Protein AF-A0A523JGA7-F1 (afdb_monomer_lite)

Radius of gyration: 33.45 Å; chains: 1; bounding box: 82×94×94 Å

Foldseek 3Di:
DPPDPDPPPPPPPDPQDDLFDDPQADLCLADPPFAQQPVPFDQKFFFPDFQAFAALQFLLQLRQQFQAQDDDDPDRHLPDQDAPVCLLVDQLNRGGLLSLVCVLQVNSVSVSSVVSCVVSVNLCCRPPRPNDDPPDGDDRLDGLLVLLAQCSQQADQFFWDWDQGPVRRIHTAFSLSLSSLSSVLVVVLVVVVVVDVVSDFDKRKHFAAQQAALVVLVVCVVVVVDDPVVNCVSCVPSLLQDDFPSSVSSNCRVARVPVSHKWWFQQFRYNRGRIWIWGMKGKDWPDKDFDPDSSLCPPQFTMKIKMKMKTKIFDHDRRGRGRDDRPVGIDIDIWIWIFTAHPSSGGRTIGGPDPGDTNMIMHTDRGARDVVSVVSQVSSCRGGVDGPVPPPDDPVRLVVVVVVLVVVVVVVVVVVVVVVVVCPVVVVVVVVVVVVVVVVVVVVVVVVVVPDDPPVVVVVVVVPDDDDDDDDDDDDDDDDDDDPPPPPDPDDQDDPVNQQALVSLVSNLVVVLVVQLVVVVVVLVVQLVVLVVDPDPSVVSNVVSVVVNVVVVVVSVVVSVVSSVSSNVVNVVD

Structure (mmCIF, N/CA/C/O backbone):
data_AF-A0A523JGA7-F1
#
_entry.id   AF-A0A523JGA7-F1
#
loop_
_atom_site.group_PDB
_atom_site.id
_atom_site.type_symbol
_atom_site.label_atom_id
_atom_site.label_alt_id
_atom_site.label_comp_id
_atom_site.label_asym_id
_atom_site.label_entity_id
_atom_site.label_seq_id
_atom_site.pdbx_PDB_ins_code
_atom_site.Cartn_x
_atom_site.Cartn_y
_atom_site.Cartn_z
_atom_site.occupancy
_atom_site.B_iso_or_equiv
_atom_site.auth_seq_id
_atom_site.auth_comp_id
_atom_site.auth_asym_id
_atom_site.auth_atom_id
_atom_site.pdbx_PDB_model_num
ATOM 1 N N . MET A 1 1 ? -5.520 29.819 59.263 1.00 39.59 1 MET A N 1
ATOM 2 C CA . MET A 1 1 ? -6.270 28.632 58.783 1.00 39.59 1 MET A CA 1
ATOM 3 C C . MET A 1 1 ? -7.433 29.070 57.893 1.00 39.59 1 MET A C 1
ATOM 5 O O . MET A 1 1 ? -8.469 29.400 58.447 1.00 39.59 1 MET A O 1
ATOM 9 N N . LYS A 1 2 ? -7.264 29.152 56.558 1.00 36.19 2 LYS A N 1
ATOM 10 C CA . LYS A 1 2 ? -8.379 29.183 55.567 1.00 36.19 2 LYS A CA 1
ATOM 11 C C . LYS A 1 2 ? -7.969 29.211 54.076 1.00 36.19 2 LYS A C 1
ATOM 13 O O . LYS A 1 2 ? -8.834 29.392 53.233 1.00 36.19 2 LYS A O 1
ATOM 18 N N . TYR A 1 3 ? -6.701 28.972 53.723 1.00 39.94 3 TYR A N 1
ATOM 19 C CA . TYR A 1 3 ? -6.255 28.966 52.318 1.00 39.94 3 TYR A CA 1
ATOM 20 C C . TYR A 1 3 ? -5.306 27.801 52.010 1.00 39.94 3 TYR A C 1
ATOM 22 O O . TYR A 1 3 ? -4.154 28.011 51.655 1.00 39.94 3 TYR A O 1
ATOM 30 N N . LEU A 1 4 ? -5.763 26.559 52.198 1.00 37.19 4 LEU A N 1
ATOM 31 C CA . LEU A 1 4 ? -4.947 25.376 51.878 1.00 37.19 4 LEU A CA 1
ATOM 32 C C . LEU A 1 4 ? -5.773 24.161 51.423 1.00 37.19 4 LEU A C 1
ATOM 34 O O . LEU A 1 4 ? -5.389 23.023 51.652 1.00 37.19 4 LEU A O 1
ATOM 38 N N . ILE A 1 5 ? -6.924 24.396 50.777 1.00 40.22 5 ILE A N 1
ATOM 39 C CA . ILE A 1 5 ? -7.780 23.329 50.223 1.00 40.22 5 ILE A CA 1
ATOM 40 C C . ILE A 1 5 ? -8.323 23.732 48.838 1.00 40.22 5 ILE A C 1
ATOM 42 O O . ILE A 1 5 ? -9.518 23.672 48.600 1.00 40.22 5 ILE A O 1
ATOM 46 N N . ILE A 1 6 ? -7.475 24.203 47.914 1.00 39.41 6 ILE A N 1
ATOM 47 C CA . ILE A 1 6 ? -7.824 24.295 46.472 1.00 39.41 6 ILE A CA 1
ATOM 48 C C . ILE A 1 6 ? -6.585 23.992 45.601 1.00 39.41 6 ILE A C 1
ATOM 50 O O . ILE A 1 6 ? -6.318 24.660 44.610 1.00 39.41 6 ILE A O 1
ATOM 54 N N . LEU A 1 7 ? -5.775 22.995 45.977 1.00 36.62 7 LEU A N 1
ATOM 55 C CA . LEU A 1 7 ? -4.657 22.532 45.134 1.00 36.62 7 LEU A CA 1
ATOM 56 C C . LEU A 1 7 ? -4.495 21.002 45.118 1.00 36.62 7 LEU A C 1
ATOM 58 O O . LEU A 1 7 ? -3.415 20.495 44.848 1.00 36.62 7 LEU A O 1
ATOM 62 N N . PHE A 1 8 ? -5.569 20.258 45.404 1.00 33.66 8 PHE A N 1
ATOM 63 C CA . PHE A 1 8 ? -5.558 18.785 45.398 1.00 33.66 8 PHE A CA 1
ATOM 64 C C . PHE A 1 8 ? -6.693 18.144 44.577 1.00 33.66 8 PHE A C 1
ATOM 66 O O . PHE A 1 8 ? -6.910 16.941 44.661 1.00 33.66 8 PHE A O 1
ATOM 73 N N . LEU A 1 9 ? -7.392 18.919 43.736 1.00 33.53 9 LEU A N 1
ATOM 74 C CA . LEU A 1 9 ? -8.459 18.420 42.845 1.00 33.53 9 LEU A CA 1
ATOM 75 C C . LEU A 1 9 ? -8.153 18.575 41.342 1.00 33.53 9 LEU A C 1
ATOM 77 O O . LEU A 1 9 ? -9.049 18.443 40.517 1.00 33.53 9 LEU A O 1
ATOM 81 N N . PHE A 1 10 ? -6.892 18.823 40.969 1.00 35.03 10 PHE A N 1
ATOM 82 C CA . PHE A 1 10 ? -6.476 18.996 39.566 1.00 35.03 10 PHE A CA 1
ATOM 83 C C . PHE A 1 10 ? -5.295 18.103 39.136 1.00 35.03 10 PHE A C 1
ATOM 85 O O . PHE A 1 10 ? -4.603 18.431 38.178 1.00 35.03 10 PHE A O 1
ATOM 92 N N . ILE A 1 11 ? -5.052 16.968 39.811 1.00 35.50 11 ILE A N 1
ATOM 93 C CA . ILE A 1 11 ? -3.960 16.033 39.440 1.00 35.50 11 ILE A CA 1
ATOM 94 C C . ILE A 1 11 ? -4.459 14.624 39.048 1.00 35.50 11 ILE A C 1
ATOM 96 O O . ILE A 1 11 ? -3.693 13.818 38.532 1.00 35.50 11 ILE A O 1
ATOM 100 N N . SER A 1 12 ? -5.752 14.310 39.153 1.00 31.30 12 SER A N 1
ATOM 101 C CA . SER A 1 12 ? -6.272 12.969 38.811 1.00 31.30 12 SER A CA 1
ATOM 102 C C . SER A 1 12 ? -6.811 12.799 37.379 1.00 31.30 12 SER A C 1
ATOM 104 O O . SER A 1 12 ? -7.316 11.728 37.054 1.00 31.30 12 SER A O 1
ATOM 106 N N . SER A 1 13 ? -6.671 13.787 36.488 1.00 34.34 13 SER A N 1
ATOM 107 C CA . SER A 1 13 ? -7.323 13.748 35.160 1.00 34.34 13 SER A CA 1
ATOM 108 C C . SER A 1 13 ? -6.409 13.437 33.966 1.00 34.34 13 SER A C 1
ATOM 110 O O . SER A 1 13 ? -6.896 13.427 32.841 1.00 34.34 13 SER A O 1
ATOM 112 N N . VAL A 1 14 ? -5.105 13.203 34.154 1.00 37.78 14 VAL A N 1
ATOM 113 C CA . VAL A 1 14 ? -4.140 13.197 33.024 1.00 37.78 14 VAL A CA 1
ATOM 114 C C . VAL A 1 14 ? -3.853 11.801 32.436 1.00 37.78 14 VAL A C 1
ATOM 116 O O . VAL A 1 14 ? -3.173 11.699 31.427 1.00 37.78 14 VAL A O 1
ATOM 119 N N . HIS A 1 15 ? -4.405 10.713 32.984 1.00 41.88 15 HIS A N 1
ATOM 120 C CA . HIS A 1 15 ? -4.094 9.344 32.513 1.00 41.88 15 HIS A CA 1
ATOM 121 C C . HIS A 1 15 ? -5.303 8.555 31.988 1.00 41.88 15 HIS A C 1
ATOM 123 O O . HIS A 1 15 ? -5.262 7.329 31.925 1.00 41.88 15 HIS A O 1
ATOM 129 N N . ALA A 1 16 ? -6.399 9.236 31.647 1.00 43.91 16 ALA A N 1
ATOM 130 C CA . ALA A 1 16 ? -7.652 8.574 31.291 1.00 43.91 16 ALA A CA 1
ATOM 131 C C . ALA A 1 16 ? -8.026 8.671 29.803 1.00 43.91 16 ALA A C 1
ATOM 133 O O . ALA A 1 16 ? -9.106 8.228 29.445 1.00 43.91 16 ALA A O 1
ATOM 134 N N . GLU A 1 17 ? -7.197 9.208 28.915 1.00 52.75 17 GLU A N 1
ATOM 135 C CA . GLU A 1 17 ? -7.465 9.097 27.476 1.00 52.75 17 GLU A CA 1
ATOM 136 C C . GLU A 1 17 ? -6.715 7.888 26.910 1.00 52.75 17 GLU A C 1
ATOM 138 O O . GLU A 1 17 ? -5.598 7.643 27.341 1.00 52.75 17 GLU A O 1
ATOM 143 N N . GLU A 1 18 ? -7.332 7.142 25.980 1.00 61.16 18 GLU A N 1
ATOM 144 C CA . GLU A 1 18 ? -6.686 6.405 24.855 1.00 61.16 18 GLU A CA 1
ATOM 145 C C . GLU A 1 18 ? -7.215 4.987 24.585 1.00 61.16 18 GLU A C 1
ATOM 147 O O . GLU A 1 18 ? -6.860 4.371 23.582 1.00 61.16 18 GLU A O 1
ATOM 152 N N . PHE A 1 19 ? -8.146 4.469 25.385 1.00 75.00 19 PHE A N 1
ATOM 153 C CA . PHE A 1 19 ? -8.869 3.238 25.027 1.00 75.00 19 PHE A CA 1
ATOM 154 C C . PHE A 1 19 ? -9.922 3.443 23.928 1.00 75.00 19 PHE A C 1
ATOM 156 O O . PHE A 1 19 ? -10.351 2.490 23.271 1.00 75.00 19 PHE A O 1
ATOM 163 N N . PHE A 1 20 ? -10.288 4.696 23.672 1.00 82.00 20 PHE A N 1
ATOM 164 C CA . PHE A 1 20 ? -11.220 5.108 22.630 1.00 82.00 20 PHE A CA 1
ATOM 165 C C . PHE A 1 20 ? -10.468 5.786 21.501 1.00 82.00 20 PHE A C 1
ATOM 167 O O . PHE A 1 20 ? -9.478 6.480 21.728 1.00 82.00 20 PHE A O 1
ATOM 174 N N . TRP A 1 21 ? -10.974 5.649 20.281 1.00 83.94 21 TRP A N 1
ATOM 175 C CA . TRP A 1 21 ? -10.363 6.341 19.160 1.00 83.94 21 TRP A CA 1
ATOM 176 C C . TRP A 1 21 ? -10.563 7.860 19.235 1.00 83.94 21 TRP A C 1
ATOM 178 O O . TRP A 1 21 ? -11.666 8.369 19.494 1.00 83.94 21 TRP A O 1
ATOM 188 N N . ASN A 1 22 ? -9.466 8.571 18.975 1.00 82.38 22 ASN A N 1
ATOM 189 C CA . ASN A 1 22 ? -9.420 10.000 18.681 1.00 82.38 22 ASN A CA 1
ATOM 190 C C . ASN A 1 22 ? -9.790 10.261 17.202 1.00 82.38 22 ASN A C 1
ATOM 192 O O . ASN A 1 22 ? -10.197 9.347 16.489 1.00 82.38 22 ASN A O 1
ATOM 196 N N . GLU A 1 23 ? -9.669 11.505 16.730 1.00 84.81 23 GLU A N 1
ATOM 197 C CA . GLU A 1 23 ? -10.021 11.873 15.345 1.00 84.81 23 GLU A CA 1
ATOM 198 C C . GLU A 1 23 ? -9.217 11.090 14.291 1.00 84.81 23 GLU A C 1
ATOM 200 O O . GLU A 1 23 ? -9.771 10.689 13.270 1.00 84.81 23 GLU A O 1
ATOM 205 N N . ILE A 1 24 ? -7.933 10.830 14.553 1.00 86.06 24 ILE A N 1
ATOM 206 C CA . ILE A 1 24 ? -7.028 10.101 13.647 1.00 86.06 24 ILE A CA 1
ATOM 207 C C . ILE A 1 24 ? -7.380 8.607 13.594 1.00 86.06 24 ILE A C 1
ATOM 209 O O . ILE A 1 24 ? -7.246 7.958 12.556 1.00 86.06 24 ILE A O 1
ATOM 213 N N . ASN A 1 25 ? -7.882 8.069 14.705 1.00 89.12 25 ASN A N 1
ATOM 214 C CA . ASN A 1 25 ? -8.310 6.683 14.823 1.00 89.12 25 ASN A CA 1
ATOM 215 C C . ASN A 1 25 ? -9.808 6.482 14.556 1.00 89.12 25 ASN A C 1
ATOM 217 O O . ASN A 1 25 ? -10.300 5.372 14.748 1.00 89.12 25 ASN A O 1
ATOM 221 N N . ASP A 1 26 ? -10.569 7.500 14.148 1.00 90.62 26 ASP A N 1
ATOM 222 C CA . ASP A 1 26 ? -11.989 7.313 13.841 1.00 90.62 26 ASP A CA 1
ATOM 223 C C . ASP A 1 26 ? -12.128 6.393 12.615 1.00 90.62 26 ASP A C 1
ATOM 225 O O . ASP A 1 26 ? -11.636 6.741 11.533 1.00 90.62 26 ASP A O 1
ATOM 229 N N . PRO A 1 27 ? -12.836 5.248 12.717 1.00 92.31 27 PRO A N 1
ATOM 230 C CA . PRO A 1 27 ? -13.023 4.351 11.579 1.00 92.31 27 PRO A CA 1
ATOM 231 C C . PRO A 1 27 ? -13.653 5.040 10.359 1.00 92.31 27 PRO A C 1
ATOM 233 O O . PRO A 1 27 ? -13.499 4.553 9.240 1.00 92.31 27 PRO A O 1
ATOM 236 N N . ALA A 1 28 ? -14.313 6.196 10.526 1.00 89.00 28 ALA A N 1
ATOM 237 C CA . ALA A 1 28 ? -14.863 7.000 9.435 1.00 89.00 28 ALA A CA 1
ATOM 238 C C . ALA A 1 28 ? -13.788 7.558 8.485 1.00 89.00 28 ALA A C 1
ATOM 240 O O . ALA A 1 28 ? -14.114 7.862 7.330 1.00 89.00 28 ALA A O 1
ATOM 241 N N . GLY A 1 29 ? -12.538 7.685 8.948 1.00 86.00 29 GLY A N 1
ATOM 242 C CA . GLY A 1 29 ? -11.384 8.078 8.134 1.00 86.00 29 GLY A CA 1
ATOM 243 C C . GLY A 1 29 ? -11.081 7.076 7.018 1.00 86.00 29 GLY A C 1
ATOM 244 O O . GLY A 1 29 ? -10.711 7.474 5.909 1.00 86.00 29 GLY A O 1
ATOM 245 N N . LEU A 1 30 ? -11.356 5.790 7.269 1.00 90.56 30 LEU A N 1
ATOM 246 C CA . LEU A 1 30 ? -11.166 4.702 6.310 1.00 90.56 30 LEU A CA 1
ATOM 247 C C . LEU A 1 30 ? -12.486 4.202 5.696 1.00 90.56 30 LEU A C 1
ATOM 249 O O . LEU A 1 30 ? -12.584 3.965 4.491 1.00 90.56 30 LEU A O 1
ATOM 253 N N . VAL A 1 31 ? -13.533 4.068 6.512 1.00 88.44 31 VAL A N 1
ATOM 254 C CA . VAL A 1 31 ? -14.802 3.422 6.161 1.00 88.44 31 VAL A CA 1
ATOM 255 C C . VAL A 1 31 ? -15.972 4.377 6.381 1.00 88.44 31 VAL A C 1
ATOM 257 O O . VAL A 1 31 ? -16.514 4.495 7.466 1.00 88.44 31 VAL A O 1
ATOM 260 N N . ILE A 1 32 ? -16.465 5.032 5.332 1.00 84.75 32 ILE A N 1
ATOM 261 C CA . ILE A 1 32 ? -17.648 5.898 5.483 1.00 84.75 32 ILE A CA 1
ATOM 262 C C . ILE A 1 32 ? -18.896 5.050 5.781 1.00 84.75 32 ILE A C 1
ATOM 264 O O . ILE A 1 32 ? -19.259 4.190 4.973 1.00 84.75 32 ILE A O 1
ATOM 268 N N . GLY A 1 33 ? -19.582 5.366 6.886 1.00 83.19 33 GLY A N 1
ATOM 269 C CA . GLY A 1 33 ? -20.841 4.727 7.287 1.00 83.19 33 GLY A CA 1
ATOM 270 C C . GLY A 1 33 ? -20.663 3.268 7.702 1.00 83.19 33 GLY A C 1
ATOM 271 O O . GLY A 1 33 ? -21.434 2.424 7.253 1.00 83.19 33 GLY A O 1
ATOM 272 N N . TYR A 1 34 ? -19.604 2.978 8.463 1.00 87.50 34 TYR A N 1
ATOM 273 C CA . TYR A 1 34 ? -19.351 1.656 9.029 1.00 87.50 34 TYR A CA 1
ATOM 274 C C . TYR A 1 34 ? -20.465 1.220 9.988 1.00 87.50 34 TYR A C 1
ATOM 276 O O . TYR A 1 34 ? -21.154 2.055 10.571 1.00 87.50 34 TYR A O 1
ATOM 284 N N . ASN A 1 35 ? -20.617 -0.094 10.135 1.00 90.75 35 ASN A N 1
ATOM 285 C CA . ASN A 1 35 ? -21.338 -0.710 11.238 1.00 90.75 35 ASN A CA 1
ATOM 286 C C . ASN A 1 35 ? -20.364 -0.945 12.401 1.00 90.75 35 ASN A C 1
ATOM 288 O O . ASN A 1 35 ? -19.267 -1.459 12.181 1.00 90.75 35 ASN A O 1
ATOM 292 N N . ASP A 1 36 ? -20.749 -0.565 13.608 1.00 95.06 36 ASP A N 1
ATOM 293 C CA . ASP A 1 36 ? -20.009 -0.745 14.859 1.00 95.06 36 ASP A CA 1
ATOM 294 C C . ASP A 1 36 ? -20.723 -1.673 15.852 1.00 95.06 36 ASP A C 1
ATOM 296 O O . ASP A 1 36 ? -20.178 -1.965 16.915 1.00 95.06 36 ASP A O 1
ATOM 300 N N . HIS A 1 37 ? -21.900 -2.200 15.508 1.00 96.75 37 HIS A N 1
ATOM 301 C CA . HIS A 1 37 ? -22.588 -3.200 16.317 1.00 96.75 37 HIS A CA 1
ATOM 302 C C . HIS A 1 37 ? -21.859 -4.546 16.231 1.00 96.75 37 HIS A C 1
ATOM 304 O O . HIS A 1 37 ? -21.947 -5.243 15.217 1.00 96.75 37 HIS A O 1
ATOM 310 N N . PHE A 1 38 ? -21.188 -4.951 17.311 1.00 97.69 38 PHE A N 1
ATOM 311 C CA . PHE A 1 38 ? -20.328 -6.139 17.354 1.00 97.69 38 PHE A CA 1
ATOM 312 C C . PHE A 1 38 ? -21.027 -7.407 16.835 1.00 97.69 38 PHE A C 1
ATOM 314 O O . PHE A 1 38 ? -20.512 -8.083 15.949 1.00 97.69 38 PHE A O 1
ATOM 321 N N . ASN A 1 39 ? -22.253 -7.674 17.294 1.00 95.12 39 ASN A N 1
ATOM 322 C CA . ASN A 1 39 ? -23.014 -8.874 16.913 1.00 95.12 39 ASN A CA 1
ATOM 323 C C . ASN A 1 39 ? -23.474 -8.888 15.444 1.00 95.12 39 ASN A C 1
ATOM 325 O O . ASN A 1 39 ? -23.934 -9.916 14.952 1.00 95.12 39 AS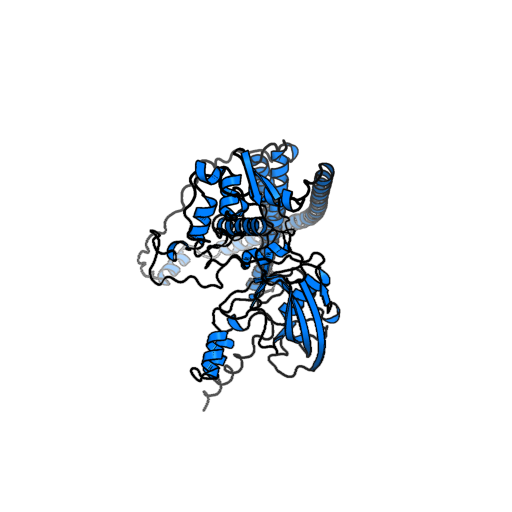N A O 1
ATOM 329 N N . GLN A 1 40 ? -23.391 -7.756 14.742 1.00 96.31 40 GLN A N 1
ATOM 330 C CA . GLN A 1 40 ? -23.725 -7.649 13.320 1.00 96.31 40 GLN A CA 1
ATOM 331 C C . GLN A 1 40 ? -22.483 -7.714 12.424 1.00 96.31 40 GLN A C 1
ATOM 333 O O . GLN A 1 40 ? -22.610 -7.777 11.197 1.00 96.31 40 GLN A O 1
ATOM 338 N N . LEU A 1 41 ? -21.284 -7.666 13.011 1.00 97.88 41 LEU A N 1
ATOM 339 C CA . LEU A 1 41 ? -20.038 -7.706 12.269 1.00 97.88 41 LEU A CA 1
ATOM 340 C C . LEU A 1 41 ? -19.614 -9.154 12.008 1.00 97.88 41 LEU A C 1
ATOM 342 O O . LEU A 1 41 ? -19.597 -9.982 12.918 1.00 97.88 41 LEU A O 1
ATOM 346 N N . PRO A 1 42 ? -19.248 -9.493 10.761 1.00 98.19 42 PRO A N 1
ATOM 347 C CA . PRO A 1 42 ? -18.738 -10.817 10.461 1.00 98.19 42 PRO A CA 1
ATOM 348 C C . PRO A 1 42 ? -17.395 -11.033 11.161 1.00 98.19 42 PRO A C 1
ATOM 350 O O . PRO A 1 42 ? -16.493 -10.200 11.085 1.00 98.19 42 PRO A O 1
ATOM 353 N N . LEU A 1 43 ? -17.223 -12.205 11.764 1.00 98.44 43 LEU A N 1
ATOM 354 C CA . LEU A 1 43 ? -15.947 -12.610 12.355 1.00 98.44 43 LEU A CA 1
ATOM 355 C C . LEU A 1 43 ? -14.966 -13.176 11.325 1.00 98.44 43 LEU A C 1
ATOM 357 O O . LEU A 1 43 ? -13.830 -13.463 11.660 1.00 98.44 43 LEU A O 1
ATOM 361 N N . LYS A 1 44 ? -15.370 -13.333 10.064 1.00 98.56 44 LYS A N 1
ATOM 362 C CA . LYS A 1 44 ? -14.471 -13.763 8.993 1.00 98.56 44 LYS A CA 1
ATOM 363 C C . LYS A 1 44 ? -14.805 -13.095 7.675 1.00 98.56 44 LYS A C 1
ATOM 365 O O . LYS A 1 44 ? -15.968 -12.844 7.351 1.00 98.56 44 LYS A O 1
ATOM 370 N N . GLY A 1 45 ? -13.778 -12.861 6.878 1.00 98.12 45 GLY A N 1
ATOM 371 C CA . GLY A 1 45 ? -13.905 -12.242 5.573 1.00 98.12 45 GLY A CA 1
ATOM 372 C C . GLY A 1 45 ? -12.756 -12.630 4.667 1.00 98.12 45 GLY A C 1
ATOM 373 O O . GLY A 1 45 ? -11.638 -12.853 5.113 1.00 98.12 45 GLY A O 1
ATOM 374 N N . LYS A 1 46 ? -13.040 -12.679 3.371 1.00 96.88 46 LYS A N 1
ATOM 375 C CA . LYS A 1 46 ? -12.070 -12.918 2.309 1.00 96.88 46 LYS A CA 1
ATOM 376 C C . LYS A 1 46 ? -12.497 -12.090 1.111 1.00 96.88 46 LYS A C 1
ATOM 378 O O . LYS A 1 46 ? -13.687 -12.077 0.786 1.00 96.88 46 LYS A O 1
ATOM 383 N N . ILE A 1 47 ? -11.566 -11.379 0.491 1.00 94.19 47 ILE A N 1
ATOM 384 C CA . ILE A 1 47 ? -11.867 -10.589 -0.704 1.00 94.19 47 ILE A CA 1
ATOM 385 C C . ILE A 1 47 ? -12.043 -11.496 -1.932 1.00 94.19 47 ILE A C 1
ATOM 387 O O . ILE A 1 47 ? -11.494 -12.594 -1.994 1.00 94.19 47 ILE A O 1
ATOM 391 N N . GLY A 1 48 ? -12.841 -11.046 -2.905 1.00 86.56 48 GLY A N 1
ATOM 392 C CA . GLY A 1 48 ? -13.212 -11.873 -4.061 1.00 86.56 48 GLY A CA 1
ATOM 393 C C . GLY A 1 48 ? -12.112 -12.032 -5.114 1.00 86.56 48 GLY A C 1
ATOM 394 O O . GLY A 1 48 ? -12.039 -13.072 -5.761 1.00 86.56 48 GLY A O 1
ATOM 395 N N . ILE A 1 49 ? -11.263 -11.016 -5.283 1.00 87.06 49 ILE A N 1
ATOM 396 C CA . ILE A 1 49 ? -10.114 -11.050 -6.193 1.00 87.06 49 ILE A CA 1
ATOM 397 C C . ILE A 1 49 ? -8.861 -11.052 -5.336 1.00 87.06 49 ILE A C 1
ATOM 399 O O . ILE A 1 49 ? -8.647 -10.140 -4.542 1.00 87.06 49 ILE A O 1
ATOM 403 N N . GLU A 1 50 ? -8.056 -12.089 -5.499 1.00 90.25 50 GLU A N 1
ATOM 404 C CA . GLU A 1 50 ? -6.799 -12.243 -4.787 1.00 90.25 50 GLU A CA 1
ATOM 405 C C . GLU A 1 50 ? -5.773 -11.205 -5.272 1.00 90.25 50 GLU A C 1
ATOM 407 O O . GLU A 1 50 ? -5.526 -11.140 -6.485 1.00 90.25 50 GLU A O 1
ATOM 412 N N . PRO A 1 51 ? -5.173 -10.395 -4.376 1.00 93.06 51 PRO A N 1
ATOM 413 C CA . PRO A 1 51 ? -4.145 -9.453 -4.771 1.00 93.06 51 PRO A CA 1
ATOM 414 C C . PRO A 1 51 ? -2.917 -10.257 -5.186 1.00 93.06 51 PRO A C 1
ATOM 416 O O . PRO A 1 51 ? -2.566 -11.251 -4.552 1.00 93.06 51 PRO A O 1
ATOM 419 N N . TRP A 1 52 ? -2.281 -9.864 -6.280 1.00 93.69 52 TRP A N 1
ATOM 420 C CA . TRP A 1 52 ? -1.072 -10.542 -6.738 1.00 93.69 52 TRP A CA 1
ATOM 421 C C . TRP A 1 52 ? 0.141 -10.124 -5.918 1.00 93.69 52 TRP A C 1
ATOM 423 O O . TRP A 1 52 ? 0.260 -8.963 -5.550 1.00 93.69 52 TRP A O 1
ATOM 433 N N . SER A 1 53 ? 1.092 -11.030 -5.718 1.00 92.25 53 SER A N 1
ATOM 434 C CA . SER A 1 53 ? 2.393 -10.685 -5.134 1.00 92.25 53 SER A CA 1
ATOM 435 C C . SER A 1 53 ? 3.384 -10.161 -6.168 1.00 92.25 53 SER A C 1
ATOM 437 O O . SER A 1 53 ? 3.144 -10.181 -7.380 1.00 92.25 53 SER A O 1
ATOM 439 N N . GLY A 1 54 ? 4.476 -9.585 -5.684 1.00 91.75 54 GLY A N 1
ATOM 440 C CA . GLY A 1 54 ? 5.566 -9.089 -6.506 1.00 91.75 54 GLY A CA 1
ATOM 441 C C . GLY A 1 54 ? 6.617 -8.404 -5.649 1.00 91.75 54 GLY A C 1
ATOM 442 O O . GLY A 1 54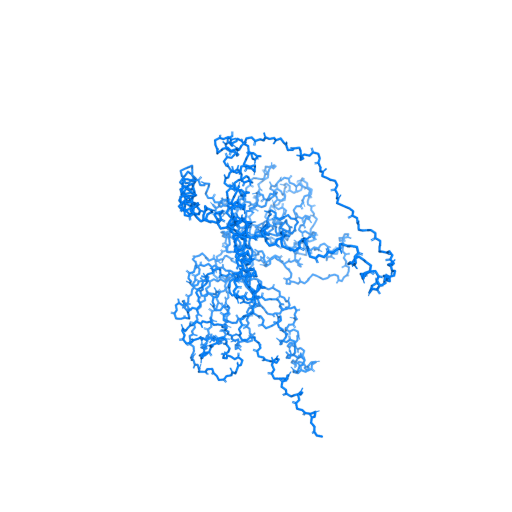 ? 6.581 -8.477 -4.430 1.00 91.75 54 GLY A O 1
ATOM 443 N N . ASP A 1 55 ? 7.546 -7.712 -6.288 1.00 93.31 55 ASP A N 1
ATOM 444 C CA . ASP A 1 55 ? 8.629 -7.023 -5.595 1.00 93.31 55 ASP A CA 1
ATOM 445 C C . ASP A 1 55 ? 8.290 -5.539 -5.382 1.00 93.31 55 ASP A C 1
ATOM 447 O O . ASP A 1 55 ? 7.675 -4.898 -6.239 1.00 93.31 55 ASP A O 1
ATOM 451 N N . TYR A 1 56 ? 8.747 -4.970 -4.269 1.00 95.25 56 TYR A N 1
ATOM 452 C CA . TYR A 1 56 ? 8.605 -3.547 -3.944 1.00 95.25 56 TYR A CA 1
ATOM 453 C C . TYR A 1 56 ? 9.605 -2.639 -4.684 1.00 95.25 56 TYR A C 1
ATOM 455 O O . TYR A 1 56 ? 9.592 -1.429 -4.488 1.00 95.25 56 TYR A O 1
ATOM 463 N N . TRP A 1 57 ? 10.466 -3.192 -5.538 1.00 96.50 57 TRP A N 1
ATOM 464 C CA . TRP A 1 57 ? 11.486 -2.501 -6.328 1.00 96.50 57 TRP A CA 1
ATOM 465 C C . TRP A 1 57 ? 12.371 -1.602 -5.470 1.00 96.50 57 TRP A C 1
ATOM 467 O O . TRP A 1 57 ? 12.337 -0.373 -5.575 1.00 96.50 57 TRP A O 1
ATOM 477 N N . ALA A 1 58 ? 13.170 -2.249 -4.618 1.00 95.44 58 ALA A N 1
ATOM 478 C CA . ALA A 1 58 ? 14.054 -1.573 -3.680 1.00 95.44 58 ALA A CA 1
ATOM 479 C C . ALA A 1 58 ? 14.943 -0.525 -4.367 1.00 95.44 58 ALA A C 1
ATOM 481 O O . ALA A 1 58 ? 15.609 -0.768 -5.380 1.00 95.44 58 ALA A O 1
ATOM 482 N N . THR A 1 59 ? 14.996 0.647 -3.752 1.00 95.94 59 THR A N 1
ATOM 483 C CA . THR A 1 59 ? 15.794 1.804 -4.164 1.00 95.94 59 THR A CA 1
ATOM 484 C C . THR A 1 59 ? 17.276 1.458 -4.152 1.00 95.94 59 THR A C 1
ATOM 486 O O . THR A 1 59 ? 17.985 1.820 -5.086 1.00 95.94 59 THR A O 1
ATOM 489 N N . ALA A 1 60 ? 17.721 0.682 -3.158 1.00 93.56 60 ALA A N 1
ATOM 490 C CA . ALA A 1 60 ? 19.102 0.221 -3.025 1.00 93.56 60 ALA A CA 1
ATOM 491 C C . ALA A 1 60 ? 19.590 -0.639 -4.208 1.00 93.56 60 ALA A C 1
ATOM 493 O O . ALA A 1 60 ? 20.795 -0.777 -4.402 1.00 93.56 60 ALA A O 1
ATOM 494 N N . TYR A 1 61 ? 18.674 -1.167 -5.027 1.00 92.25 61 TYR A N 1
ATOM 495 C CA . TYR A 1 61 ? 18.988 -1.951 -6.225 1.00 92.25 61 TYR A CA 1
ATOM 496 C C . TYR A 1 61 ? 18.612 -1.235 -7.531 1.00 92.25 61 TYR A C 1
ATOM 498 O O . TYR A 1 61 ? 18.554 -1.864 -8.586 1.00 92.25 61 TYR A O 1
ATOM 506 N N . GLY A 1 62 ? 18.374 0.079 -7.485 1.00 93.56 62 GLY A N 1
ATOM 507 C CA . GLY A 1 62 ? 18.056 0.904 -8.656 1.00 93.56 62 GLY A CA 1
ATOM 508 C C . GLY A 1 62 ? 16.574 0.990 -8.995 1.00 93.56 62 GLY A C 1
ATOM 509 O O . GLY A 1 62 ? 16.226 1.497 -10.065 1.00 93.56 62 GLY A O 1
ATOM 510 N N . GLY A 1 63 ? 15.701 0.511 -8.104 1.00 95.81 63 GLY A N 1
ATOM 511 C CA . GLY A 1 63 ? 14.261 0.520 -8.323 1.00 95.81 63 GLY A CA 1
ATOM 512 C C . GLY A 1 63 ? 13.900 -0.113 -9.663 1.00 95.81 63 GLY A C 1
ATOM 513 O O . GLY A 1 63 ? 14.465 -1.131 -10.059 1.00 95.81 63 GLY A O 1
ATOM 514 N N . VAL A 1 64 ? 12.992 0.516 -10.398 1.00 96.50 64 VAL A N 1
ATOM 515 C CA . VAL A 1 64 ? 12.461 -0.008 -11.667 1.00 96.50 64 VAL A CA 1
ATOM 516 C C . VAL A 1 64 ? 13.468 0.095 -12.826 1.00 96.50 64 VAL A C 1
ATOM 518 O O . VAL A 1 64 ? 13.254 -0.491 -13.883 1.00 96.50 64 VAL A O 1
ATOM 521 N N . SER A 1 65 ? 14.609 0.764 -12.618 1.00 96.44 65 SER A N 1
ATOM 522 C CA . SER A 1 65 ? 15.730 0.781 -13.571 1.00 96.44 65 SER A CA 1
ATOM 523 C C . SER A 1 65 ? 16.667 -0.425 -13.429 1.00 96.44 65 SER A C 1
ATOM 525 O O . SER A 1 65 ? 17.672 -0.516 -14.135 1.00 96.44 65 SER A O 1
ATOM 527 N N . ASN A 1 66 ? 16.350 -1.372 -12.543 1.00 94.69 66 ASN A N 1
ATOM 528 C CA . ASN A 1 66 ? 17.098 -2.611 -12.371 1.00 94.69 66 ASN A CA 1
ATOM 529 C C . ASN A 1 66 ? 16.872 -3.592 -13.541 1.00 94.69 66 ASN A C 1
ATOM 531 O O . ASN A 1 66 ? 15.733 -3.940 -13.865 1.00 94.69 66 ASN A O 1
ATOM 535 N N . ARG A 1 67 ? 17.959 -4.077 -14.150 1.00 94.38 67 ARG A N 1
ATOM 536 C CA . ARG A 1 67 ? 17.965 -5.202 -15.098 1.00 94.38 67 ARG A CA 1
ATOM 537 C C . ARG A 1 67 ? 17.879 -6.511 -14.314 1.00 94.38 67 ARG A C 1
ATOM 539 O O . ARG A 1 67 ? 18.882 -7.000 -13.804 1.00 94.38 67 ARG A O 1
ATOM 546 N N . TRP A 1 68 ? 16.666 -7.039 -14.182 1.00 92.81 68 TRP A N 1
ATOM 547 C CA . TRP A 1 68 ? 16.360 -8.101 -13.219 1.00 92.81 68 TRP A CA 1
ATOM 548 C C . TRP A 1 68 ? 16.379 -9.527 -13.787 1.00 92.81 68 TRP A C 1
ATOM 550 O O . TRP A 1 68 ? 16.497 -10.471 -13.010 1.00 92.81 68 TRP A O 1
ATOM 560 N N . TYR A 1 69 ? 16.219 -9.695 -15.105 1.00 90.25 69 TYR A N 1
ATOM 561 C CA . TYR A 1 69 ? 15.904 -11.000 -15.701 1.00 90.25 69 TYR A CA 1
ATOM 562 C C . TYR A 1 69 ? 17.122 -11.916 -15.886 1.00 90.25 69 TYR A C 1
ATOM 564 O O . TYR A 1 69 ? 17.130 -13.020 -15.354 1.00 90.25 69 TYR A O 1
ATOM 572 N N . ASN A 1 70 ? 18.162 -11.466 -16.595 1.00 76.00 70 ASN A N 1
ATOM 573 C CA . ASN A 1 70 ? 19.370 -12.261 -16.831 1.00 76.00 70 ASN A CA 1
ATOM 574 C C . ASN A 1 70 ? 20.545 -11.688 -16.035 1.00 76.00 70 ASN A C 1
ATOM 576 O O . ASN A 1 70 ? 21.017 -10.583 -16.298 1.00 76.00 70 ASN A O 1
ATOM 580 N N . GLN A 1 71 ? 20.980 -12.449 -15.032 1.00 66.00 71 GLN A N 1
ATOM 581 C CA . GLN A 1 71 ? 21.958 -12.033 -14.033 1.00 66.00 71 GLN A CA 1
ATOM 582 C C . GLN A 1 71 ? 23.373 -12.454 -14.436 1.00 66.00 71 GLN A C 1
ATOM 584 O O . GLN A 1 71 ? 23.669 -13.645 -14.467 1.00 66.00 71 GLN A O 1
ATOM 589 N N . GLN A 1 72 ? 24.267 -11.488 -14.658 1.00 49.53 72 GLN A N 1
ATOM 590 C CA . GLN A 1 72 ? 25.716 -11.699 -14.562 1.00 49.53 72 GLN A CA 1
ATOM 591 C C . GLN A 1 72 ? 26.384 -10.442 -13.966 1.00 49.53 72 GLN A C 1
ATOM 593 O O . GLN A 1 72 ? 26.507 -9.412 -14.626 1.00 49.53 72 GLN A O 1
ATOM 598 N N . GLY A 1 73 ? 26.825 -10.527 -12.703 1.00 50.28 73 GLY A N 1
ATOM 599 C CA . GLY A 1 73 ? 27.713 -9.547 -12.050 1.00 50.28 73 GLY A CA 1
ATOM 600 C C . GLY A 1 73 ? 27.071 -8.279 -11.450 1.00 50.28 73 GLY A C 1
ATOM 601 O O . GLY A 1 73 ? 25.856 -8.112 -11.419 1.00 50.28 73 GLY A O 1
ATOM 602 N N . ASN A 1 74 ? 27.923 -7.350 -10.981 1.00 43.94 74 ASN A N 1
ATOM 603 C CA . ASN A 1 74 ? 27.581 -6.065 -10.324 1.00 43.94 74 ASN A CA 1
ATOM 604 C C . ASN A 1 74 ? 26.878 -5.024 -11.247 1.00 43.94 74 ASN A C 1
ATOM 606 O O . ASN A 1 74 ? 26.859 -3.829 -10.952 1.00 43.94 74 ASN A O 1
ATOM 610 N N . GLY A 1 75 ? 26.314 -5.449 -12.385 1.00 56.41 75 GLY A N 1
ATOM 611 C CA . GLY A 1 75 ? 25.869 -4.601 -13.499 1.00 56.41 75 GLY A CA 1
ATOM 612 C C . GLY A 1 75 ? 24.370 -4.284 -13.568 1.00 56.41 75 GLY A C 1
ATOM 613 O O . GLY A 1 75 ? 23.946 -3.628 -14.516 1.00 56.41 75 GLY A O 1
ATOM 614 N N . ASN A 1 76 ? 23.556 -4.705 -12.596 1.00 84.06 76 ASN A N 1
ATOM 615 C CA . ASN A 1 76 ? 22.090 -4.665 -12.746 1.00 84.06 76 ASN A CA 1
ATOM 616 C C . ASN A 1 76 ? 21.481 -3.255 -12.648 1.00 84.06 76 ASN A C 1
ATOM 618 O O . ASN A 1 76 ? 20.360 -3.037 -13.095 1.00 84.06 76 ASN A O 1
ATOM 622 N N . TYR A 1 77 ? 22.217 -2.283 -12.111 1.00 89.00 77 TYR A N 1
ATOM 623 C CA . TYR A 1 77 ? 21.796 -0.876 -12.030 1.00 89.00 77 TYR A CA 1
ATOM 624 C C . TYR A 1 77 ? 22.894 0.112 -12.453 1.00 89.00 77 TYR A C 1
ATOM 626 O O . TYR A 1 77 ? 22.582 1.205 -12.917 1.00 89.00 77 TYR A O 1
ATOM 634 N N . GLY A 1 78 ? 24.173 -0.279 -12.368 1.00 89.06 78 GLY A N 1
ATOM 635 C CA . GLY A 1 78 ? 25.324 0.543 -12.768 1.00 89.06 78 GLY A CA 1
ATOM 636 C C . GLY A 1 78 ? 25.663 0.523 -14.264 1.00 89.06 78 GLY A C 1
ATOM 637 O O . GLY A 1 78 ? 26.716 1.020 -14.655 1.00 89.06 78 GLY A O 1
ATOM 638 N N . TYR A 1 79 ? 24.810 -0.061 -15.110 1.00 91.19 79 TYR A N 1
ATOM 639 C CA . TYR A 1 79 ? 25.048 -0.172 -16.550 1.00 91.19 79 TYR A CA 1
ATOM 640 C C . TYR A 1 79 ? 25.033 1.193 -17.261 1.00 91.19 79 TYR A C 1
ATOM 642 O O . TYR A 1 79 ? 24.299 2.121 -16.892 1.00 91.19 79 TYR A O 1
ATOM 650 N N . LYS A 1 80 ? 25.815 1.303 -18.340 1.00 91.44 80 LYS A N 1
ATOM 651 C CA . LYS A 1 80 ? 25.757 2.444 -19.263 1.00 91.44 80 LYS A CA 1
ATOM 652 C C . LYS A 1 80 ? 24.526 2.315 -20.163 1.00 91.44 80 LYS A C 1
ATOM 654 O O . LYS A 1 80 ? 24.217 1.223 -20.634 1.00 91.44 80 LYS A O 1
ATOM 659 N N . LEU A 1 81 ? 23.836 3.432 -20.389 1.00 93.31 81 LEU A N 1
ATOM 660 C CA . LEU A 1 81 ? 22.707 3.487 -21.317 1.00 93.31 81 LEU A CA 1
ATOM 661 C C . LEU A 1 81 ? 23.211 3.296 -22.750 1.00 93.31 81 LEU A C 1
ATOM 663 O O . LEU A 1 81 ? 24.262 3.822 -23.118 1.00 93.31 81 LEU A O 1
ATOM 667 N N . LEU A 1 82 ? 22.472 2.520 -23.535 1.00 92.38 82 LEU A N 1
ATOM 668 C CA . LEU A 1 82 ? 22.846 2.178 -24.904 1.00 92.38 82 LEU A CA 1
ATOM 669 C C . LEU A 1 82 ? 22.556 3.355 -25.849 1.00 92.38 82 LEU A C 1
ATOM 671 O O . LEU A 1 82 ? 21.613 4.116 -25.637 1.00 92.38 82 LEU A O 1
ATOM 675 N N . ASN A 1 83 ? 23.351 3.503 -26.907 1.00 92.19 83 ASN A N 1
ATOM 676 C CA . ASN A 1 83 ? 22.978 4.366 -28.031 1.00 92.19 83 ASN A CA 1
ATOM 677 C C . ASN A 1 83 ? 21.897 3.678 -28.892 1.00 92.19 83 ASN A C 1
ATOM 679 O O . ASN A 1 83 ? 21.620 2.494 -28.707 1.00 92.19 83 ASN A O 1
ATOM 683 N N . GLU A 1 84 ? 21.297 4.402 -29.839 1.00 88.81 84 GLU A N 1
ATOM 684 C CA . GLU A 1 84 ? 20.194 3.894 -30.673 1.00 88.81 84 GLU A CA 1
ATOM 685 C C . GLU A 1 84 ? 20.542 2.602 -31.431 1.00 88.81 84 GLU A C 1
ATOM 687 O O . GLU A 1 84 ? 19.787 1.629 -31.370 1.00 88.81 84 GLU A O 1
ATOM 692 N N . SER A 1 85 ? 21.714 2.550 -32.073 1.00 87.12 85 SER A N 1
ATOM 693 C CA . SER A 1 85 ? 22.170 1.370 -32.825 1.00 87.12 85 SER A CA 1
ATOM 694 C C . SER A 1 85 ? 22.321 0.135 -31.929 1.00 87.12 85 SER A C 1
ATOM 696 O O . SER A 1 85 ? 21.785 -0.935 -32.225 1.00 87.12 85 SER A O 1
ATOM 698 N N . ASN A 1 86 ? 22.977 0.288 -30.777 1.00 89.25 86 ASN A N 1
ATOM 699 C CA . ASN A 1 86 ? 23.192 -0.817 -29.846 1.00 89.25 86 ASN A CA 1
ATOM 700 C C . ASN A 1 86 ? 21.887 -1.251 -29.183 1.00 89.25 86 ASN A C 1
ATOM 702 O O . ASN A 1 86 ? 21.663 -2.444 -29.010 1.00 89.25 86 ASN A O 1
ATOM 706 N N . ALA A 1 87 ? 21.019 -0.305 -28.821 1.00 88.12 87 ALA A N 1
ATOM 707 C CA . ALA A 1 87 ? 19.760 -0.609 -28.156 1.00 88.12 87 ALA A CA 1
ATOM 708 C C . ALA A 1 87 ? 18.791 -1.371 -29.068 1.00 88.12 87 ALA A C 1
ATOM 710 O O . ALA A 1 87 ? 18.090 -2.264 -28.602 1.00 88.12 87 ALA A O 1
ATOM 711 N N . SER A 1 88 ? 18.809 -1.065 -30.367 1.00 81.56 88 SER A N 1
ATOM 712 C CA . SER A 1 88 ? 17.997 -1.743 -31.383 1.00 81.56 88 SER A CA 1
ATOM 713 C C . SER A 1 88 ? 18.328 -3.231 -31.530 1.00 81.56 88 SER A C 1
ATOM 715 O O . SER A 1 88 ? 17.440 -4.021 -31.842 1.00 81.56 88 SER A O 1
ATOM 717 N N . ASN A 1 89 ? 19.589 -3.603 -31.292 1.00 85.38 89 ASN A N 1
ATOM 718 C CA . ASN A 1 89 ? 20.092 -4.975 -31.404 1.00 85.38 89 ASN A CA 1
ATOM 719 C C . ASN A 1 89 ? 20.224 -5.681 -30.043 1.00 85.38 89 ASN A C 1
ATOM 721 O O . ASN A 1 89 ? 20.568 -6.861 -29.986 1.00 85.38 89 ASN A O 1
ATOM 725 N N . PHE A 1 90 ? 19.984 -4.971 -28.938 1.00 88.44 90 PHE A N 1
ATOM 726 C CA . PHE A 1 90 ? 20.147 -5.530 -27.603 1.00 88.44 90 PHE A CA 1
ATOM 727 C C . PHE A 1 90 ? 18.957 -6.432 -27.243 1.00 88.44 90 PHE A C 1
ATOM 729 O O . PHE A 1 90 ? 17.810 -6.024 -27.444 1.00 88.44 90 PHE A O 1
ATOM 736 N N . PRO A 1 91 ? 19.184 -7.623 -26.656 1.00 91.44 91 PRO A N 1
ATOM 737 C CA . PRO A 1 91 ? 18.098 -8.488 -26.206 1.00 91.44 91 PRO A CA 1
ATOM 738 C C . PRO A 1 91 ? 17.200 -7.768 -25.195 1.00 91.44 91 PRO A C 1
ATOM 740 O O . PRO A 1 91 ? 17.609 -7.489 -24.064 1.00 91.44 91 PRO A O 1
ATOM 743 N N . SER A 1 92 ? 15.971 -7.448 -25.606 1.00 92.38 92 SER A N 1
ATOM 744 C CA . SER A 1 92 ? 15.038 -6.634 -24.818 1.00 92.38 92 SER A CA 1
ATOM 745 C C . SER A 1 92 ? 14.712 -7.240 -23.452 1.00 92.38 92 SER A C 1
ATOM 747 O O . SER A 1 92 ? 14.437 -6.520 -22.501 1.00 92.38 92 SER A O 1
ATOM 749 N N . GLU A 1 93 ? 14.795 -8.561 -23.329 1.00 93.56 93 GLU A N 1
ATOM 750 C CA . GLU A 1 93 ? 14.606 -9.334 -22.109 1.00 93.56 93 GLU A CA 1
ATOM 751 C C . GLU A 1 93 ? 15.579 -8.903 -21.006 1.00 93.56 93 GLU A C 1
ATOM 753 O O . GLU A 1 93 ? 15.194 -8.872 -19.838 1.00 93.56 93 GLU A O 1
ATOM 758 N N . ASN A 1 94 ? 16.793 -8.498 -21.395 1.00 92.44 94 ASN A N 1
ATOM 759 C CA . ASN A 1 94 ? 17.902 -8.135 -20.509 1.00 92.44 94 ASN A CA 1
ATOM 760 C C . ASN A 1 94 ? 17.909 -6.652 -20.123 1.00 92.44 94 ASN A C 1
ATOM 762 O O . ASN A 1 94 ? 18.783 -6.215 -19.375 1.00 92.44 94 ASN A O 1
ATOM 766 N N . LEU A 1 95 ? 16.977 -5.865 -20.655 1.00 94.50 95 LEU A N 1
ATOM 767 C CA . LEU A 1 95 ? 16.804 -4.465 -20.292 1.00 94.50 95 LEU A CA 1
ATOM 768 C C . LEU A 1 95 ? 15.966 -4.334 -19.018 1.00 94.50 95 LEU A C 1
ATOM 770 O O . LEU A 1 95 ? 15.185 -5.219 -18.669 1.00 94.50 95 LEU A O 1
ATOM 774 N N . SER A 1 96 ? 16.120 -3.217 -18.316 1.00 96.38 96 SER A N 1
ATOM 775 C CA . SER A 1 96 ? 15.263 -2.886 -17.179 1.00 96.38 96 SER A CA 1
ATOM 776 C C . SER A 1 96 ? 13.853 -2.510 -17.648 1.00 96.38 96 SER A C 1
ATOM 778 O O . SER A 1 96 ? 13.682 -2.094 -18.797 1.00 96.38 96 SER A O 1
ATOM 780 N N . PRO A 1 97 ? 12.828 -2.593 -16.782 1.00 97.44 97 PRO A N 1
ATOM 781 C CA . PRO A 1 97 ? 11.476 -2.197 -17.156 1.00 97.44 97 PRO A CA 1
ATOM 782 C C . PRO A 1 97 ? 11.397 -0.768 -17.718 1.00 97.44 97 PRO A C 1
ATOM 784 O O . PRO A 1 97 ? 10.679 -0.540 -18.694 1.00 97.44 97 PRO A O 1
ATOM 787 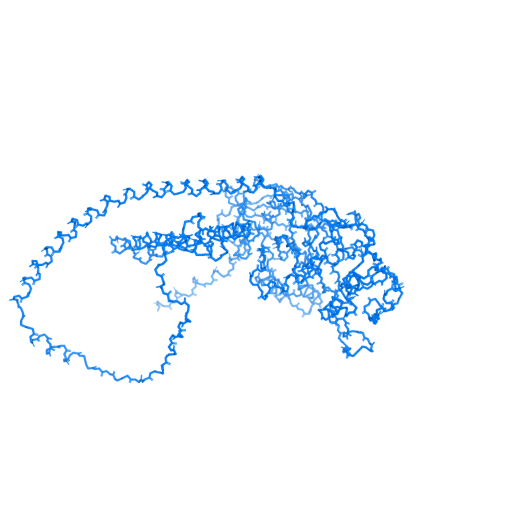N N . THR A 1 98 ? 12.155 0.188 -17.158 1.00 96.88 98 THR A N 1
ATOM 788 C CA . THR A 1 98 ? 12.200 1.559 -17.694 1.00 96.88 98 THR A CA 1
ATOM 789 C C . THR A 1 98 ? 12.876 1.634 -19.059 1.00 96.88 98 THR A C 1
ATOM 791 O O . THR A 1 98 ? 12.361 2.326 -19.929 1.00 96.88 98 THR A O 1
ATOM 794 N N . GLU A 1 99 ? 13.962 0.889 -19.294 1.00 96.69 99 GLU A N 1
ATOM 795 C CA . GLU A 1 99 ? 14.622 0.848 -20.606 1.00 96.69 99 GLU A CA 1
ATOM 796 C C . GLU A 1 99 ? 13.709 0.234 -21.672 1.00 96.69 99 GLU A C 1
ATOM 798 O O . GLU A 1 99 ? 13.595 0.758 -22.779 1.00 96.69 99 GLU A O 1
ATOM 803 N N . LYS A 1 100 ? 13.000 -0.852 -21.339 1.00 96.94 100 LYS A N 1
ATOM 804 C CA . LYS A 1 100 ? 12.016 -1.455 -22.248 1.00 96.94 100 LYS A CA 1
ATOM 805 C C . LYS A 1 100 ? 10.904 -0.466 -22.594 1.00 96.94 100 LYS A C 1
ATOM 807 O O . LYS A 1 100 ? 10.467 -0.420 -23.741 1.00 96.94 100 LYS A O 1
ATOM 812 N N . PHE A 1 101 ? 10.449 0.326 -21.621 1.00 96.50 101 PHE A N 1
ATOM 813 C CA . PHE A 1 101 ? 9.445 1.361 -21.855 1.00 96.50 101 PHE A CA 1
ATOM 814 C C . PHE A 1 101 ? 9.979 2.501 -22.730 1.00 96.50 101 PHE A C 1
ATOM 816 O O . PHE A 1 101 ? 9.315 2.874 -23.694 1.00 96.50 101 PHE A O 1
ATOM 823 N N . ASP A 1 102 ? 11.179 3.007 -22.446 1.00 95.62 102 ASP A N 1
ATOM 824 C CA . ASP A 1 102 ? 11.841 4.035 -23.256 1.00 95.62 102 ASP A CA 1
ATOM 825 C C . ASP A 1 102 ? 11.981 3.563 -24.718 1.00 95.62 102 ASP A C 1
ATOM 827 O O . ASP A 1 102 ? 11.538 4.249 -25.642 1.00 95.62 102 ASP A O 1
ATOM 831 N N . LEU A 1 103 ? 12.448 2.329 -24.948 1.00 94.81 103 LEU A N 1
ATOM 832 C CA . LEU A 1 103 ? 12.505 1.732 -26.289 1.00 94.81 103 LEU A CA 1
ATOM 833 C C . LEU A 1 103 ? 11.135 1.553 -26.938 1.00 94.81 103 LEU A C 1
ATOM 835 O O . LEU A 1 103 ? 10.976 1.801 -28.136 1.00 94.81 103 LEU A O 1
ATOM 839 N N . PHE A 1 104 ? 10.126 1.150 -26.167 1.00 94.75 104 PHE A N 1
ATOM 840 C CA . PHE A 1 104 ? 8.759 1.019 -26.669 1.00 94.75 104 PHE A CA 1
ATOM 841 C C . PHE A 1 104 ? 8.219 2.358 -27.158 1.00 94.75 104 PHE A C 1
ATOM 843 O O . PHE A 1 104 ? 7.544 2.423 -28.187 1.00 94.75 104 PHE A O 1
ATOM 850 N N . MET A 1 105 ? 8.602 3.433 -26.481 1.00 93.19 105 MET A N 1
ATOM 851 C CA . MET A 1 105 ? 8.276 4.802 -26.846 1.00 93.19 105 MET A CA 1
ATOM 852 C C . MET A 1 105 ? 9.151 5.367 -27.970 1.00 93.19 105 MET A C 1
ATOM 854 O O . MET A 1 105 ? 8.823 6.427 -28.503 1.00 93.19 105 MET A O 1
ATOM 858 N N . GLY A 1 106 ? 10.213 4.665 -28.374 1.00 91.75 106 GLY A N 1
ATOM 859 C CA . GLY A 1 106 ? 11.208 5.181 -29.313 1.00 91.75 106 GLY A CA 1
ATOM 860 C C . GLY A 1 106 ? 12.043 6.321 -28.727 1.00 91.75 106 GLY A C 1
ATOM 861 O O . GLY A 1 106 ? 12.500 7.179 -29.481 1.00 91.75 106 GLY A O 1
ATOM 862 N N . ASP A 1 107 ? 12.186 6.366 -27.400 1.00 92.19 107 ASP A N 1
ATOM 863 C CA . ASP A 1 107 ? 12.956 7.371 -26.677 1.00 92.19 107 ASP A CA 1
ATOM 864 C C . ASP A 1 107 ? 14.371 6.873 -26.358 1.00 92.19 107 ASP A C 1
ATOM 866 O O . ASP A 1 107 ? 14.638 6.280 -25.315 1.00 92.19 107 ASP A O 1
ATOM 870 N N . PHE A 1 108 ? 15.317 7.187 -27.239 1.00 91.94 108 PHE A N 1
ATOM 871 C CA . PHE A 1 108 ? 16.737 6.900 -27.019 1.00 91.94 108 PHE A CA 1
ATOM 872 C C . PHE A 1 108 ? 17.438 7.939 -26.127 1.00 91.94 108 PHE A C 1
ATOM 874 O O . PHE A 1 108 ? 18.632 7.812 -25.854 1.00 91.94 108 PHE A O 1
ATOM 881 N N . ASN A 1 109 ? 16.717 8.955 -25.628 1.00 93.69 109 ASN A N 1
ATOM 882 C CA . ASN A 1 109 ? 17.221 9.809 -24.552 1.00 93.69 109 ASN A CA 1
ATOM 883 C C . ASN A 1 109 ? 17.027 9.175 -23.172 1.00 93.69 109 ASN A C 1
ATOM 885 O O . ASN A 1 109 ? 17.568 9.719 -22.202 1.00 93.69 109 ASN A O 1
ATOM 889 N N . TRP A 1 110 ? 16.324 8.041 -23.084 1.00 95.12 110 TRP A N 1
ATOM 890 C CA . TRP A 1 110 ? 16.129 7.260 -21.863 1.00 95.12 110 TRP A CA 1
ATOM 891 C C . TRP A 1 110 ? 15.501 8.076 -20.729 1.00 95.12 110 TRP A C 1
ATOM 893 O O . T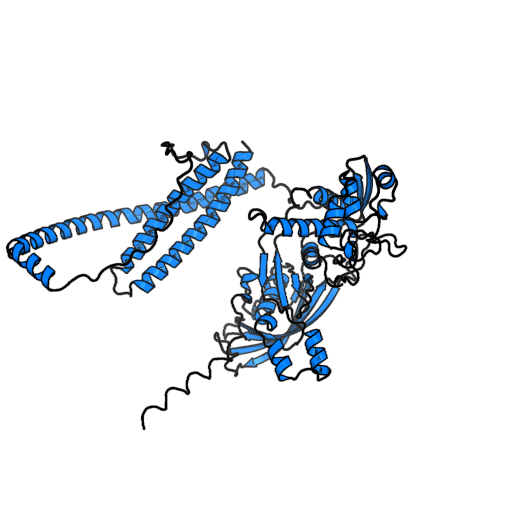RP A 1 110 ? 15.997 8.064 -19.597 1.00 95.12 110 TRP A O 1
ATOM 903 N N . GLN A 1 111 ? 14.472 8.873 -21.033 1.00 93.56 111 GLN A N 1
ATOM 904 C CA . GLN A 1 111 ? 13.905 9.818 -20.074 1.00 93.56 111 GLN A CA 1
ATOM 905 C C . GLN A 1 111 ? 13.335 9.106 -18.847 1.00 93.56 111 GLN A C 1
ATOM 907 O O . GLN A 1 111 ? 13.594 9.552 -17.726 1.00 93.56 111 GLN A O 1
ATOM 912 N N . MET A 1 112 ? 12.622 7.988 -19.022 1.00 93.06 112 MET A N 1
ATOM 913 C CA . MET A 1 112 ? 12.043 7.247 -17.900 1.00 93.06 112 MET A CA 1
ATOM 914 C C . MET A 1 112 ? 13.129 6.587 -17.052 1.00 93.06 112 MET A C 1
ATOM 916 O O . MET A 1 112 ? 13.092 6.653 -15.822 1.00 93.06 112 MET A O 1
ATOM 920 N N . THR A 1 113 ? 14.135 5.996 -17.699 1.00 96.19 113 THR A N 1
ATOM 921 C CA . THR A 1 113 ? 15.257 5.354 -17.003 1.00 96.19 113 THR A CA 1
ATOM 922 C C . THR A 1 113 ? 16.090 6.366 -16.218 1.00 96.19 113 THR A C 1
ATOM 924 O O . THR A 1 113 ? 16.422 6.130 -15.056 1.00 96.19 113 THR A O 1
ATOM 927 N N . LYS A 1 114 ? 16.391 7.531 -16.805 1.00 95.75 114 LYS A N 1
ATOM 928 C CA . LYS A 1 114 ? 17.093 8.626 -16.113 1.00 95.75 114 LYS A CA 1
ATOM 929 C C . LYS A 1 114 ? 16.264 9.192 -14.964 1.00 95.75 114 LYS A C 1
ATOM 931 O O . LYS A 1 114 ? 16.816 9.447 -13.896 1.00 95.75 114 LYS A O 1
ATOM 936 N N . TRP A 1 115 ? 14.953 9.352 -15.152 1.00 93.56 115 TRP A N 1
ATOM 937 C CA . TRP A 1 115 ? 14.054 9.798 -14.088 1.00 93.56 115 TRP A CA 1
ATOM 938 C C . TRP A 1 115 ? 14.080 8.840 -12.895 1.00 93.56 115 TRP A C 1
ATOM 940 O O . TRP A 1 115 ? 14.209 9.292 -11.758 1.00 93.56 115 TRP A O 1
ATOM 950 N N . GLU A 1 116 ? 14.038 7.529 -13.142 1.00 95.25 116 GLU A N 1
ATOM 951 C CA . GLU A 1 116 ? 14.075 6.525 -12.076 1.00 95.25 116 GLU A CA 1
ATOM 952 C C . GLU A 1 116 ? 15.427 6.478 -11.357 1.00 95.25 116 GLU A C 1
ATOM 954 O O . GLU A 1 116 ? 15.482 6.421 -10.126 1.00 95.25 116 GLU A O 1
ATOM 959 N N . ARG A 1 117 ? 16.534 6.578 -12.099 1.00 96.25 117 ARG A N 1
ATOM 960 C CA . ARG A 1 117 ? 17.879 6.674 -11.513 1.00 96.25 117 ARG A CA 1
ATOM 961 C C . ARG A 1 117 ? 18.041 7.918 -10.642 1.00 96.25 117 ARG A C 1
ATOM 963 O O . ARG A 1 117 ? 18.602 7.825 -9.555 1.00 96.25 117 ARG A O 1
ATOM 970 N N . ASN A 1 118 ? 17.495 9.054 -11.075 1.00 94.81 118 ASN A N 1
ATOM 971 C CA . ASN A 1 118 ? 17.496 10.285 -10.290 1.00 94.81 118 ASN A CA 1
ATOM 972 C C . ASN A 1 118 ? 16.602 10.170 -9.044 1.00 94.81 118 ASN A C 1
ATOM 974 O O . ASN A 1 118 ? 17.021 10.540 -7.951 1.00 94.81 118 ASN A O 1
ATOM 978 N N . ARG A 1 119 ? 15.391 9.605 -9.179 1.00 93.56 119 ARG A N 1
ATOM 979 C CA . ARG A 1 119 ? 14.477 9.365 -8.047 1.00 93.56 119 ARG A CA 1
ATOM 980 C C . ARG A 1 119 ? 15.133 8.494 -6.979 1.00 93.56 119 ARG A C 1
ATOM 982 O O . ARG A 1 119 ? 14.972 8.759 -5.792 1.00 93.56 119 ARG A O 1
ATOM 989 N N . THR A 1 120 ? 15.822 7.440 -7.406 1.00 95.19 120 THR A N 1
ATOM 990 C CA . THR A 1 120 ? 16.467 6.484 -6.501 1.00 95.19 120 THR A CA 1
ATOM 991 C C . THR A 1 120 ? 17.814 6.970 -5.974 1.00 95.19 120 THR A C 1
ATOM 993 O O . THR A 1 120 ? 18.262 6.494 -4.937 1.00 95.19 120 THR A O 1
ATOM 996 N N . GLY A 1 121 ? 18.475 7.896 -6.674 1.00 95.62 121 GLY A N 1
ATOM 997 C CA . GLY A 1 121 ? 19.847 8.301 -6.371 1.00 95.62 121 GLY A CA 1
ATOM 998 C C . GLY A 1 121 ? 20.864 7.172 -6.558 1.00 95.62 121 GLY A C 1
ATOM 999 O O . GLY A 1 121 ? 21.980 7.275 -6.056 1.00 95.62 121 GLY A O 1
ATOM 1000 N N . ILE A 1 122 ? 20.503 6.095 -7.267 1.00 95.25 122 ILE A N 1
ATOM 1001 C CA . ILE A 1 122 ? 21.304 4.865 -7.336 1.00 95.25 122 ILE A CA 1
ATOM 1002 C C . ILE A 1 122 ? 22.696 5.090 -7.937 1.00 95.25 122 ILE A C 1
ATOM 1004 O O . ILE A 1 122 ? 23.647 4.405 -7.575 1.00 95.25 122 ILE A O 1
ATOM 1008 N N . MET A 1 123 ? 22.868 6.088 -8.807 1.00 95.50 123 MET A N 1
ATOM 1009 C CA . MET A 1 123 ? 24.178 6.364 -9.405 1.00 95.50 123 MET A CA 1
ATOM 1010 C C . MET A 1 123 ? 25.218 6.824 -8.372 1.00 95.50 123 MET A C 1
ATOM 1012 O O . MET A 1 123 ? 26.409 6.598 -8.577 1.00 95.50 123 MET A O 1
ATOM 1016 N N . LYS A 1 124 ? 24.781 7.332 -7.210 1.00 95.81 124 LYS A N 1
ATOM 1017 C CA . LYS A 1 124 ? 25.662 7.725 -6.101 1.00 95.81 124 LYS A CA 1
ATOM 1018 C C . LYS A 1 124 ? 26.405 6.558 -5.457 1.00 95.81 124 LYS A C 1
ATOM 1020 O O . LYS A 1 124 ? 27.426 6.790 -4.818 1.00 95.81 124 LYS A O 1
ATOM 1025 N N . VAL A 1 125 ? 25.934 5.318 -5.629 1.00 93.88 125 VAL A N 1
ATOM 1026 C CA . VAL A 1 125 ? 26.612 4.114 -5.105 1.00 93.88 125 VAL A CA 1
ATOM 1027 C C . VAL A 1 125 ? 27.457 3.386 -6.158 1.00 93.88 125 VAL A C 1
ATOM 1029 O O . VAL A 1 125 ? 28.167 2.434 -5.832 1.00 93.88 125 VAL A O 1
ATOM 1032 N N . VAL A 1 126 ? 27.416 3.814 -7.424 1.00 92.69 126 VAL A N 1
ATOM 1033 C CA . VAL A 1 126 ? 28.129 3.155 -8.528 1.00 92.69 126 VAL A CA 1
ATOM 1034 C C . VAL A 1 126 ? 29.534 3.739 -8.658 1.00 92.69 126 VAL A C 1
ATOM 1036 O O . VAL A 1 126 ? 29.710 4.836 -9.185 1.00 92.69 126 VAL A O 1
ATOM 1039 N N . LYS A 1 127 ? 30.553 2.998 -8.207 1.00 91.44 127 LYS A N 1
ATOM 1040 C CA . LYS A 1 127 ? 31.963 3.407 -8.346 1.00 91.44 127 LYS A CA 1
ATOM 1041 C C . LYS A 1 127 ? 32.304 3.720 -9.808 1.00 91.44 127 LYS A C 1
ATOM 1043 O O . LYS A 1 127 ? 31.953 2.961 -10.708 1.00 91.44 127 LYS A O 1
ATOM 1048 N N . GLY A 1 128 ? 33.005 4.830 -10.031 1.00 89.69 128 GLY A N 1
ATOM 1049 C CA . GLY A 1 128 ? 33.380 5.299 -11.369 1.00 89.69 128 GLY A CA 1
ATOM 1050 C C . GLY A 1 128 ? 32.277 6.059 -12.116 1.00 89.69 128 GLY A C 1
ATOM 1051 O O . GLY A 1 128 ? 32.513 6.518 -13.231 1.00 89.69 128 GLY A O 1
ATOM 1052 N N . ASN A 1 129 ? 31.085 6.223 -11.531 1.00 92.06 129 ASN A N 1
ATOM 1053 C CA . ASN A 1 129 ? 30.086 7.149 -12.054 1.00 92.06 129 ASN A CA 1
ATOM 1054 C C . ASN A 1 129 ? 30.385 8.599 -11.603 1.00 92.06 129 ASN A C 1
ATOM 1056 O O . ASN A 1 129 ? 30.808 8.778 -10.462 1.00 92.06 129 ASN A O 1
ATOM 1060 N N . PRO A 1 130 ? 30.128 9.633 -12.431 1.00 93.06 130 PRO A N 1
ATOM 1061 C CA . PRO A 1 130 ? 30.316 11.034 -12.033 1.00 93.06 130 PRO A CA 1
ATOM 1062 C C . PRO A 1 130 ? 29.523 11.471 -10.792 1.00 93.06 130 PRO A C 1
ATOM 1064 O O . PRO A 1 130 ? 29.939 12.391 -10.099 1.00 93.06 130 PRO A O 1
ATOM 1067 N N . GLU A 1 131 ? 28.394 10.822 -10.497 1.00 94.62 131 GLU A N 1
ATOM 1068 C CA . GLU A 1 131 ? 27.565 11.113 -9.321 1.00 94.62 131 GLU A CA 1
ATOM 1069 C C . GLU A 1 131 ? 27.996 10.330 -8.070 1.00 94.62 131 GLU A C 1
ATOM 1071 O O . GLU A 1 131 ? 27.366 10.473 -7.023 1.00 94.62 131 GLU A O 1
ATOM 1076 N N . TYR A 1 132 ? 29.025 9.479 -8.158 1.00 96.06 132 TYR A N 1
ATOM 1077 C CA . TYR A 1 132 ? 29.454 8.615 -7.059 1.00 96.06 132 TYR A CA 1
ATOM 1078 C C . TYR A 1 132 ? 29.844 9.419 -5.813 1.00 96.06 132 TYR A C 1
ATOM 1080 O O . TYR A 1 132 ? 30.673 10.326 -5.874 1.00 96.06 132 TYR A O 1
ATOM 1088 N N . VAL A 1 133 ? 29.294 9.031 -4.660 1.00 96.50 133 VAL A N 1
ATOM 1089 C CA . VAL A 1 133 ? 29.599 9.635 -3.360 1.00 96.50 133 VAL A CA 1
ATOM 1090 C C . VAL A 1 133 ? 30.185 8.555 -2.441 1.00 96.50 133 VAL A C 1
ATOM 1092 O O . VAL A 1 133 ? 29.455 7.642 -2.038 1.00 96.50 133 VAL A O 1
ATOM 1095 N N . PRO A 1 134 ? 31.484 8.626 -2.080 1.00 95.94 134 PRO A N 1
ATOM 1096 C CA . PRO A 1 134 ? 32.099 7.675 -1.158 1.00 95.94 134 PRO A CA 1
ATOM 1097 C C . PRO A 1 134 ? 31.318 7.551 0.155 1.00 95.94 134 PRO A C 1
ATOM 1099 O O . PRO A 1 134 ? 30.955 8.548 0.773 1.00 95.94 134 PRO A O 1
ATOM 1102 N N . GLY A 1 135 ? 31.045 6.316 0.580 1.00 93.62 135 GLY A N 1
ATOM 1103 C CA . GLY A 1 135 ? 30.325 6.037 1.827 1.00 93.62 135 GLY A CA 1
ATOM 1104 C C . GLY A 1 135 ? 28.808 6.250 1.774 1.00 93.62 135 GLY A C 1
ATOM 1105 O O . GLY A 1 135 ? 28.132 5.931 2.751 1.00 93.62 135 GLY A O 1
ATOM 1106 N N . HIS A 1 136 ? 28.246 6.725 0.655 1.00 94.06 136 HIS A N 1
ATOM 1107 C CA . HIS A 1 136 ? 26.798 6.839 0.504 1.00 94.06 136 HIS A CA 1
ATOM 1108 C C . HIS A 1 136 ? 26.136 5.457 0.547 1.00 94.06 136 HIS A C 1
ATOM 1110 O O . HIS A 1 136 ? 26.527 4.538 -0.174 1.00 94.06 136 HIS A O 1
ATOM 1116 N N . LYS A 1 137 ? 25.116 5.316 1.397 1.00 92.94 137 LYS A N 1
ATOM 1117 C CA . LYS A 1 137 ? 24.316 4.098 1.544 1.00 92.94 137 LYS A CA 1
ATOM 1118 C C . LYS A 1 137 ? 22.850 4.441 1.332 1.00 92.94 137 LYS A C 1
ATOM 1120 O O . LYS A 1 137 ? 22.358 5.425 1.879 1.00 92.94 137 LYS A O 1
ATOM 1125 N N . ILE A 1 138 ? 22.161 3.605 0.566 1.00 93.44 138 ILE A N 1
ATOM 1126 C CA . ILE A 1 138 ? 20.710 3.669 0.399 1.00 93.44 138 ILE A CA 1
ATOM 1127 C C . ILE A 1 138 ? 20.112 2.583 1.303 1.00 93.44 138 ILE A C 1
ATOM 1129 O O . ILE A 1 138 ? 20.491 1.420 1.138 1.00 93.44 138 ILE A O 1
ATOM 1133 N N . PRO A 1 139 ? 19.217 2.922 2.252 1.00 92.25 139 PRO A N 1
ATOM 1134 C CA . PRO A 1 139 ? 18.541 1.925 3.077 1.00 92.25 139 PRO A CA 1
ATOM 1135 C C . PRO A 1 139 ? 17.837 0.878 2.213 1.00 92.25 139 PRO A C 1
ATOM 1137 O O . PRO A 1 139 ? 17.162 1.218 1.240 1.00 92.25 139 PRO A O 1
ATOM 1140 N N . THR A 1 140 ? 17.991 -0.399 2.553 1.00 91.31 140 THR A N 1
ATOM 1141 C CA . THR A 1 140 ? 17.463 -1.500 1.735 1.00 91.31 140 THR A CA 1
ATOM 1142 C C . THR A 1 140 ? 15.941 -1.535 1.731 1.00 91.31 140 THR A C 1
ATOM 1144 O O . THR A 1 140 ? 15.370 -1.835 0.694 1.00 91.31 140 THR A O 1
ATOM 1147 N N . TRP A 1 141 ? 15.289 -1.143 2.829 1.00 90.19 141 TRP A N 1
ATOM 1148 C CA . TRP A 1 141 ? 13.828 -1.093 2.932 1.00 90.19 141 TRP A CA 1
ATOM 1149 C C . TRP A 1 141 ? 13.183 0.017 2.084 1.00 90.19 141 TRP A C 1
ATOM 1151 O O . TRP A 1 141 ? 11.991 -0.043 1.786 1.00 90.19 141 TRP A O 1
ATOM 1161 N N . PHE A 1 142 ? 13.947 1.025 1.638 1.00 94.00 142 PHE A N 1
ATOM 1162 C CA . PHE A 1 142 ? 13.408 2.061 0.758 1.00 94.00 142 PHE A CA 1
ATOM 1163 C C . PHE A 1 142 ? 13.001 1.456 -0.582 1.00 94.00 142 PHE A C 1
ATOM 1165 O O . PHE A 1 142 ? 13.827 0.894 -1.297 1.00 94.00 142 PHE A O 1
ATOM 1172 N N . GLY A 1 143 ? 11.769 1.690 -1.021 1.00 94.62 143 GLY A N 1
ATOM 1173 C CA . GLY A 1 143 ? 11.309 1.260 -2.338 1.00 94.62 143 GLY A CA 1
ATOM 1174 C C . GLY A 1 143 ? 9.952 1.840 -2.702 1.00 94.62 143 GLY A C 1
ATOM 1175 O O . GLY A 1 143 ? 9.643 2.990 -2.396 1.00 94.62 143 GLY A O 1
ATOM 1176 N N . LEU A 1 144 ? 9.162 1.046 -3.408 1.00 96.50 144 LEU A N 1
ATOM 1177 C CA . LEU A 1 144 ? 7.837 1.383 -3.909 1.00 96.50 144 LEU A CA 1
ATOM 1178 C C . LEU A 1 144 ? 6.750 0.532 -3.237 1.00 96.50 144 LEU A C 1
ATOM 1180 O O . LEU A 1 144 ? 5.710 0.319 -3.854 1.00 96.50 144 LEU A O 1
ATOM 1184 N N . CYS A 1 145 ? 6.946 0.054 -2.000 1.00 96.00 145 CYS A N 1
ATOM 1185 C CA . CYS A 1 145 ? 5.945 -0.752 -1.279 1.00 96.00 145 CYS A CA 1
ATOM 1186 C C . CYS A 1 145 ? 4.591 -0.021 -1.177 1.00 96.00 145 CYS A C 1
ATOM 1188 O O . CYS A 1 145 ? 3.544 -0.619 -1.415 1.00 96.00 145 CYS A O 1
ATOM 1190 N N . HIS A 1 146 ? 4.611 1.301 -0.966 1.00 93.75 146 HIS A N 1
ATOM 1191 C CA . HIS A 1 146 ? 3.427 2.169 -0.950 1.00 93.75 146 HIS A CA 1
ATOM 1192 C C . HIS A 1 146 ? 2.701 2.257 -2.298 1.00 93.75 146 HIS A C 1
ATOM 1194 O O . HIS A 1 146 ? 1.528 2.602 -2.331 1.00 93.75 146 HIS A O 1
ATOM 1200 N N . ASN A 1 147 ? 3.358 1.947 -3.418 1.00 95.50 147 ASN A N 1
ATOM 1201 C CA . ASN A 1 147 ? 2.693 1.823 -4.719 1.00 95.50 147 ASN A CA 1
ATOM 1202 C C . ASN A 1 147 ? 2.350 0.370 -5.047 1.00 95.50 147 ASN A C 1
ATOM 1204 O O . ASN A 1 147 ? 1.322 0.116 -5.667 1.00 95.50 147 ASN A O 1
ATOM 1208 N N . TRP A 1 148 ? 3.198 -0.577 -4.648 1.00 96.69 148 TRP A N 1
ATOM 1209 C CA . TRP A 1 148 ? 3.009 -2.000 -4.893 1.00 96.69 148 TRP A CA 1
ATOM 1210 C C . TRP A 1 148 ? 1.762 -2.522 -4.194 1.00 96.69 148 TRP A C 1
ATOM 1212 O O . TRP A 1 148 ? 0.865 -2.994 -4.887 1.00 96.69 148 TRP A O 1
ATOM 1222 N N . ALA A 1 149 ? 1.641 -2.340 -2.877 1.00 96.62 149 ALA A N 1
ATOM 1223 C CA . ALA A 1 149 ? 0.504 -2.833 -2.106 1.00 96.62 149 ALA A CA 1
ATOM 1224 C C . ALA A 1 149 ? -0.863 -2.421 -2.693 1.00 96.62 149 ALA A C 1
ATOM 1226 O O . ALA A 1 149 ? -1.661 -3.310 -2.994 1.00 96.62 149 ALA A O 1
ATOM 1227 N N . PRO A 1 150 ? -1.160 -1.135 -2.973 1.00 95.25 150 PRO A N 1
ATOM 1228 C CA . PRO A 1 150 ? -2.424 -0.782 -3.620 1.00 95.25 150 PRO A CA 1
ATOM 1229 C C . PRO A 1 150 ? -2.510 -1.255 -5.080 1.00 95.25 150 PRO A C 1
ATOM 1231 O O . PRO A 1 150 ? -3.607 -1.574 -5.541 1.00 95.25 150 PRO A O 1
ATOM 1234 N N . ALA A 1 151 ? -1.396 -1.349 -5.822 1.00 95.12 151 ALA A N 1
ATOM 1235 C CA . ALA A 1 151 ? -1.421 -1.863 -7.193 1.00 95.12 151 ALA A CA 1
ATOM 1236 C C . ALA A 1 151 ? -1.928 -3.310 -7.254 1.00 95.12 151 ALA A C 1
ATOM 1238 O O . ALA A 1 151 ? -2.685 -3.645 -8.166 1.00 95.12 151 ALA A O 1
ATOM 1239 N N . THR A 1 152 ? -1.572 -4.127 -6.259 1.00 94.56 152 THR A N 1
ATOM 1240 C CA . THR A 1 152 ? -2.008 -5.530 -6.149 1.00 94.56 152 THR A CA 1
ATOM 1241 C C . THR A 1 152 ? -3.523 -5.676 -6.038 1.00 94.56 152 THR A C 1
ATOM 1243 O O . THR A 1 152 ? -4.097 -6.639 -6.538 1.00 94.56 152 THR A O 1
ATOM 1246 N N . ILE A 1 153 ? -4.173 -4.682 -5.425 1.00 93.69 153 ILE A N 1
ATOM 1247 C CA . ILE A 1 153 ? -5.622 -4.611 -5.227 1.00 93.69 153 ILE A CA 1
ATOM 1248 C C . ILE A 1 153 ? -6.307 -4.061 -6.481 1.00 93.69 153 ILE A C 1
ATOM 1250 O O . ILE A 1 153 ? -7.404 -4.474 -6.851 1.00 93.69 153 ILE A O 1
ATOM 1254 N N . MET A 1 154 ? -5.693 -3.052 -7.099 1.00 92.50 154 MET A N 1
ATOM 1255 C CA . MET A 1 154 ? -6.347 -2.213 -8.101 1.00 92.50 154 MET A CA 1
ATOM 1256 C C . MET A 1 154 ? -6.163 -2.693 -9.533 1.00 92.50 154 MET A C 1
ATOM 1258 O O . MET A 1 154 ? -6.976 -2.340 -10.387 1.00 92.50 154 MET A O 1
ATOM 1262 N N . PHE A 1 155 ? -5.086 -3.414 -9.820 1.00 93.31 155 PHE A N 1
ATOM 1263 C CA . PHE A 1 155 ? -4.724 -3.848 -11.162 1.00 93.31 155 PHE A CA 1
ATOM 1264 C C . PHE A 1 155 ? -4.738 -5.368 -11.233 1.00 93.31 155 PHE A C 1
ATOM 1266 O O . PHE A 1 155 ? -4.370 -6.043 -10.281 1.00 93.31 155 PHE A O 1
ATOM 1273 N N . ASP A 1 156 ? -5.137 -5.913 -12.374 1.00 93.69 156 ASP A N 1
ATOM 1274 C CA . ASP A 1 156 ? -5.096 -7.350 -12.610 1.00 93.69 156 ASP A CA 1
ATOM 1275 C C . ASP A 1 156 ? -3.642 -7.808 -12.765 1.00 93.69 156 ASP A C 1
ATOM 1277 O O . ASP A 1 156 ? -2.812 -7.087 -13.323 1.00 93.69 156 ASP A O 1
ATOM 1281 N N . ASN A 1 157 ? -3.347 -9.028 -12.313 1.00 94.06 157 ASN A N 1
ATOM 1282 C CA . ASN A 1 157 ? -2.015 -9.624 -12.412 1.00 94.06 157 ASN A CA 1
ATOM 1283 C C . ASN A 1 157 ? -1.616 -9.801 -13.896 1.00 94.06 157 ASN A C 1
ATOM 1285 O O . ASN A 1 157 ? -2.233 -10.624 -14.586 1.00 94.06 157 ASN A O 1
ATOM 1289 N N . PRO A 1 158 ? -0.624 -9.050 -14.407 1.00 95.75 158 PRO A N 1
ATOM 1290 C CA . PRO A 1 158 ? -0.292 -9.048 -15.826 1.00 95.75 158 PRO A CA 1
ATOM 1291 C C . PRO A 1 158 ? 0.453 -10.320 -16.246 1.00 95.75 158 PRO A C 1
ATOM 1293 O O . PRO A 1 158 ? 1.263 -10.862 -15.494 1.00 95.75 158 PRO A O 1
ATOM 1296 N N . LYS A 1 159 ? 0.227 -10.780 -17.481 1.00 96.94 159 LYS A N 1
ATOM 1297 C CA . LYS A 1 159 ? 1.044 -11.828 -18.121 1.00 96.94 159 LYS A CA 1
ATOM 1298 C C . LYS A 1 159 ? 2.150 -11.195 -18.986 1.00 96.94 159 LYS A C 1
ATOM 1300 O O . LYS A 1 159 ? 1.983 -10.040 -19.382 1.00 96.94 159 LYS A O 1
ATOM 1305 N N . PRO A 1 160 ? 3.244 -11.910 -19.306 1.00 97.81 160 PRO A N 1
ATOM 1306 C CA . PRO A 1 160 ? 4.245 -11.406 -20.241 1.00 97.81 160 PRO A CA 1
ATOM 1307 C C . PRO A 1 160 ? 3.640 -11.116 -21.621 1.00 97.81 160 PRO A C 1
ATOM 1309 O O . PRO A 1 160 ? 2.710 -11.793 -22.068 1.00 97.81 160 PRO A O 1
ATOM 1312 N N . ILE A 1 161 ? 4.178 -10.109 -22.305 1.00 97.94 161 ILE A N 1
ATOM 1313 C CA . ILE A 1 161 ? 3.732 -9.684 -23.636 1.00 97.94 161 ILE A CA 1
ATOM 1314 C C . ILE A 1 161 ? 4.918 -9.378 -24.543 1.00 97.94 161 ILE A C 1
ATOM 1316 O O . ILE A 1 161 ? 6.016 -9.062 -24.094 1.00 97.94 161 ILE A O 1
ATOM 1320 N N . THR A 1 162 ? 4.675 -9.435 -25.847 1.00 98.00 162 THR A N 1
ATOM 1321 C CA . THR A 1 162 ? 5.617 -8.986 -26.874 1.00 98.00 162 THR A CA 1
ATOM 1322 C C . THR A 1 162 ? 4.899 -8.000 -27.777 1.00 98.00 162 THR A C 1
ATOM 1324 O O . THR A 1 162 ? 3.831 -8.319 -28.296 1.00 98.00 162 THR A O 1
ATOM 1327 N N . LEU A 1 163 ? 5.455 -6.801 -27.940 1.00 95.88 163 LEU A N 1
ATOM 1328 C CA . LEU A 1 163 ? 4.854 -5.732 -28.737 1.00 95.88 163 LEU A CA 1
ATOM 1329 C C . LEU A 1 163 ? 5.900 -5.051 -29.616 1.00 95.88 163 LEU A C 1
ATOM 1331 O O . LEU A 1 163 ? 7.085 -5.031 -29.289 1.00 95.88 163 LEU A O 1
ATOM 1335 N N . LYS A 1 164 ? 5.447 -4.453 -30.720 1.00 95.44 164 LYS A N 1
ATOM 1336 C CA . LYS A 1 164 ? 6.275 -3.544 -31.515 1.00 95.44 164 LYS A CA 1
ATOM 1337 C C . LYS A 1 164 ? 6.251 -2.148 -30.889 1.00 95.44 164 LYS A C 1
ATOM 1339 O O . LYS A 1 164 ? 5.174 -1.613 -30.636 1.00 95.44 164 LYS A O 1
ATOM 1344 N N . GLY A 1 165 ? 7.426 -1.575 -30.640 1.00 91.94 165 GLY A N 1
ATOM 1345 C CA . GLY A 1 165 ? 7.584 -0.186 -30.209 1.00 91.94 165 GLY A CA 1
ATOM 1346 C C . GLY A 1 165 ? 7.359 0.815 -31.346 1.00 91.94 165 GLY A C 1
ATOM 1347 O O . GLY A 1 165 ? 7.235 0.439 -32.513 1.00 91.94 165 GLY A O 1
ATOM 1348 N N . LYS A 1 166 ? 7.365 2.115 -31.025 1.00 92.12 166 LYS A N 1
ATOM 1349 C CA . LYS A 1 166 ? 7.099 3.210 -31.984 1.00 92.12 166 LYS A CA 1
ATOM 1350 C C . LYS A 1 166 ? 8.101 3.297 -33.141 1.00 92.12 166 LYS A C 1
ATOM 1352 O O . LYS A 1 166 ? 7.776 3.856 -34.182 1.00 92.12 166 LYS A O 1
ATOM 1357 N N . LYS A 1 167 ? 9.300 2.734 -32.969 1.00 89.88 167 LYS A N 1
ATOM 1358 C CA . LYS A 1 167 ? 10.354 2.643 -33.995 1.00 89.88 167 LYS A CA 1
ATOM 1359 C C . LYS A 1 167 ? 10.428 1.267 -34.676 1.00 89.88 167 LYS A C 1
ATOM 1361 O O . LYS A 1 167 ? 11.342 1.006 -35.441 1.00 89.88 167 LYS A O 1
ATOM 1366 N N . GLY A 1 168 ? 9.461 0.382 -34.414 1.00 88.31 168 GLY A N 1
ATOM 1367 C CA . GLY A 1 168 ? 9.344 -0.928 -35.064 1.00 88.31 168 GLY A CA 1
ATOM 1368 C C . GLY A 1 168 ? 10.063 -2.082 -34.357 1.00 88.31 168 GLY A C 1
ATOM 1369 O O . GLY A 1 168 ? 9.792 -3.237 -34.688 1.00 88.31 168 GLY A O 1
ATOM 1370 N N . HIS A 1 169 ? 10.909 -1.806 -33.357 1.00 87.81 169 HIS A N 1
ATOM 1371 C CA . HIS A 1 169 ? 11.588 -2.842 -32.569 1.00 87.81 169 HIS A CA 1
ATOM 1372 C C . HIS A 1 169 ? 10.586 -3.742 -31.845 1.00 87.81 169 HIS A C 1
ATOM 1374 O O . HIS A 1 169 ? 9.611 -3.262 -31.265 1.00 87.81 169 HIS A O 1
ATOM 1380 N N . THR A 1 170 ? 10.845 -5.048 -31.852 1.00 94.44 170 THR A N 1
ATOM 1381 C CA . THR A 1 170 ? 10.059 -6.017 -31.084 1.00 94.44 170 THR A CA 1
ATOM 1382 C C . THR A 1 170 ? 10.598 -6.074 -29.662 1.00 94.44 170 THR A C 1
ATOM 1384 O O . THR A 1 170 ? 11.767 -6.383 -29.461 1.00 94.44 170 THR A O 1
ATOM 1387 N N . ILE A 1 171 ? 9.751 -5.773 -28.681 1.00 96.31 171 ILE A N 1
ATOM 1388 C CA . ILE A 1 171 ? 10.135 -5.648 -27.274 1.00 96.31 171 ILE A CA 1
ATOM 1389 C C . ILE A 1 171 ? 9.335 -6.651 -26.456 1.00 96.31 171 ILE A C 1
ATOM 1391 O O . ILE A 1 171 ? 8.102 -6.700 -26.534 1.00 96.31 171 ILE A O 1
ATOM 1395 N N . LYS A 1 172 ? 10.050 -7.443 -25.661 1.00 97.56 172 LYS A N 1
ATOM 1396 C CA . LYS A 1 172 ? 9.486 -8.460 -24.779 1.00 97.56 172 LYS A CA 1
ATOM 1397 C C . LYS A 1 172 ? 9.463 -7.960 -23.337 1.00 97.56 172 LYS A C 1
ATOM 1399 O O . LYS A 1 172 ? 10.502 -7.665 -22.745 1.00 97.56 172 LYS A O 1
ATOM 1404 N N . PHE A 1 173 ? 8.265 -7.907 -22.771 1.00 98.19 173 PHE A N 1
ATOM 1405 C CA . PHE A 1 173 ? 8.013 -7.534 -21.386 1.00 98.19 173 PHE A CA 1
ATOM 1406 C C . PHE A 1 173 ? 7.609 -8.773 -20.588 1.00 98.19 173 PHE A C 1
ATOM 1408 O O . PHE A 1 173 ? 6.627 -9.436 -20.925 1.00 98.19 173 PHE A O 1
ATOM 1415 N N . GLY A 1 174 ? 8.333 -9.053 -19.509 1.00 97.38 174 GLY A N 1
ATOM 1416 C CA . GLY A 1 174 ? 7.923 -9.999 -18.483 1.00 97.38 174 GLY A CA 1
ATOM 1417 C C . GLY A 1 174 ? 6.776 -9.454 -17.630 1.00 97.38 174 GLY A C 1
ATOM 1418 O O . GLY A 1 174 ? 6.509 -8.251 -17.593 1.00 97.38 174 GLY A O 1
ATOM 1419 N N . SER A 1 175 ? 6.119 -10.340 -16.885 1.00 97.00 175 SER A N 1
ATOM 1420 C CA . SER A 1 175 ? 5.092 -9.985 -15.899 1.00 97.00 175 SER A CA 1
ATOM 1421 C C . SER A 1 175 ? 5.620 -8.955 -14.894 1.00 97.00 175 SER A C 1
ATOM 1423 O O . SER A 1 175 ? 4.982 -7.922 -14.674 1.00 97.00 175 SER A O 1
ATOM 1425 N N . ALA A 1 176 ? 6.825 -9.178 -14.353 1.00 96.44 176 ALA A N 1
ATOM 1426 C CA . ALA A 1 176 ? 7.469 -8.242 -13.438 1.00 96.44 176 ALA A CA 1
ATOM 1427 C C . ALA A 1 176 ? 7.738 -6.865 -14.068 1.00 96.44 176 ALA A C 1
ATOM 1429 O O . ALA A 1 176 ? 7.563 -5.866 -13.373 1.00 96.44 176 ALA A O 1
ATOM 1430 N N . ASP A 1 177 ? 8.076 -6.776 -15.363 1.00 98.06 177 ASP A N 1
ATOM 1431 C CA . ASP A 1 177 ? 8.275 -5.480 -16.033 1.00 98.06 177 ASP A CA 1
ATOM 1432 C C . ASP A 1 177 ? 6.992 -4.645 -16.013 1.00 98.06 177 ASP A C 1
ATOM 1434 O O . ASP A 1 177 ? 7.001 -3.461 -15.680 1.00 98.06 177 ASP A O 1
ATOM 1438 N N . ILE A 1 178 ? 5.862 -5.276 -16.333 1.00 97.62 178 ILE A N 1
ATOM 1439 C CA . ILE A 1 178 ? 4.566 -4.600 -16.420 1.00 97.62 178 ILE A CA 1
ATOM 1440 C C . ILE A 1 178 ? 4.086 -4.203 -15.025 1.00 97.62 178 ILE A C 1
ATOM 1442 O O . ILE A 1 178 ? 3.640 -3.070 -14.844 1.00 97.62 178 ILE A O 1
ATOM 1446 N N . LYS A 1 179 ? 4.248 -5.083 -14.022 1.00 97.44 179 LYS A N 1
ATOM 1447 C CA . LYS A 1 179 ? 4.011 -4.742 -12.608 1.00 97.44 179 LYS A CA 1
ATOM 1448 C C . LYS A 1 179 ? 4.824 -3.504 -12.215 1.00 97.44 179 LYS A C 1
ATOM 1450 O O . LYS A 1 179 ? 4.254 -2.552 -11.691 1.00 97.44 179 LYS A O 1
ATOM 1455 N N . ALA A 1 180 ? 6.118 -3.467 -12.540 1.00 97.62 180 ALA A N 1
ATOM 1456 C CA . ALA A 1 180 ? 6.999 -2.341 -12.230 1.00 97.62 180 ALA A CA 1
ATOM 1457 C C . ALA A 1 180 ? 6.547 -1.031 -12.890 1.00 97.62 180 ALA A C 1
ATOM 1459 O O . ALA A 1 180 ? 6.507 0.012 -12.241 1.00 97.62 180 ALA A O 1
ATOM 1460 N N . LEU A 1 181 ? 6.153 -1.078 -14.165 1.00 97.19 181 LEU A N 1
ATOM 1461 C CA . LEU A 1 181 ? 5.676 0.096 -14.898 1.00 97.19 181 LEU A CA 1
ATOM 1462 C C . LEU A 1 181 ? 4.339 0.625 -14.358 1.00 97.19 181 LEU A C 1
ATOM 1464 O O . LEU A 1 181 ? 4.127 1.839 -14.344 1.00 97.19 181 LEU A O 1
ATOM 1468 N N . ILE A 1 182 ? 3.465 -0.246 -13.840 1.00 95.69 182 ILE A N 1
ATOM 1469 C CA . ILE A 1 182 ? 2.275 0.175 -13.082 1.00 95.69 182 ILE A CA 1
ATOM 1470 C C . ILE A 1 182 ? 2.697 0.937 -11.820 1.00 95.69 182 ILE A C 1
ATOM 1472 O O . ILE A 1 182 ? 2.154 2.013 -11.557 1.00 95.69 182 ILE A O 1
ATOM 1476 N N . LEU A 1 183 ? 3.695 0.445 -11.075 1.00 96.00 183 LEU A N 1
ATOM 1477 C CA . LEU A 1 183 ? 4.188 1.145 -9.879 1.00 96.00 183 LEU A CA 1
ATOM 1478 C C . LEU A 1 183 ? 4.776 2.508 -10.234 1.00 96.00 183 LEU A C 1
ATOM 1480 O O . LEU A 1 183 ? 4.521 3.490 -9.542 1.00 96.00 183 LEU A O 1
ATOM 1484 N N . MET A 1 184 ? 5.516 2.586 -11.339 1.00 93.50 184 MET A N 1
ATOM 1485 C CA . MET A 1 184 ? 6.064 3.842 -11.845 1.00 93.50 184 MET A CA 1
ATOM 1486 C C . MET A 1 184 ? 4.974 4.832 -12.231 1.00 93.50 184 MET A C 1
ATOM 1488 O O . MET A 1 184 ? 5.076 6.019 -11.918 1.00 93.50 184 MET A O 1
ATOM 1492 N N . HIS A 1 185 ? 3.902 4.355 -12.866 1.00 91.44 185 HIS A N 1
ATOM 1493 C CA . HIS A 1 185 ? 2.730 5.177 -13.124 1.00 91.44 185 HIS A CA 1
ATOM 1494 C C . HIS A 1 185 ? 2.150 5.744 -11.820 1.00 91.44 185 HIS A C 1
ATOM 1496 O O . HIS A 1 185 ? 1.885 6.949 -11.745 1.00 91.44 185 HIS A O 1
ATOM 1502 N N . MET A 1 186 ? 1.974 4.904 -10.799 1.00 91.19 186 MET A N 1
ATOM 1503 C CA . MET A 1 186 ? 1.438 5.333 -9.506 1.00 91.19 186 MET A CA 1
ATOM 1504 C C . MET A 1 186 ? 2.371 6.329 -8.812 1.00 91.19 186 MET A C 1
ATOM 1506 O O . MET A 1 186 ? 1.910 7.380 -8.370 1.00 91.19 186 MET A O 1
ATOM 1510 N N . GLN A 1 187 ? 3.684 6.090 -8.836 1.00 91.44 187 GLN A N 1
ATOM 1511 C CA . GLN A 1 187 ? 4.683 7.007 -8.292 1.00 91.44 187 GLN A CA 1
ATOM 1512 C C . GLN A 1 187 ? 4.660 8.370 -8.996 1.00 91.44 187 GLN A C 1
ATOM 1514 O O . GLN A 1 187 ? 4.648 9.416 -8.343 1.00 91.44 187 GLN A O 1
ATOM 1519 N N . TYR A 1 188 ? 4.633 8.375 -10.331 1.00 87.00 188 TYR A N 1
ATOM 1520 C CA . TYR A 1 188 ? 4.567 9.604 -11.121 1.00 87.00 188 TYR A CA 1
ATOM 1521 C C . TYR A 1 188 ? 3.269 10.371 -10.853 1.00 87.00 188 TYR A C 1
ATOM 1523 O O . TYR A 1 188 ? 3.266 11.597 -10.732 1.00 87.00 188 TYR A O 1
ATOM 1531 N N . LYS A 1 189 ? 2.153 9.657 -10.687 1.00 85.12 189 LYS A N 1
ATOM 1532 C CA . LYS A 1 189 ? 0.892 10.279 -10.301 1.00 85.12 189 LYS A CA 1
ATOM 1533 C C . LYS A 1 189 ? 0.965 10.913 -8.910 1.00 85.12 189 LYS A C 1
ATOM 1535 O O . LYS A 1 189 ? 0.522 12.050 -8.762 1.00 85.12 189 LYS A O 1
ATOM 1540 N N . SER A 1 190 ? 1.522 10.224 -7.918 1.00 83.44 190 SER A N 1
ATOM 1541 C CA . SER A 1 190 ? 1.698 10.773 -6.567 1.00 83.44 190 SER A CA 1
ATOM 1542 C C . SER A 1 190 ? 2.536 12.056 -6.592 1.00 83.44 190 SER A C 1
ATOM 1544 O O . SER A 1 190 ? 2.197 13.040 -5.931 1.00 83.44 190 SER A O 1
ATOM 1546 N N . PHE A 1 191 ? 3.567 12.107 -7.445 1.00 82.38 191 PHE A N 1
ATOM 1547 C CA . PHE A 1 191 ? 4.309 13.338 -7.717 1.00 82.38 191 PHE A CA 1
ATOM 1548 C C . PHE A 1 191 ? 3.405 14.441 -8.298 1.00 82.38 191 PHE A C 1
ATOM 1550 O O . PHE A 1 191 ? 3.396 15.556 -7.780 1.00 82.38 191 PHE A O 1
ATOM 1557 N N . LEU A 1 192 ? 2.590 14.154 -9.320 1.00 80.81 192 LEU A N 1
ATOM 1558 C CA . LEU A 1 192 ? 1.669 15.143 -9.900 1.00 80.81 192 LEU A CA 1
ATOM 1559 C C . LEU A 1 192 ? 0.624 15.663 -8.899 1.00 80.81 192 LEU A C 1
ATOM 1561 O O . LEU A 1 192 ? 0.303 16.853 -8.922 1.00 80.81 192 LEU A O 1
ATOM 1565 N N . ASP A 1 193 ? 0.108 14.813 -8.014 1.00 78.62 193 ASP A N 1
ATOM 1566 C CA . ASP A 1 193 ? -0.904 15.176 -7.013 1.00 78.62 193 ASP A CA 1
ATOM 1567 C C . ASP A 1 193 ? -0.386 16.230 -6.015 1.00 78.62 193 ASP A C 1
ATOM 1569 O O . ASP A 1 193 ? -1.156 17.089 -5.551 1.00 78.62 193 ASP A O 1
ATOM 1573 N N . LYS A 1 194 ? 0.931 16.225 -5.750 1.00 76.94 194 LYS A N 1
ATOM 1574 C CA . LYS A 1 194 ? 1.620 17.227 -4.923 1.00 76.94 194 LYS A CA 1
ATOM 1575 C C . LYS A 1 194 ? 1.535 18.627 -5.536 1.00 76.94 194 LYS A C 1
ATOM 1577 O O . LYS A 1 194 ? 1.213 19.582 -4.829 1.00 76.94 194 LYS A O 1
ATOM 1582 N N . TYR A 1 195 ? 1.752 18.746 -6.846 1.00 77.44 195 TYR A N 1
ATOM 1583 C CA . TYR A 1 195 ? 1.819 20.038 -7.543 1.00 77.44 195 TYR A CA 1
ATOM 1584 C C . TYR A 1 195 ? 0.473 20.501 -8.110 1.00 77.44 195 TYR A C 1
ATOM 1586 O O . TYR A 1 195 ? 0.204 21.699 -8.199 1.00 77.44 195 TYR A O 1
ATOM 1594 N N . TYR A 1 196 ? -0.417 19.572 -8.459 1.00 72.56 196 TYR A N 1
ATOM 1595 C CA . TYR A 1 196 ? -1.632 19.879 -9.203 1.00 72.56 196 TYR A CA 1
ATOM 1596 C C . TYR A 1 196 ? -2.876 19.357 -8.486 1.00 72.56 196 TYR A C 1
ATOM 1598 O O . TYR A 1 196 ? -3.265 18.193 -8.586 1.00 72.56 196 TYR A O 1
ATOM 1606 N N . ARG A 1 197 ? -3.616 20.277 -7.855 1.00 69.88 197 ARG A N 1
ATOM 1607 C CA . ARG A 1 197 ? -4.849 19.969 -7.103 1.00 69.88 197 ARG A CA 1
ATOM 1608 C C . ARG A 1 197 ? -5.929 19.238 -7.919 1.00 69.88 197 ARG A C 1
ATOM 1610 O O . ARG A 1 197 ? -6.813 18.628 -7.329 1.00 69.88 197 ARG A O 1
ATOM 1617 N N . ARG A 1 198 ? -5.899 19.319 -9.257 1.00 67.00 198 ARG A N 1
ATOM 1618 C CA . ARG A 1 198 ? -6.836 18.602 -10.147 1.00 67.00 198 ARG A CA 1
ATOM 1619 C C . ARG A 1 198 ? -6.597 17.093 -10.202 1.00 67.00 198 ARG A C 1
ATOM 1621 O O . ARG A 1 198 ? -7.522 16.385 -10.580 1.00 67.00 198 ARG A O 1
ATOM 1628 N N . TYR A 1 199 ? -5.391 16.630 -9.871 1.00 63.88 199 TYR A N 1
ATOM 1629 C CA . TYR A 1 199 ? -5.038 15.215 -9.938 1.00 63.88 199 TYR A CA 1
ATOM 1630 C C . TYR A 1 199 ? -5.211 14.494 -8.599 1.00 63.88 199 TYR A C 1
ATOM 1632 O O . TYR A 1 199 ? -5.419 13.284 -8.630 1.00 63.88 199 TYR A O 1
ATOM 1640 N N . ARG A 1 200 ? -5.262 15.222 -7.467 1.00 68.00 200 ARG A N 1
ATOM 1641 C CA . ARG A 1 200 ? -5.463 14.645 -6.124 1.00 68.00 200 ARG A CA 1
ATOM 1642 C C . ARG A 1 200 ? -6.638 13.667 -6.087 1.00 68.00 200 ARG A C 1
ATOM 1644 O O . ARG A 1 200 ? -7.798 14.077 -6.222 1.00 68.00 200 ARG A O 1
ATOM 1651 N N . GLY A 1 201 ? -6.309 12.388 -5.905 1.00 68.69 201 GLY A N 1
ATOM 1652 C CA . GLY A 1 201 ? -7.273 11.327 -5.625 1.00 68.69 201 GLY A CA 1
ATOM 1653 C C . GLY A 1 201 ? -7.921 11.493 -4.250 1.00 68.69 201 GLY A C 1
ATOM 1654 O O . GLY A 1 201 ? -7.540 12.365 -3.467 1.00 68.69 201 GLY A O 1
ATOM 1655 N N . LYS A 1 202 ? -8.932 10.668 -3.959 1.00 79.50 202 LYS A N 1
ATOM 1656 C CA . LYS A 1 202 ? -9.374 10.493 -2.573 1.00 79.50 202 LYS A CA 1
ATOM 1657 C C . LYS A 1 202 ? -8.481 9.464 -1.904 1.00 79.50 202 LYS A C 1
ATOM 1659 O O . LYS A 1 202 ? -8.327 8.361 -2.424 1.00 79.50 202 LYS A O 1
ATOM 1664 N N . GLU A 1 203 ? -7.951 9.863 -0.767 1.00 84.06 203 GLU A N 1
ATOM 1665 C CA . GLU A 1 203 ? -7.206 9.032 0.159 1.00 84.06 203 GLU A CA 1
ATOM 1666 C C . GLU A 1 203 ? -8.045 8.882 1.424 1.00 84.06 203 GLU A C 1
ATOM 1668 O O . GLU A 1 203 ? -8.702 9.833 1.863 1.00 84.06 203 GLU A O 1
ATOM 1673 N N . PHE A 1 204 ? -8.069 7.665 1.939 1.00 91.25 204 PHE A N 1
ATOM 1674 C CA . PHE A 1 204 ? -8.736 7.272 3.165 1.00 91.25 204 PHE A CA 1
ATOM 1675 C C . PHE A 1 204 ? -7.661 6.687 4.070 1.00 91.25 204 PHE A C 1
ATOM 1677 O O . PHE A 1 204 ? -6.877 5.862 3.604 1.00 91.25 204 PHE A O 1
ATOM 1684 N N . PHE A 1 205 ? -7.611 7.128 5.320 1.00 93.00 205 PHE A N 1
ATOM 1685 C CA . PHE A 1 205 ? -6.514 6.832 6.237 1.00 93.00 205 PHE A CA 1
ATOM 1686 C C . PHE A 1 205 ? -7.065 6.658 7.652 1.00 93.00 205 PHE A C 1
ATOM 1688 O O . PHE A 1 205 ? -8.061 7.296 8.007 1.00 93.00 205 PHE A O 1
ATOM 1695 N N . LEU A 1 206 ? -6.440 5.782 8.427 1.00 92.62 206 LEU A N 1
ATOM 1696 C CA . LEU A 1 206 ? -6.776 5.465 9.808 1.00 92.62 206 LEU A CA 1
ATOM 1697 C C . LEU A 1 206 ? -5.488 5.153 10.575 1.00 92.62 206 LEU A C 1
ATOM 1699 O O . LEU A 1 206 ? -4.712 4.315 10.124 1.00 92.62 206 LEU A O 1
ATOM 1703 N N . GLY A 1 207 ? -5.316 5.782 11.737 1.00 88.88 207 GLY A N 1
ATOM 1704 C CA . GLY A 1 207 ? -4.087 5.698 12.532 1.00 88.88 207 GLY A CA 1
ATOM 1705 C C . GLY A 1 207 ? -3.088 6.801 12.176 1.00 88.88 207 GLY A C 1
ATOM 1706 O O . GLY A 1 207 ? -3.238 7.487 11.162 1.00 88.88 207 GLY A O 1
ATOM 1707 N N . GLY A 1 208 ? -2.124 7.036 13.059 1.00 84.50 208 GLY A N 1
ATOM 1708 C CA . GLY A 1 208 ? -0.965 7.896 12.843 1.00 84.50 208 GLY A CA 1
ATOM 1709 C C . GLY A 1 208 ? 0.271 7.072 12.496 1.00 84.50 208 GLY A C 1
ATOM 1710 O O . GLY A 1 208 ? 0.159 5.907 12.129 1.00 84.50 208 GLY A O 1
ATOM 1711 N N . ARG A 1 209 ? 1.444 7.707 12.551 1.00 82.56 209 ARG A N 1
ATOM 1712 C CA . ARG A 1 209 ? 2.719 7.049 12.261 1.00 82.56 209 ARG A CA 1
ATOM 1713 C C . ARG A 1 209 ? 3.650 7.130 13.458 1.00 82.56 209 ARG A C 1
ATOM 1715 O O . ARG A 1 209 ? 3.938 8.232 13.929 1.00 82.56 209 ARG A O 1
ATOM 1722 N N . CYS A 1 210 ? 4.196 5.988 13.855 1.00 81.75 210 CYS A N 1
ATOM 1723 C CA . CYS A 1 210 ? 5.290 5.925 14.807 1.00 81.75 210 CYS A CA 1
ATOM 1724 C C . CYS A 1 210 ? 6.632 6.142 14.089 1.00 81.75 210 CYS A C 1
ATOM 1726 O O . CYS A 1 210 ? 7.089 5.316 13.305 1.00 81.75 210 CYS A O 1
ATOM 1728 N N . GLU A 1 211 ? 7.314 7.254 14.366 1.00 83.56 211 GLU A N 1
ATOM 1729 C CA . GLU A 1 211 ? 8.637 7.535 13.773 1.00 83.56 211 GLU A CA 1
ATOM 1730 C C . GLU A 1 211 ? 9.799 6.914 14.576 1.00 83.56 211 GLU A C 1
ATOM 1732 O O . GLU A 1 211 ? 10.964 7.050 14.197 1.00 83.56 211 GLU A O 1
ATOM 1737 N N . LEU A 1 212 ? 9.507 6.239 15.694 1.00 81.31 212 LEU A N 1
ATOM 1738 C CA . LEU A 1 212 ? 10.521 5.619 16.546 1.00 81.31 212 LEU A CA 1
ATOM 1739 C C . LEU A 1 212 ? 10.957 4.255 16.002 1.00 81.31 212 LEU A C 1
ATOM 1741 O O . LEU A 1 212 ? 10.139 3.414 15.630 1.00 81.31 212 LEU A O 1
ATOM 1745 N N . ASP A 1 213 ? 12.263 3.988 16.036 1.00 82.62 213 ASP A N 1
ATOM 1746 C CA . ASP A 1 213 ? 12.791 2.648 15.781 1.00 82.62 213 ASP A CA 1
ATOM 1747 C C . ASP A 1 213 ? 12.566 1.751 17.006 1.00 82.62 213 ASP A C 1
ATOM 1749 O O . ASP A 1 213 ? 13.443 1.544 17.848 1.00 82.62 213 ASP A O 1
ATOM 1753 N N . LEU A 1 214 ? 11.347 1.224 17.122 1.00 82.81 214 LEU A N 1
ATOM 1754 C CA . LEU A 1 214 ? 10.955 0.382 18.250 1.00 82.81 214 LEU A CA 1
ATOM 1755 C C . LEU A 1 214 ? 11.767 -0.920 18.334 1.00 82.81 214 LEU A C 1
ATOM 1757 O O . LEU A 1 214 ? 11.901 -1.479 19.425 1.00 82.81 214 LEU A O 1
ATOM 1761 N N . LYS A 1 215 ? 12.323 -1.404 17.213 1.00 83.31 215 LYS A N 1
ATOM 1762 C CA . LYS A 1 215 ? 13.166 -2.609 17.187 1.00 83.31 215 LYS A CA 1
ATOM 1763 C C . LYS A 1 215 ? 14.530 -2.320 17.798 1.00 83.31 215 LYS A C 1
ATOM 1765 O O . LYS A 1 215 ? 14.993 -3.102 18.625 1.00 83.31 215 LYS A O 1
ATOM 1770 N N . ASP A 1 216 ? 15.155 -1.211 17.415 1.00 85.31 216 ASP A N 1
ATOM 1771 C CA . ASP A 1 216 ? 16.405 -0.748 18.018 1.00 85.31 216 ASP A CA 1
ATOM 1772 C C . ASP A 1 216 ? 16.216 -0.423 19.504 1.00 85.31 216 ASP A C 1
ATOM 1774 O O . ASP A 1 216 ? 16.982 -0.897 20.339 1.00 85.31 216 ASP A O 1
ATOM 1778 N N . MET A 1 217 ? 15.134 0.274 19.866 1.00 84.31 217 MET A N 1
ATOM 1779 C CA . MET A 1 217 ? 14.814 0.551 21.270 1.00 84.31 217 MET A CA 1
ATOM 1780 C C . MET A 1 217 ? 14.630 -0.730 22.089 1.00 84.31 217 MET A C 1
ATOM 1782 O O . MET A 1 217 ? 15.151 -0.826 23.198 1.00 84.31 217 MET A O 1
ATOM 1786 N N . TYR A 1 218 ? 13.928 -1.734 21.554 1.00 85.38 218 TYR A N 1
ATOM 1787 C CA . TYR A 1 218 ? 13.780 -3.019 22.237 1.00 85.38 218 TYR A CA 1
ATOM 1788 C C . TYR A 1 218 ? 15.129 -3.728 22.409 1.00 85.38 218 TYR A C 1
ATOM 1790 O O . TYR A 1 218 ? 15.405 -4.237 23.492 1.00 85.38 218 TYR A O 1
ATOM 1798 N N . LYS A 1 219 ? 16.001 -3.711 21.391 1.00 87.75 219 LYS A N 1
ATOM 1799 C CA . LYS A 1 219 ? 17.364 -4.260 21.498 1.00 87.75 219 LYS A CA 1
ATOM 1800 C C . LYS A 1 219 ? 18.184 -3.542 22.568 1.00 87.75 219 LYS A C 1
ATOM 1802 O O . LYS A 1 219 ? 18.766 -4.208 23.413 1.00 87.75 219 LYS A O 1
ATOM 1807 N N . LYS A 1 220 ? 18.171 -2.208 22.587 1.00 88.62 220 LYS A N 1
ATOM 1808 C CA . LYS A 1 220 ? 18.844 -1.397 23.614 1.00 88.62 220 LYS A CA 1
ATOM 1809 C C . LYS A 1 220 ? 18.340 -1.716 25.014 1.00 88.62 220 LYS A C 1
ATOM 1811 O O . LYS A 1 220 ? 19.138 -1.867 25.930 1.00 88.62 220 LYS A O 1
ATOM 1816 N N . PHE A 1 221 ? 17.027 -1.879 25.173 1.00 88.00 221 PHE A N 1
ATOM 1817 C CA . PHE A 1 221 ? 16.439 -2.282 26.447 1.00 88.00 221 PHE A CA 1
ATOM 1818 C C . PHE A 1 221 ? 16.907 -3.684 26.866 1.00 88.00 221 PHE A C 1
ATOM 1820 O O . PHE A 1 221 ? 17.325 -3.874 28.004 1.00 88.00 221 PHE A O 1
ATOM 1827 N N . GLN A 1 222 ? 16.898 -4.658 25.948 1.00 91.19 222 GLN A N 1
ATOM 1828 C CA . GLN A 1 222 ? 17.405 -6.013 26.210 1.00 91.19 222 GLN A CA 1
ATOM 1829 C C . GLN A 1 222 ? 18.902 -6.028 26.557 1.00 91.19 222 GLN A C 1
ATOM 1831 O O . GLN A 1 222 ? 19.324 -6.819 27.396 1.00 91.19 222 GLN A O 1
ATOM 1836 N N . ASN A 1 223 ? 19.688 -5.134 25.957 1.00 92.56 223 ASN A N 1
ATOM 1837 C CA . ASN A 1 223 ? 21.116 -4.975 26.231 1.00 92.56 223 ASN A CA 1
ATOM 1838 C C . ASN A 1 223 ? 21.412 -4.167 27.509 1.00 92.56 223 ASN A C 1
ATOM 1840 O O . ASN A 1 223 ? 22.576 -4.011 27.868 1.00 92.56 223 ASN A O 1
ATOM 1844 N N . GLY A 1 224 ? 20.391 -3.627 28.185 1.00 88.94 224 GLY A N 1
ATOM 1845 C CA . GLY A 1 224 ? 20.561 -2.765 29.359 1.00 88.94 224 GLY A CA 1
ATOM 1846 C C . GLY A 1 224 ? 21.100 -1.362 29.047 1.00 88.94 224 GLY A C 1
ATOM 1847 O O . GLY A 1 224 ? 21.530 -0.663 29.957 1.00 88.94 224 GLY A O 1
ATOM 1848 N N . GLU A 1 225 ? 21.079 -0.939 27.780 1.00 93.81 225 GLU A N 1
ATOM 1849 C CA . GLU A 1 225 ? 21.523 0.391 27.337 1.00 93.81 225 GLU A CA 1
ATOM 1850 C C . GLU A 1 225 ? 20.500 1.493 27.662 1.00 93.81 225 GLU A C 1
ATOM 1852 O O . GLU A 1 225 ? 20.865 2.664 27.746 1.00 93.81 225 GLU A O 1
ATOM 1857 N N . ILE A 1 226 ? 19.225 1.126 27.836 1.00 90.25 226 ILE A N 1
ATOM 1858 C CA . ILE A 1 226 ? 18.148 2.018 28.288 1.00 90.25 226 ILE A CA 1
ATOM 1859 C C . ILE A 1 226 ? 17.333 1.348 29.396 1.00 90.25 226 ILE A C 1
ATOM 1861 O O . ILE A 1 226 ? 17.179 0.125 29.431 1.00 90.25 226 ILE A O 1
ATOM 1865 N N . THR A 1 227 ? 16.775 2.160 30.285 1.00 90.50 227 THR A N 1
ATOM 1866 C CA . THR A 1 227 ? 15.898 1.716 31.374 1.00 90.50 227 THR A CA 1
ATOM 1867 C C . THR A 1 227 ? 14.514 1.294 30.870 1.00 90.50 227 THR A C 1
ATOM 1869 O O . THR A 1 227 ? 14.090 1.620 29.756 1.00 90.50 227 THR A O 1
ATOM 1872 N N . LYS A 1 228 ? 13.762 0.579 31.716 1.00 85.94 228 LYS A N 1
ATOM 1873 C CA . LYS A 1 228 ? 12.368 0.209 31.426 1.00 85.94 228 LYS A CA 1
ATOM 1874 C C . LYS A 1 228 ? 11.481 1.448 31.318 1.00 85.94 228 LYS A C 1
ATOM 1876 O O . LYS A 1 228 ? 10.578 1.483 30.489 1.00 85.94 228 LYS A O 1
ATOM 1881 N N . GLU A 1 229 ? 11.744 2.463 32.132 1.00 87.06 229 GLU A N 1
ATOM 1882 C CA . GLU A 1 229 ? 11.047 3.744 32.120 1.00 87.06 229 GLU A CA 1
ATOM 1883 C C . GLU A 1 229 ? 11.280 4.492 30.802 1.00 87.06 229 GLU A C 1
ATOM 1885 O O . GLU A 1 229 ? 10.323 4.984 30.208 1.00 87.06 229 GLU A O 1
ATOM 1890 N N . GLU A 1 230 ? 12.519 4.537 30.305 1.00 84.38 230 GLU A N 1
ATOM 1891 C CA . GLU A 1 230 ? 12.849 5.145 29.008 1.00 84.38 230 GLU A CA 1
ATOM 1892 C C . GLU A 1 230 ? 12.220 4.384 27.839 1.00 84.38 230 GLU A C 1
ATOM 1894 O O . GLU A 1 230 ? 11.662 5.004 26.929 1.00 84.38 230 GLU A O 1
ATOM 1899 N N . TYR A 1 231 ? 12.249 3.049 27.886 1.00 83.38 231 TYR A N 1
ATOM 1900 C CA . TYR A 1 231 ? 11.570 2.210 26.901 1.00 83.38 231 TYR A CA 1
ATOM 1901 C C . TYR A 1 231 ? 10.058 2.474 26.890 1.00 83.38 231 TYR A C 1
ATOM 1903 O O . TYR A 1 231 ? 9.495 2.773 25.834 1.00 83.38 231 TYR A O 1
ATOM 1911 N N . ASN A 1 232 ? 9.420 2.440 28.066 1.00 82.81 232 ASN A N 1
ATOM 1912 C CA . ASN A 1 232 ? 7.989 2.691 28.235 1.00 82.81 232 ASN A CA 1
ATOM 1913 C C . ASN A 1 232 ? 7.603 4.092 27.759 1.00 82.81 232 ASN A C 1
ATOM 1915 O O . ASN A 1 232 ? 6.659 4.246 26.996 1.00 82.81 232 ASN A O 1
ATOM 1919 N N . LYS A 1 233 ? 8.386 5.114 28.113 1.00 82.94 233 LYS A N 1
ATOM 1920 C CA . LYS A 1 233 ? 8.148 6.493 27.676 1.00 82.94 233 LYS A CA 1
ATOM 1921 C C . LYS A 1 233 ? 8.145 6.638 26.152 1.00 82.94 233 LYS A C 1
ATOM 1923 O O . LYS A 1 233 ? 7.389 7.455 25.641 1.00 82.94 233 LYS A O 1
ATOM 1928 N N . GLY A 1 234 ? 8.975 5.877 25.436 1.00 77.44 234 GLY A N 1
ATOM 1929 C CA . GLY A 1 234 ? 8.988 5.863 23.971 1.00 77.44 234 GLY A CA 1
ATOM 1930 C C . GLY A 1 234 ? 7.760 5.184 23.366 1.00 77.44 234 GLY A C 1
ATOM 1931 O O . GLY A 1 234 ? 7.101 5.753 22.503 1.00 77.44 234 GLY A O 1
ATOM 1932 N N . ILE A 1 235 ? 7.419 3.982 23.839 1.00 75.62 235 ILE A N 1
ATOM 1933 C CA . ILE A 1 235 ? 6.251 3.240 23.329 1.00 75.62 235 ILE A CA 1
ATOM 1934 C C . ILE A 1 235 ? 4.917 3.884 23.726 1.00 75.62 235 ILE A C 1
ATOM 1936 O O . ILE A 1 235 ? 3.924 3.686 23.027 1.00 75.62 235 ILE A O 1
ATOM 1940 N N . ASP A 1 236 ? 4.902 4.631 24.833 1.00 74.69 236 ASP A N 1
ATOM 1941 C CA . ASP A 1 236 ? 3.722 5.309 25.358 1.00 74.69 236 ASP A CA 1
ATOM 1942 C C . ASP A 1 236 ? 3.528 6.717 24.772 1.00 74.69 236 ASP A C 1
ATOM 1944 O O . ASP A 1 236 ? 2.587 7.415 25.160 1.00 74.69 236 ASP A O 1
ATOM 1948 N N . MET A 1 237 ? 4.370 7.133 23.820 1.00 72.50 237 MET A N 1
ATOM 1949 C CA . MET A 1 237 ? 4.084 8.308 22.997 1.00 72.50 237 MET A CA 1
ATOM 1950 C C . MET A 1 237 ? 2.801 8.061 22.200 1.00 72.50 237 MET A C 1
ATOM 1952 O O . MET A 1 237 ? 2.611 6.980 21.637 1.00 72.50 237 MET A O 1
ATOM 1956 N N . ALA A 1 238 ? 1.917 9.059 22.166 1.00 63.22 238 ALA A N 1
ATOM 1957 C CA . ALA A 1 238 ? 0.594 8.943 21.558 1.00 63.22 238 ALA A CA 1
ATOM 1958 C C . ALA A 1 238 ? 0.670 8.451 20.100 1.00 63.22 238 ALA A C 1
ATOM 1960 O O . ALA A 1 238 ? -0.124 7.610 19.689 1.00 63.22 238 ALA A O 1
ATOM 1961 N N . GLU A 1 239 ? 1.684 8.892 19.355 1.00 69.56 239 GLU A N 1
ATOM 1962 C CA . GLU A 1 239 ? 1.937 8.529 17.957 1.00 69.56 239 GLU A CA 1
ATOM 1963 C C . GLU A 1 239 ? 2.344 7.057 17.765 1.00 69.56 239 GLU A C 1
ATOM 1965 O O . GLU A 1 239 ? 2.162 6.509 16.686 1.00 69.56 239 GLU A O 1
ATOM 1970 N N . CYS A 1 240 ? 2.874 6.396 18.800 1.00 74.31 240 CYS A N 1
ATOM 1971 C CA . CYS A 1 240 ? 3.303 4.990 18.763 1.00 74.31 240 CYS A CA 1
ATOM 1972 C C . CYS A 1 240 ? 2.306 4.030 19.441 1.00 74.31 240 CYS A C 1
ATOM 1974 O O . CYS A 1 240 ? 2.503 2.801 19.466 1.00 74.31 240 CYS A O 1
ATOM 1976 N N . LYS A 1 241 ? 1.208 4.579 19.979 1.00 75.69 241 LYS A N 1
ATOM 1977 C CA . LYS A 1 241 ? 0.045 3.830 20.475 1.00 75.69 241 LYS A CA 1
ATOM 1978 C C . LYS A 1 241 ? -0.966 3.487 19.382 1.00 75.69 241 LYS A C 1
ATOM 1980 O O . LYS A 1 241 ? -1.770 2.575 19.589 1.00 75.69 241 LYS A O 1
ATOM 1985 N N . ASP A 1 242 ? -0.885 4.162 18.240 1.00 77.38 242 ASP A N 1
ATOM 1986 C CA . ASP A 1 242 ? -1.659 3.858 17.041 1.00 77.38 242 ASP A CA 1
ATOM 1987 C C . ASP A 1 242 ? -1.404 2.418 16.535 1.00 77.38 242 ASP A C 1
ATOM 1989 O O . ASP A 1 242 ? -0.426 1.758 16.905 1.00 77.38 242 ASP A O 1
ATOM 1993 N N . THR A 1 243 ? -2.300 1.822 15.745 1.00 90.50 243 THR A N 1
ATOM 1994 C CA . THR A 1 243 ? -3.722 2.165 15.492 1.00 90.50 243 THR A CA 1
ATOM 1995 C C . THR A 1 243 ? -4.634 1.696 16.645 1.00 90.50 243 THR A C 1
ATOM 1997 O O . THR A 1 243 ? -4.361 0.659 17.224 1.00 90.50 243 THR A O 1
ATOM 2000 N N . ASN A 1 244 ? -5.775 2.329 16.964 1.00 93.38 244 ASN A N 1
ATOM 2001 C CA . ASN A 1 244 ? -6.734 1.807 17.968 1.00 93.38 244 ASN A CA 1
ATOM 2002 C C . ASN A 1 244 ? -7.324 0.425 17.583 1.00 93.38 244 ASN A C 1
ATOM 2004 O O . ASN A 1 244 ? -7.813 0.231 16.467 1.00 93.38 244 ASN A O 1
ATOM 2008 N N . ALA A 1 245 ? -7.358 -0.528 18.525 1.00 96.06 245 ALA A N 1
ATOM 2009 C CA . ALA A 1 245 ? -7.789 -1.907 18.250 1.00 96.06 245 ALA A CA 1
ATOM 2010 C C . ALA A 1 245 ? -9.277 -2.039 17.867 1.00 96.06 245 ALA A C 1
ATOM 2012 O O . ALA A 1 245 ? -9.625 -2.842 16.998 1.00 96.06 245 ALA A O 1
ATOM 2013 N N . GLY A 1 246 ? -10.153 -1.229 18.474 1.00 96.75 246 GLY A N 1
ATOM 2014 C CA . GLY A 1 246 ? -11.568 -1.174 18.105 1.00 96.75 246 GLY A CA 1
ATOM 2015 C C . GLY A 1 246 ? -11.752 -0.677 16.676 1.00 96.75 246 GLY A C 1
ATOM 2016 O O . GLY A 1 246 ? -12.506 -1.264 15.897 1.00 96.75 246 GLY A O 1
ATOM 2017 N N . SER A 1 247 ? -10.980 0.339 16.291 1.00 96.62 247 SER A N 1
ATOM 2018 C CA . SER A 1 247 ? -11.007 0.875 14.934 1.00 96.62 247 SER A CA 1
ATOM 2019 C C . SER A 1 247 ? -10.484 -0.102 13.893 1.00 96.62 247 SER A C 1
ATOM 2021 O O . SER A 1 247 ? -11.095 -0.247 12.832 1.00 96.62 247 SER A O 1
ATOM 2023 N N . PHE A 1 248 ? -9.405 -0.820 14.209 1.00 97.56 248 PHE A N 1
ATOM 2024 C CA . PHE A 1 248 ? -8.904 -1.913 13.381 1.00 97.56 248 PHE A CA 1
ATOM 2025 C C . PHE A 1 248 ? -9.979 -2.988 13.159 1.00 97.56 248 PHE A C 1
ATOM 2027 O O . PHE A 1 248 ? -10.248 -3.358 12.015 1.00 97.56 248 PHE A O 1
ATOM 2034 N N . HIS A 1 249 ? -10.646 -3.446 14.224 1.00 98.44 249 HIS A N 1
ATOM 2035 C CA . HIS A 1 249 ? -11.691 -4.467 14.121 1.00 98.44 249 HIS A CA 1
ATOM 2036 C C . HIS A 1 249 ? -12.866 -4.010 13.242 1.00 98.44 249 HIS A C 1
ATOM 2038 O O . HIS A 1 249 ? -13.294 -4.732 12.337 1.00 98.44 249 HIS A O 1
ATOM 2044 N N . ILE A 1 250 ? -13.351 -2.781 13.453 1.00 98.25 250 ILE A N 1
ATOM 2045 C CA . ILE A 1 250 ? -14.411 -2.182 12.631 1.00 98.25 250 ILE A CA 1
ATOM 2046 C C . ILE A 1 250 ? -13.971 -2.103 11.164 1.00 98.25 250 ILE A C 1
ATOM 2048 O O . ILE A 1 250 ? -14.744 -2.472 10.272 1.00 98.25 250 ILE A O 1
ATOM 2052 N N . ALA A 1 251 ? -12.742 -1.651 10.900 1.00 98.00 251 ALA A N 1
ATOM 2053 C CA . ALA A 1 251 ? -12.199 -1.528 9.552 1.00 98.00 251 ALA A CA 1
ATOM 2054 C C . ALA A 1 251 ? -12.164 -2.877 8.821 1.00 98.00 251 ALA A C 1
ATOM 2056 O O . ALA A 1 251 ? -12.731 -2.986 7.728 1.00 98.00 251 ALA A O 1
ATOM 2057 N N . ILE A 1 252 ? -11.566 -3.915 9.421 1.00 98.31 252 ILE A N 1
ATOM 2058 C CA . ILE A 1 252 ? -11.437 -5.228 8.770 1.00 98.31 252 ILE A CA 1
ATOM 2059 C C . ILE A 1 252 ? -12.805 -5.883 8.554 1.00 98.31 252 ILE A C 1
ATOM 2061 O O . ILE A 1 252 ? -13.077 -6.397 7.463 1.00 98.31 252 ILE A O 1
ATOM 2065 N N . ALA A 1 253 ? -13.708 -5.786 9.534 1.00 98.56 253 ALA A N 1
ATOM 2066 C CA . ALA A 1 253 ? -15.015 -6.419 9.449 1.00 98.56 253 ALA A CA 1
ATOM 2067 C C . ALA A 1 253 ? -15.910 -5.763 8.395 1.00 98.56 253 ALA A C 1
ATOM 2069 O O . ALA A 1 253 ? -16.556 -6.447 7.598 1.00 98.56 253 ALA A O 1
ATOM 2070 N N . ASN A 1 254 ? -15.900 -4.432 8.313 1.00 97.94 254 ASN A N 1
ATOM 2071 C CA . ASN A 1 254 ? -16.684 -3.718 7.311 1.00 97.94 254 ASN A CA 1
ATOM 2072 C C . ASN A 1 254 ? -16.085 -3.824 5.904 1.00 97.94 254 ASN A C 1
ATOM 2074 O O . ASN A 1 254 ? -16.829 -4.010 4.940 1.00 97.94 254 ASN A O 1
ATOM 2078 N N . LEU A 1 255 ? -14.767 -3.676 5.746 1.00 96.69 255 LEU A N 1
ATOM 2079 C CA . LEU A 1 255 ? -14.139 -3.684 4.421 1.00 96.69 255 LEU A CA 1
ATOM 2080 C C . LEU A 1 255 ? -14.018 -5.103 3.870 1.00 96.69 255 LEU A C 1
ATOM 2082 O O . LEU A 1 255 ? -14.580 -5.402 2.817 1.00 96.69 255 LEU A O 1
ATOM 2086 N N . VAL A 1 256 ? -13.351 -5.998 4.593 1.00 98.19 256 VAL A N 1
ATOM 2087 C CA . VAL A 1 256 ? -13.069 -7.354 4.106 1.00 98.19 256 VAL A CA 1
ATOM 2088 C C . VAL A 1 256 ? -14.254 -8.284 4.357 1.00 98.19 256 VAL A C 1
ATOM 2090 O O . VAL A 1 256 ? -14.612 -9.085 3.493 1.00 98.19 256 VAL A O 1
ATOM 2093 N N . GLY A 1 257 ? -14.903 -8.165 5.515 1.00 97.62 257 GLY A N 1
ATOM 2094 C CA . GLY A 1 257 ? -16.026 -9.018 5.900 1.00 97.62 257 GLY A CA 1
ATOM 2095 C C . GLY A 1 257 ? -17.292 -8.722 5.101 1.00 97.62 257 GLY A C 1
ATOM 2096 O O . GLY A 1 257 ? -17.817 -9.616 4.431 1.00 97.62 257 GLY A O 1
ATOM 2097 N N . VAL A 1 258 ? -17.746 -7.466 5.126 1.00 95.44 258 VAL A N 1
ATOM 2098 C CA . VAL A 1 258 ? -18.997 -7.025 4.484 1.00 95.44 258 VAL A CA 1
ATOM 2099 C C . VAL A 1 258 ? -18.782 -6.599 3.030 1.00 95.44 258 VAL A C 1
ATOM 2101 O O . VAL A 1 258 ? -19.420 -7.143 2.132 1.00 95.44 258 VAL A O 1
ATOM 2104 N N . LYS A 1 259 ? -17.884 -5.639 2.767 1.00 94.44 259 LYS A N 1
ATOM 2105 C CA . LYS A 1 259 ? -17.709 -5.048 1.424 1.00 94.44 259 LYS A CA 1
ATOM 2106 C C . LYS A 1 259 ? -16.872 -5.903 0.468 1.00 94.44 259 LYS A C 1
ATOM 2108 O O . LYS A 1 259 ? -16.826 -5.582 -0.718 1.00 94.44 259 LYS A O 1
ATOM 2113 N N . LYS A 1 260 ? -16.223 -6.967 0.959 1.00 95.69 260 LYS A N 1
ATOM 2114 C CA . LYS A 1 260 ? -15.286 -7.818 0.195 1.00 95.69 260 LYS A CA 1
ATOM 2115 C C . LYS A 1 260 ? -14.189 -7.003 -0.504 1.00 95.69 260 LYS A C 1
ATOM 2117 O O . LYS A 1 260 ? -13.762 -7.333 -1.608 1.00 95.69 260 LYS A O 1
ATOM 2122 N N . GLN A 1 261 ? -13.753 -5.930 0.148 1.00 94.38 261 GLN A N 1
ATOM 2123 C CA . GLN A 1 261 ? -12.827 -4.935 -0.367 1.00 94.38 261 GLN A CA 1
ATOM 2124 C C . GLN A 1 261 ? -11.528 -4.951 0.445 1.00 94.38 261 GLN A C 1
ATOM 2126 O O . GLN A 1 261 ? -11.559 -4.876 1.671 1.00 94.38 261 GLN A O 1
ATOM 2131 N N . SER A 1 262 ? -10.395 -5.010 -0.256 1.00 95.81 262 SER A N 1
ATOM 2132 C CA . SER A 1 262 ? -9.067 -4.881 0.348 1.00 95.81 262 SER A CA 1
ATOM 2133 C C . SER A 1 262 ? -8.714 -3.424 0.636 1.00 95.81 262 SER A C 1
ATOM 2135 O O . SER A 1 262 ? -9.232 -2.500 0.003 1.00 95.81 262 SER A O 1
ATOM 2137 N N . PHE A 1 263 ? -7.765 -3.244 1.542 1.00 96.69 263 PHE A N 1
ATOM 2138 C CA . PHE A 1 263 ? -7.063 -1.999 1.823 1.00 96.69 263 PHE A CA 1
ATOM 2139 C C . PHE A 1 263 ? -5.583 -2.313 2.100 1.00 96.69 263 PHE A C 1
ATOM 2141 O O . PHE A 1 263 ? -5.177 -3.479 2.075 1.00 96.69 263 PHE A O 1
ATOM 2148 N N . VAL A 1 264 ? -4.776 -1.278 2.302 1.00 97.62 264 VAL A N 1
ATOM 2149 C CA . VAL A 1 264 ? -3.352 -1.391 2.624 1.00 97.62 264 VAL A CA 1
ATOM 2150 C C . VAL A 1 264 ? -3.156 -1.103 4.106 1.00 97.62 264 VAL A C 1
ATOM 2152 O O . VAL A 1 264 ? -3.804 -0.214 4.651 1.00 97.62 264 VAL A O 1
ATOM 2155 N N . LEU A 1 265 ? -2.266 -1.836 4.759 1.00 96.56 265 LEU A N 1
ATOM 2156 C CA . LEU A 1 265 ? -1.817 -1.515 6.107 1.00 96.56 265 LEU A CA 1
ATOM 2157 C C . LEU A 1 265 ? -0.297 -1.538 6.190 1.00 96.56 265 LEU A C 1
ATOM 2159 O O . LEU A 1 265 ? 0.348 -2.274 5.440 1.00 96.56 265 LEU A O 1
ATOM 2163 N N . ASP A 1 266 ? 0.249 -0.757 7.114 1.00 94.81 266 ASP A N 1
ATOM 2164 C CA . ASP A 1 266 ? 1.597 -1.010 7.600 1.00 94.81 266 ASP A CA 1
ATOM 2165 C C . ASP A 1 266 ? 1.547 -2.202 8.555 1.00 94.81 266 ASP A C 1
ATOM 2167 O O . ASP A 1 266 ? 0.835 -2.177 9.560 1.00 94.81 266 ASP A O 1
ATOM 2171 N N . VAL A 1 267 ? 2.224 -3.292 8.199 1.00 90.19 267 VAL A N 1
ATOM 2172 C CA . VAL A 1 267 ? 2.257 -4.498 9.041 1.00 90.19 267 VAL A CA 1
ATOM 2173 C C . VAL A 1 267 ? 3.295 -4.403 10.156 1.00 90.19 267 VAL A C 1
ATOM 2175 O O . VAL A 1 267 ? 3.274 -5.252 11.056 1.00 90.19 267 VAL A O 1
ATOM 2178 N N . ASP A 1 268 ? 4.194 -3.420 10.086 1.00 85.56 268 ASP A N 1
ATOM 2179 C CA . ASP A 1 268 ? 5.151 -3.069 11.132 1.00 85.56 268 ASP A CA 1
ATOM 2180 C C . ASP A 1 268 ? 4.615 -1.886 11.961 1.00 85.56 268 ASP A C 1
ATOM 2182 O O . ASP A 1 268 ? 3.613 -1.271 11.603 1.00 85.56 268 ASP A O 1
ATOM 2186 N N . ARG A 1 269 ? 5.241 -1.622 13.109 1.00 81.31 269 ARG A N 1
ATOM 2187 C CA . ARG A 1 269 ? 4.872 -0.545 14.046 1.00 81.31 269 ARG A CA 1
ATOM 2188 C C . ARG A 1 269 ? 6.042 0.370 14.412 1.00 81.31 269 ARG A C 1
ATOM 2190 O O . ARG A 1 269 ? 5.931 1.148 15.355 1.00 81.31 269 ARG A O 1
ATOM 2197 N N . GLY A 1 270 ? 7.194 0.177 13.772 1.00 78.38 270 GLY A N 1
ATOM 2198 C CA . GLY A 1 270 ? 8.392 0.989 13.960 1.00 78.38 270 GLY A CA 1
ATOM 2199 C C . GLY A 1 270 ? 8.599 2.013 12.844 1.00 78.38 270 GLY A C 1
ATOM 2200 O O . GLY A 1 270 ? 7.730 2.261 12.019 1.00 78.38 270 GLY A O 1
ATOM 2201 N N . SER A 1 271 ? 9.802 2.582 12.800 1.00 80.69 271 SER A N 1
ATOM 2202 C CA . SER A 1 271 ? 10.182 3.638 11.853 1.00 80.69 271 SER A CA 1
ATOM 2203 C C . SER A 1 271 ? 10.172 3.204 10.378 1.00 80.69 271 SER A C 1
ATOM 2205 O O . SER A 1 271 ? 9.939 4.033 9.486 1.00 80.69 271 SER A O 1
ATOM 2207 N N . GLU A 1 272 ? 10.435 1.922 10.107 1.00 86.12 272 GL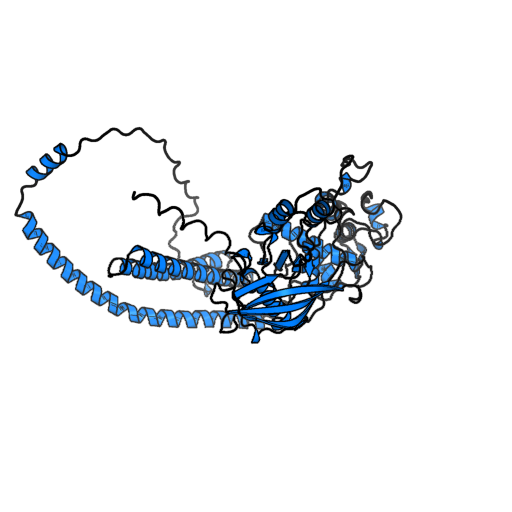U A N 1
ATOM 2208 C CA . GLU A 1 272 ? 10.339 1.331 8.772 1.00 86.12 272 GLU A CA 1
ATOM 2209 C C . GLU A 1 272 ? 8.881 1.093 8.383 1.00 86.12 272 GLU A C 1
ATOM 2211 O O . GLU A 1 272 ? 8.145 0.436 9.111 1.00 86.12 272 GLU A O 1
ATOM 2216 N N . VAL A 1 273 ? 8.505 1.544 7.185 1.00 88.25 273 VAL A N 1
ATOM 2217 C CA . VAL A 1 273 ? 7.133 1.405 6.685 1.00 88.25 273 VAL A CA 1
ATOM 2218 C C . VAL A 1 273 ? 7.023 0.238 5.709 1.00 88.25 273 VAL A C 1
ATOM 2220 O O . VAL A 1 273 ? 7.601 0.277 4.615 1.00 88.25 273 VAL A O 1
ATOM 2223 N N . TRP A 1 274 ? 6.198 -0.754 6.051 1.00 92.19 274 TRP A N 1
ATOM 2224 C CA . TRP A 1 274 ? 5.982 -1.965 5.258 1.00 92.19 274 TRP A CA 1
ATOM 2225 C C . TRP A 1 274 ? 4.514 -2.111 4.853 1.00 92.19 274 TRP A C 1
ATOM 2227 O O . TRP A 1 274 ? 3.716 -2.805 5.481 1.00 92.19 274 TRP A O 1
ATOM 2237 N N . ASN A 1 275 ? 4.163 -1.465 3.741 1.00 96.00 275 ASN A N 1
ATOM 2238 C CA . ASN A 1 275 ? 2.814 -1.492 3.180 1.00 96.00 275 ASN A CA 1
ATOM 2239 C C . ASN A 1 275 ? 2.472 -2.858 2.580 1.00 96.00 275 ASN A C 1
ATOM 2241 O O . ASN A 1 275 ? 3.141 -3.292 1.644 1.00 96.00 275 ASN A O 1
ATOM 2245 N N . GLN A 1 276 ? 1.381 -3.470 3.038 1.00 96.19 276 GLN A N 1
ATOM 2246 C CA . GLN A 1 276 ? 0.885 -4.745 2.521 1.00 96.19 276 GLN A CA 1
ATOM 2247 C C . GLN A 1 276 ? -0.627 -4.711 2.285 1.00 96.19 276 GLN A C 1
ATOM 2249 O O . GLN A 1 276 ? -1.369 -4.053 3.016 1.00 96.19 276 GLN A O 1
ATOM 2254 N N . ALA A 1 277 ? -1.103 -5.437 1.271 1.00 96.62 277 ALA A N 1
ATOM 2255 C CA . ALA A 1 277 ? -2.534 -5.587 1.015 1.00 96.62 277 ALA A CA 1
ATOM 2256 C C . ALA A 1 277 ? -3.124 -6.770 1.795 1.00 96.62 277 ALA A C 1
ATOM 2258 O O . ALA A 1 277 ? -2.609 -7.889 1.746 1.00 96.62 277 ALA A O 1
ATOM 2259 N N . ILE A 1 278 ? -4.241 -6.534 2.481 1.00 96.94 278 ILE A N 1
ATOM 2260 C CA . ILE A 1 278 ? -4.978 -7.584 3.194 1.00 96.94 278 ILE A CA 1
ATOM 2261 C C . ILE A 1 278 ? -5.788 -8.457 2.227 1.00 96.94 278 ILE A C 1
ATOM 2263 O O . ILE A 1 278 ? -6.433 -7.970 1.307 1.00 96.94 278 ILE A O 1
ATOM 2267 N N . TYR A 1 279 ? -5.827 -9.763 2.464 1.00 96.31 279 TYR A N 1
ATOM 2268 C CA . TYR A 1 279 ? -6.609 -10.704 1.661 1.00 96.31 279 TYR A CA 1
ATOM 2269 C C . TYR A 1 279 ? -7.796 -11.288 2.421 1.00 96.31 279 TYR A C 1
ATOM 2271 O O . TYR A 1 279 ? -8.926 -11.322 1.921 1.00 96.31 279 TYR A O 1
ATOM 2279 N N . SER A 1 280 ? -7.559 -11.734 3.649 1.00 98.00 280 SER A N 1
ATOM 2280 C CA . SER A 1 280 ? -8.596 -12.319 4.490 1.00 98.00 280 SER A CA 1
ATOM 2281 C C . SER A 1 280 ? -8.308 -12.102 5.963 1.00 98.00 280 SER A C 1
ATOM 2283 O O . SER A 1 280 ? -7.182 -11.807 6.362 1.00 98.00 280 SER A O 1
ATOM 2285 N N . TYR A 1 281 ? -9.337 -12.272 6.781 1.00 98.62 281 TYR A N 1
ATOM 2286 C CA . TYR A 1 281 ? -9.189 -12.385 8.221 1.00 98.62 281 TYR A CA 1
ATOM 2287 C C . TYR A 1 281 ? -10.191 -13.393 8.783 1.00 98.62 281 TYR A C 1
ATOM 2289 O O . TYR A 1 281 ? -11.261 -13.618 8.209 1.00 98.62 281 TYR A O 1
ATOM 2297 N N . GLU A 1 282 ? -9.839 -13.955 9.929 1.00 98.81 282 GLU A N 1
ATOM 2298 C CA . GLU A 1 282 ? -10.708 -14.752 10.779 1.00 98.81 282 GLU A CA 1
ATOM 2299 C C . GLU A 1 282 ? -10.464 -14.360 12.236 1.00 98.81 282 GLU A C 1
ATOM 2301 O O . GLU A 1 282 ? -9.328 -14.289 12.699 1.00 98.81 282 GLU A O 1
ATOM 2306 N N . SER A 1 283 ? -11.537 -14.065 12.952 1.00 98.62 283 SER A N 1
ATOM 2307 C CA . SER A 1 283 ? -11.544 -13.630 14.338 1.00 98.62 283 SER A CA 1
ATOM 2308 C C . SER A 1 283 ? -12.261 -14.665 15.196 1.00 98.62 283 SER A C 1
ATOM 2310 O O . SER A 1 283 ? -13.322 -15.171 14.842 1.00 98.62 283 SER A O 1
ATOM 2312 N N . GLN A 1 284 ? -11.696 -14.935 16.364 1.00 98.56 284 GLN A N 1
ATOM 2313 C CA . GLN A 1 284 ? -12.261 -15.790 17.392 1.00 98.56 284 GLN A CA 1
ATOM 2314 C C . GLN A 1 284 ? -12.538 -14.955 18.641 1.00 98.56 284 GLN A C 1
ATOM 2316 O O . GLN A 1 284 ? -11.675 -14.200 19.096 1.00 98.56 284 GLN A O 1
ATOM 2321 N N . VAL A 1 285 ? -13.730 -15.122 19.211 1.00 98.50 285 VAL A N 1
ATOM 2322 C CA . VAL A 1 285 ? -14.066 -14.588 20.533 1.00 98.50 285 VAL A CA 1
ATOM 2323 C C . VAL A 1 285 ? -13.503 -15.535 21.585 1.00 98.50 285 VAL A C 1
ATOM 2325 O O . VAL A 1 285 ? -13.853 -16.712 21.602 1.00 98.50 285 VAL A O 1
ATOM 2328 N N . LEU A 1 286 ? -12.611 -15.034 22.437 1.00 98.25 286 LEU A N 1
ATOM 2329 C CA . LEU A 1 286 ? -11.965 -15.825 23.489 1.00 98.25 286 LEU A CA 1
ATOM 2330 C C . LEU A 1 286 ? -12.707 -15.748 24.828 1.00 98.25 286 LEU A C 1
ATOM 2332 O O . LEU A 1 286 ? -12.545 -16.624 25.670 1.00 98.25 286 LEU A O 1
ATOM 2336 N N . GLY A 1 287 ? -13.506 -14.703 25.031 1.00 97.25 287 GLY A N 1
ATOM 2337 C CA . GLY A 1 287 ? -14.274 -14.491 26.252 1.00 97.25 287 GLY A CA 1
ATOM 2338 C C . GLY A 1 287 ? -14.662 -13.029 26.430 1.00 97.25 287 GLY A C 1
ATOM 2339 O O . GLY A 1 287 ? -14.297 -12.173 25.619 1.00 97.25 287 GLY A O 1
ATOM 2340 N N . ASN A 1 288 ? -15.398 -12.739 27.496 1.00 97.25 288 ASN A N 1
ATOM 2341 C CA . ASN A 1 288 ? -15.763 -11.382 27.879 1.00 97.25 288 ASN A CA 1
ATOM 2342 C C . ASN A 1 288 ? -15.522 -11.152 29.376 1.00 97.25 288 ASN A C 1
ATOM 2344 O O . ASN A 1 288 ? -15.362 -12.096 30.150 1.00 97.25 288 ASN A O 1
ATOM 2348 N N . ARG A 1 289 ? -15.458 -9.882 29.768 1.00 96.75 289 ARG A N 1
ATOM 2349 C CA . ARG A 1 289 ? -15.421 -9.447 31.166 1.00 96.75 289 ARG A CA 1
ATOM 2350 C C . ARG A 1 289 ? -16.191 -8.146 31.334 1.00 96.75 289 ARG A C 1
ATOM 2352 O O . ARG A 1 289 ? -16.269 -7.338 30.407 1.00 96.75 289 ARG A O 1
ATOM 2359 N N . ASN A 1 290 ? -16.701 -7.915 32.538 1.00 96.56 290 ASN A N 1
ATOM 2360 C CA . ASN A 1 290 ? -17.227 -6.605 32.904 1.00 96.56 290 ASN A CA 1
ATOM 2361 C C . ASN A 1 290 ? -16.075 -5.609 33.061 1.00 96.56 290 ASN A C 1
ATOM 2363 O O . ASN A 1 290 ? -15.008 -5.943 33.585 1.00 96.56 290 ASN A O 1
ATOM 2367 N N . ILE A 1 291 ? -16.293 -4.386 32.593 1.00 92.88 291 ILE A N 1
ATOM 2368 C CA . ILE A 1 291 ? -15.322 -3.307 32.728 1.00 92.88 291 ILE A CA 1
ATOM 2369 C C . ILE A 1 291 ? -15.416 -2.726 34.138 1.00 92.88 291 ILE A C 1
ATOM 2371 O O . ILE A 1 291 ? -16.472 -2.266 34.564 1.00 92.88 291 ILE A O 1
ATOM 2375 N N . THR A 1 292 ? -14.290 -2.719 34.848 1.00 87.75 292 THR A N 1
ATOM 2376 C CA . THR A 1 292 ? -14.163 -2.129 36.191 1.00 87.75 292 THR A CA 1
ATOM 2377 C C . THR A 1 292 ? -13.170 -0.966 36.230 1.00 87.75 292 THR A C 1
ATOM 2379 O O . THR A 1 292 ? -13.167 -0.185 37.179 1.00 87.75 292 THR A O 1
ATOM 2382 N N . THR A 1 293 ? -12.339 -0.807 35.196 1.00 85.31 293 THR A N 1
ATOM 2383 C CA . THR A 1 293 ? -11.339 0.261 35.102 1.00 85.31 293 THR A CA 1
ATOM 2384 C C . THR A 1 293 ? -11.960 1.544 34.549 1.00 85.31 293 THR A C 1
ATOM 2386 O O . THR A 1 293 ? -12.543 1.540 33.468 1.00 85.31 293 THR A O 1
ATOM 2389 N N . ALA A 1 294 ? -11.774 2.669 35.248 1.00 81.69 294 ALA A N 1
ATOM 2390 C CA . ALA A 1 294 ? -12.357 3.964 34.871 1.00 81.69 294 ALA A CA 1
ATOM 2391 C C . ALA A 1 294 ? -11.952 4.451 33.465 1.00 81.69 294 ALA A C 1
ATOM 2393 O O . ALA A 1 294 ? -12.740 5.095 32.778 1.00 81.69 294 ALA A O 1
ATOM 2394 N N . GLY A 1 295 ? -10.731 4.136 33.022 1.00 81.38 295 GLY A N 1
ATOM 2395 C CA . GLY A 1 295 ? -10.284 4.449 31.664 1.00 81.38 295 GLY A CA 1
ATOM 2396 C C . GLY A 1 295 ? -11.021 3.639 30.597 1.00 81.38 295 GLY A C 1
ATOM 2397 O O . GLY A 1 295 ? -11.259 4.146 29.514 1.00 81.38 295 GLY A O 1
ATOM 2398 N N . GLU A 1 296 ? -11.402 2.396 30.882 1.00 86.12 296 GLU A N 1
ATOM 2399 C CA . GLU A 1 296 ? -12.073 1.510 29.923 1.00 86.12 296 GLU A CA 1
ATOM 2400 C C . GLU A 1 296 ? -13.585 1.764 29.861 1.00 86.12 296 GLU A C 1
ATOM 2402 O O . GLU A 1 296 ? -14.199 1.489 28.837 1.00 86.12 296 GLU A O 1
ATOM 2407 N N . SER A 1 297 ? -14.196 2.286 30.932 1.00 83.56 297 SER A N 1
ATOM 2408 C CA . SER A 1 297 ? -15.654 2.468 31.043 1.00 83.56 297 SER A CA 1
ATOM 2409 C C . SER A 1 297 ? -16.179 3.755 30.403 1.00 83.56 297 SER A C 1
ATOM 2411 O O . SER A 1 297 ? -17.384 4.029 30.429 1.00 83.56 297 SER A O 1
ATOM 2413 N N . GLN A 1 298 ? -15.303 4.582 29.824 1.00 79.75 298 GLN A N 1
ATOM 2414 C CA . GLN A 1 298 ? -15.749 5.818 29.184 1.00 79.75 298 GLN A CA 1
ATOM 2415 C C . GLN A 1 298 ? -16.604 5.527 27.944 1.00 79.75 298 GLN A C 1
ATOM 2417 O O . GLN A 1 298 ? -16.750 4.394 27.488 1.00 79.75 298 GLN A O 1
ATOM 2422 N N . ARG A 1 299 ? -17.258 6.572 27.423 1.00 84.12 299 ARG A N 1
ATOM 2423 C CA . ARG A 1 299 ? -18.260 6.464 26.344 1.00 84.12 299 ARG A CA 1
ATOM 2424 C C . ARG A 1 299 ? -19.353 5.406 26.611 1.00 84.12 299 ARG A C 1
ATOM 2426 O O . ARG A 1 299 ? -20.002 4.957 25.673 1.00 84.12 299 ARG A O 1
ATOM 2433 N N . GLY A 1 300 ? -19.584 5.047 27.878 1.00 88.81 300 GLY A N 1
ATOM 2434 C CA . GLY A 1 300 ? -20.613 4.092 28.291 1.00 88.81 300 GLY A CA 1
ATOM 2435 C C . GLY A 1 300 ? -20.250 2.625 28.059 1.00 88.81 300 GLY A C 1
ATOM 2436 O O . GLY A 1 300 ? -21.152 1.792 28.009 1.00 88.81 300 GLY A O 1
ATOM 2437 N N . ALA A 1 301 ? -18.968 2.290 27.889 1.00 94.06 301 ALA A N 1
ATOM 2438 C CA . ALA A 1 301 ? -18.555 0.900 27.763 1.00 94.06 301 ALA A CA 1
ATOM 2439 C C . ALA A 1 301 ? -18.745 0.142 29.089 1.00 94.06 301 ALA A C 1
ATOM 2441 O O . ALA A 1 301 ? -18.372 0.617 30.160 1.00 94.06 301 ALA A O 1
ATOM 2442 N N . THR A 1 302 ? -19.318 -1.057 29.011 1.00 96.38 302 THR A N 1
ATOM 2443 C CA . THR A 1 302 ? -19.618 -1.910 30.177 1.00 96.38 302 THR A CA 1
ATOM 2444 C C . THR A 1 302 ? -19.005 -3.301 30.063 1.00 96.38 302 THR A C 1
ATOM 2446 O O . THR A 1 302 ? -18.741 -3.943 31.081 1.00 96.38 302 THR A O 1
ATOM 2449 N N . THR A 1 303 ? -18.711 -3.753 28.843 1.00 97.44 303 THR A N 1
ATOM 2450 C CA . THR A 1 303 ? -18.166 -5.085 28.575 1.00 97.44 303 THR A CA 1
ATOM 2451 C C . THR A 1 303 ? -16.909 -4.980 27.724 1.00 97.44 303 THR A C 1
ATOM 2453 O O . THR A 1 303 ? -16.902 -4.292 26.705 1.00 97.44 303 THR A O 1
ATOM 2456 N N . ALA A 1 304 ? -15.856 -5.690 28.121 1.00 97.94 304 ALA A N 1
ATOM 2457 C CA . ALA A 1 304 ? -14.683 -5.924 27.293 1.00 97.94 304 ALA A CA 1
ATOM 2458 C C . ALA A 1 304 ? -14.765 -7.335 26.696 1.00 97.94 304 ALA A C 1
ATOM 2460 O O . ALA A 1 304 ? -14.983 -8.305 27.424 1.00 97.94 304 ALA A O 1
ATOM 2461 N N . VAL A 1 305 ? -14.600 -7.459 25.380 1.00 98.38 305 VAL A N 1
ATOM 2462 C CA . VAL A 1 305 ? -14.608 -8.744 24.664 1.00 98.38 305 VAL A CA 1
ATOM 2463 C C . VAL A 1 305 ? -13.219 -9.019 24.114 1.00 98.38 305 VAL A C 1
ATOM 2465 O O . VAL A 1 305 ? -12.704 -8.234 23.324 1.00 98.38 305 VAL A O 1
ATOM 2468 N N . ARG A 1 306 ? -12.616 -10.142 24.506 1.00 98.50 306 ARG A N 1
ATOM 2469 C CA . ARG A 1 306 ? -11.280 -10.545 24.062 1.00 98.50 306 ARG A CA 1
ATOM 2470 C C . ARG A 1 306 ? -11.368 -11.258 22.717 1.00 98.50 306 ARG A C 1
ATOM 2472 O O . ARG A 1 306 ? -12.087 -12.247 22.576 1.00 98.50 306 ARG A O 1
ATOM 2479 N N . ILE A 1 307 ? -10.621 -10.760 21.739 1.00 98.69 307 ILE A N 1
ATOM 2480 C CA . ILE A 1 307 ? -10.620 -11.214 20.351 1.00 98.69 307 ILE A CA 1
ATOM 2481 C C . ILE A 1 307 ? -9.213 -11.648 19.954 1.00 98.69 307 ILE A C 1
ATOM 2483 O O . ILE A 1 307 ? -8.245 -10.918 20.158 1.00 98.69 307 ILE A O 1
ATOM 2487 N N . LYS A 1 308 ? -9.117 -12.804 19.296 1.00 98.62 308 LYS A N 1
ATOM 2488 C CA . LYS A 1 308 ? -7.928 -13.222 18.549 1.00 98.62 308 LYS A CA 1
ATOM 2489 C C . LYS A 1 308 ? -8.233 -13.163 17.064 1.00 98.62 308 LYS A C 1
ATOM 2491 O O . LYS A 1 308 ? -9.183 -13.788 16.617 1.00 98.62 308 LYS A O 1
ATOM 2496 N N . THR A 1 309 ? -7.454 -12.413 16.296 1.00 98.62 309 THR A N 1
ATOM 2497 C CA . THR A 1 309 ? -7.624 -12.279 14.844 1.00 98.62 309 THR A CA 1
ATOM 2498 C C . THR A 1 309 ? -6.421 -12.843 14.116 1.00 98.62 309 THR A C 1
ATOM 2500 O O . THR A 1 309 ? -5.292 -12.433 14.360 1.00 98.62 309 THR A O 1
ATOM 2503 N N . GLN A 1 310 ? -6.669 -13.763 13.196 1.00 98.44 310 GLN A N 1
ATOM 2504 C CA . GLN A 1 310 ? -5.734 -14.201 12.180 1.00 98.44 310 GLN A CA 1
ATOM 2505 C C . GLN A 1 310 ? -5.981 -13.384 10.908 1.00 98.44 310 GLN A C 1
ATOM 2507 O O . GLN A 1 310 ? -7.067 -13.432 10.342 1.00 98.44 310 GLN A O 1
ATOM 2512 N N . MET A 1 311 ? -4.984 -12.637 10.448 1.00 97.81 311 MET A N 1
ATOM 2513 C CA . MET A 1 311 ? -5.054 -11.839 9.225 1.00 97.81 311 MET A CA 1
ATOM 2514 C C . MET A 1 311 ? -4.089 -12.404 8.189 1.00 97.81 311 MET A C 1
ATOM 2516 O O . MET A 1 311 ? -2.912 -12.587 8.485 1.00 97.81 311 MET A O 1
ATOM 2520 N N . THR A 1 312 ? -4.569 -12.636 6.971 1.00 97.25 312 THR A N 1
ATOM 2521 C CA . THR A 1 312 ? -3.743 -13.037 5.828 1.00 97.25 312 THR A CA 1
ATOM 2522 C C . THR A 1 312 ? -3.567 -11.857 4.886 1.00 97.25 312 THR A C 1
ATOM 2524 O O . THR A 1 312 ? -4.540 -11.191 4.526 1.00 97.25 312 THR A O 1
ATOM 2527 N N . TYR A 1 313 ? -2.329 -11.600 4.488 1.00 96.38 313 TYR A N 1
ATOM 2528 C CA . TYR A 1 313 ? -1.923 -10.463 3.669 1.00 96.38 313 TYR A CA 1
ATOM 2529 C C . TYR A 1 313 ? -0.857 -10.903 2.665 1.00 96.38 313 TYR A C 1
ATOM 2531 O O . TYR A 1 313 ? -0.213 -11.941 2.855 1.00 96.38 313 TYR A O 1
ATOM 2539 N N . ILE A 1 314 ? -0.707 -10.149 1.578 1.00 94.75 314 ILE A N 1
ATOM 2540 C CA . ILE A 1 314 ? 0.346 -10.432 0.600 1.00 94.75 314 ILE A CA 1
ATOM 2541 C C . ILE A 1 314 ? 1.723 -10.083 1.158 1.00 94.75 314 ILE A C 1
ATOM 2543 O O . ILE A 1 314 ? 1.844 -9.215 2.012 1.00 94.75 314 ILE A O 1
ATOM 2547 N N . VAL A 1 315 ? 2.757 -10.732 0.643 1.00 94.50 315 VAL A N 1
ATOM 2548 C CA . VAL A 1 315 ? 4.159 -10.379 0.878 1.00 94.50 315 VAL A CA 1
ATOM 2549 C C . VAL A 1 315 ? 4.922 -10.297 -0.429 1.00 94.50 315 VAL A C 1
ATOM 2551 O O . VAL A 1 315 ? 4.452 -10.759 -1.477 1.00 94.50 315 VAL A O 1
ATOM 2554 N N . GLU A 1 316 ? 6.098 -9.687 -0.350 1.00 92.81 316 GLU A N 1
ATOM 2555 C CA . GLU A 1 316 ? 6.998 -9.545 -1.472 1.00 92.81 316 GLU A CA 1
ATOM 2556 C C . GLU A 1 316 ? 7.466 -10.911 -1.978 1.00 92.81 316 GLU A C 1
ATOM 2558 O O . GLU A 1 316 ? 7.758 -11.829 -1.207 1.00 92.81 316 GLU A O 1
ATOM 2563 N N . THR A 1 317 ? 7.582 -11.026 -3.295 1.00 91.88 317 THR A N 1
ATOM 2564 C CA . THR A 1 317 ? 8.082 -12.218 -3.980 1.00 91.88 317 THR A CA 1
ATOM 2565 C C . THR A 1 317 ? 9.099 -11.840 -5.050 1.00 91.88 317 THR A C 1
ATOM 2567 O O . THR A 1 317 ? 9.230 -10.679 -5.449 1.00 91.88 317 THR A O 1
ATOM 2570 N N . HIS A 1 318 ? 9.860 -12.831 -5.517 1.00 89.50 318 HIS A N 1
ATOM 2571 C CA . HIS A 1 318 ? 10.873 -12.612 -6.542 1.00 89.50 318 HIS A CA 1
ATOM 2572 C C . HIS A 1 318 ? 10.261 -12.132 -7.866 1.00 89.50 318 HIS A C 1
ATOM 2574 O O . HIS A 1 318 ? 9.156 -12.505 -8.259 1.00 89.50 318 HIS A O 1
ATOM 2580 N N . LYS A 1 319 ? 11.026 -11.317 -8.597 1.00 92.31 319 LYS A N 1
ATOM 2581 C CA . LYS A 1 319 ? 10.662 -10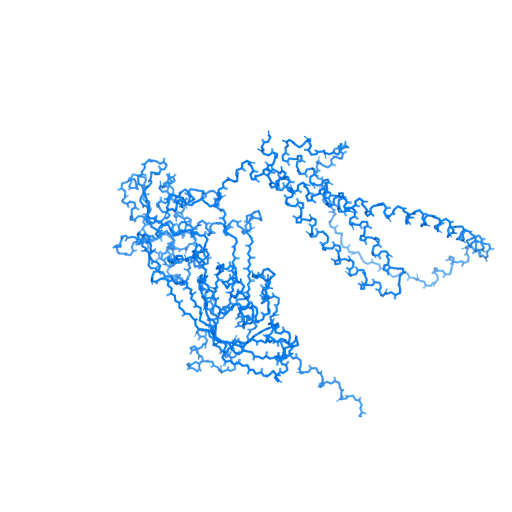.850 -9.939 1.00 92.31 319 LYS A CA 1
ATOM 2582 C C . LYS A 1 319 ? 10.655 -12.046 -10.890 1.00 92.31 319 LYS A C 1
ATOM 2584 O O . LYS A 1 319 ? 11.679 -12.698 -11.071 1.00 92.31 319 LYS A O 1
ATOM 2589 N N . VAL A 1 320 ? 9.510 -12.308 -11.510 1.00 92.25 320 VAL A N 1
ATOM 2590 C CA . VAL A 1 320 ? 9.324 -13.424 -12.442 1.00 92.25 320 VAL A CA 1
ATOM 2591 C C . VAL A 1 320 ? 8.919 -12.940 -13.831 1.00 92.25 320 VAL A C 1
ATOM 2593 O O . VAL A 1 320 ? 8.224 -11.931 -13.997 1.00 92.25 320 VAL A O 1
ATOM 2596 N N . TRP A 1 321 ? 9.375 -13.675 -14.845 1.00 94.88 321 TRP A N 1
ATOM 2597 C CA . TRP A 1 321 ? 9.015 -13.432 -16.241 1.00 94.88 321 TRP A CA 1
ATOM 2598 C C . TRP A 1 321 ? 7.578 -13.813 -16.535 1.00 94.88 321 TRP A C 1
ATOM 2600 O O . TRP A 1 321 ? 6.822 -13.022 -17.101 1.00 94.88 321 TRP A O 1
ATOM 2610 N N . ASP A 1 322 ? 7.189 -15.002 -16.104 1.00 93.81 322 ASP A N 1
ATOM 2611 C CA . ASP A 1 322 ? 5.834 -15.482 -16.277 1.00 93.81 322 ASP A CA 1
ATOM 2612 C C . ASP A 1 322 ? 4.881 -14.866 -15.264 1.00 93.81 322 ASP A C 1
ATOM 2614 O O . ASP A 1 322 ? 5.270 -14.241 -14.276 1.00 93.81 322 ASP A O 1
ATOM 2618 N N . ARG A 1 323 ? 3.586 -15.038 -15.526 1.00 88.56 323 ARG A N 1
ATOM 2619 C CA . ARG A 1 323 ? 2.555 -14.617 -14.587 1.00 88.56 323 ARG A CA 1
ATOM 2620 C C . ARG A 1 323 ? 2.686 -15.440 -13.311 1.00 88.56 323 ARG A C 1
ATOM 2622 O O . ARG A 1 323 ? 2.459 -16.648 -13.320 1.00 88.56 323 ARG A O 1
ATOM 2629 N N . GLU A 1 324 ? 3.012 -14.758 -12.223 1.00 79.25 324 GLU A N 1
ATOM 2630 C CA . GLU A 1 324 ? 3.140 -15.385 -10.915 1.00 79.25 324 GLU A CA 1
ATOM 2631 C C . GLU A 1 324 ? 1.836 -16.062 -10.484 1.00 79.25 324 GLU A C 1
ATOM 2633 O O . GLU A 1 324 ? 0.749 -15.487 -10.622 1.00 79.25 324 GLU A O 1
ATOM 2638 N N . LYS A 1 325 ? 1.964 -17.280 -9.951 1.00 71.00 325 LYS A N 1
ATOM 2639 C CA . LYS A 1 325 ? 0.875 -18.001 -9.295 1.00 71.00 325 LYS A CA 1
ATOM 2640 C C . LYS A 1 325 ? 0.879 -17.632 -7.813 1.00 71.00 325 LYS A C 1
ATOM 2642 O O . LYS A 1 325 ? 1.918 -17.667 -7.168 1.00 71.00 325 LYS A O 1
ATOM 2647 N N . ASN A 1 326 ? -0.291 -17.315 -7.275 1.00 63.50 326 ASN A N 1
ATOM 2648 C CA . ASN A 1 326 ? -0.473 -16.717 -5.949 1.00 63.50 326 ASN A CA 1
ATOM 2649 C C . ASN A 1 326 ? -0.098 -17.615 -4.742 1.00 63.50 326 ASN A C 1
ATOM 2651 O O . ASN A 1 326 ? -0.237 -17.194 -3.600 1.00 63.50 326 ASN A O 1
ATOM 2655 N N . THR A 1 327 ? 0.400 -18.838 -4.946 1.00 59.53 327 THR A N 1
ATOM 2656 C CA . THR A 1 327 ? 0.594 -19.830 -3.870 1.00 59.53 327 THR A CA 1
ATOM 2657 C C . THR A 1 327 ? 1.717 -19.499 -2.883 1.00 59.53 327 THR A C 1
ATOM 2659 O O . THR A 1 327 ? 1.680 -19.980 -1.758 1.00 59.53 327 THR A O 1
ATOM 2662 N N . THR A 1 328 ? 2.706 -18.688 -3.267 1.00 70.81 328 THR A N 1
ATOM 2663 C CA . THR A 1 328 ? 3.848 -18.303 -2.406 1.00 70.81 328 THR A CA 1
ATOM 2664 C C . THR A 1 328 ? 3.752 -16.873 -1.875 1.00 70.81 328 THR A C 1
ATOM 2666 O O . THR A 1 328 ? 4.661 -16.399 -1.203 1.00 70.81 328 THR A O 1
ATOM 2669 N N . GLY A 1 329 ? 2.663 -16.176 -2.199 1.00 87.81 329 GLY A N 1
ATOM 2670 C CA . GLY A 1 329 ? 2.529 -14.735 -2.028 1.00 87.81 329 GLY A CA 1
ATOM 2671 C C . GLY A 1 329 ? 1.898 -14.269 -0.721 1.00 87.81 329 GLY A C 1
ATOM 2672 O O . GLY A 1 329 ? 1.723 -13.068 -0.553 1.00 87.81 329 GLY A O 1
ATOM 2673 N N . PHE A 1 330 ? 1.540 -15.175 0.192 1.00 93.25 330 PHE A N 1
ATOM 2674 C CA . PHE A 1 330 ? 0.767 -14.849 1.394 1.00 93.25 330 PHE A CA 1
ATOM 2675 C C . PHE A 1 330 ? 1.506 -15.172 2.684 1.00 93.25 330 PHE A C 1
ATOM 2677 O O . PHE A 1 330 ? 2.160 -16.207 2.806 1.00 93.25 330 PHE A O 1
ATOM 2684 N N . LYS A 1 331 ? 1.321 -14.308 3.683 1.00 95.00 331 LYS A N 1
ATOM 2685 C CA . LYS A 1 331 ? 1.642 -14.587 5.083 1.00 95.00 331 LYS A CA 1
ATOM 2686 C C . LYS A 1 331 ? 0.452 -14.306 5.976 1.00 95.00 331 LYS A C 1
ATOM 2688 O O . LYS A 1 331 ? -0.507 -13.632 5.600 1.00 95.00 331 LYS A O 1
ATOM 2693 N N . THR A 1 332 ? 0.560 -14.819 7.191 1.00 95.56 332 THR A N 1
ATOM 2694 C CA . THR A 1 332 ? -0.440 -14.662 8.229 1.00 95.56 332 THR A CA 1
ATOM 2695 C C . THR A 1 332 ? 0.171 -13.978 9.444 1.00 95.56 332 THR A C 1
ATOM 2697 O O . THR A 1 332 ? 1.260 -14.348 9.879 1.00 95.56 332 THR A O 1
ATOM 2700 N N . LYS A 1 333 ? -0.539 -12.996 10.005 1.00 95.25 333 LYS A N 1
ATOM 2701 C CA . LYS A 1 333 ? -0.203 -12.346 11.276 1.00 95.25 333 LYS A CA 1
ATOM 2702 C C . LYS A 1 333 ? -1.349 -12.549 12.262 1.00 95.25 333 LYS A C 1
ATOM 2704 O O . LYS A 1 333 ? -2.519 -12.555 11.876 1.00 95.25 333 LYS A O 1
ATOM 2709 N N . HIS A 1 334 ? -1.003 -12.764 13.525 1.00 97.12 334 HIS A N 1
ATOM 2710 C CA . HIS A 1 334 ? -1.962 -12.969 14.601 1.00 97.12 334 HIS A CA 1
ATOM 2711 C C . HIS A 1 334 ? -1.973 -11.751 15.512 1.00 97.12 334 HIS A C 1
ATOM 2713 O O . HIS A 1 334 ? -0.921 -11.299 15.955 1.00 97.12 334 HIS A O 1
ATOM 2719 N N . TYR A 1 335 ? -3.167 -11.262 15.810 1.00 97.19 335 TYR A N 1
ATOM 2720 C CA . TYR A 1 335 ? -3.377 -10.147 16.713 1.00 97.19 335 TYR A CA 1
ATOM 2721 C C . TYR A 1 335 ? -4.316 -10.538 17.835 1.00 97.19 335 TYR A C 1
ATOM 2723 O O . TYR A 1 335 ? -5.260 -11.305 17.628 1.00 97.19 335 TYR A O 1
ATOM 2731 N N . GLU A 1 336 ? -4.090 -9.960 19.004 1.00 98.12 336 GLU A N 1
ATOM 2732 C CA . GLU A 1 336 ? -4.945 -10.167 20.157 1.00 98.12 336 GLU A CA 1
ATOM 2733 C C . GLU A 1 336 ? -5.256 -8.833 20.821 1.00 98.12 336 GLU A C 1
ATOM 2735 O O . GLU A 1 336 ? -4.367 -8.008 21.036 1.00 98.12 336 GLU A O 1
ATOM 2740 N N . TYR A 1 337 ? -6.531 -8.599 21.102 1.00 97.56 337 TYR A N 1
ATOM 2741 C CA . TYR A 1 337 ? -7.012 -7.329 21.626 1.00 97.56 337 TYR A CA 1
ATOM 2742 C C . TYR A 1 337 ? -8.354 -7.491 22.334 1.00 97.56 337 TYR A C 1
ATOM 2744 O O . TYR A 1 337 ? -9.061 -8.480 22.148 1.00 97.56 337 TYR A O 1
ATOM 2752 N N . GLU A 1 338 ? -8.711 -6.501 23.140 1.00 97.81 338 GLU A N 1
ATOM 2753 C CA . GLU A 1 338 ? -10.041 -6.357 23.719 1.00 97.81 338 GLU A CA 1
ATOM 2754 C C . GLU A 1 338 ? -10.822 -5.272 22.979 1.00 97.81 338 GLU A C 1
ATOM 2756 O O . GLU A 1 338 ? -10.272 -4.228 22.624 1.00 97.81 338 GLU A O 1
ATOM 2761 N N . LEU A 1 339 ? -12.112 -5.516 22.759 1.00 98.00 339 LEU A N 1
ATOM 2762 C CA . LEU A 1 339 ? -13.081 -4.534 22.282 1.00 98.00 339 LEU A CA 1
ATOM 2763 C C . LEU A 1 339 ? -13.907 -4.026 23.453 1.00 98.00 339 LEU A C 1
ATOM 2765 O O . LEU A 1 339 ? -14.399 -4.833 24.238 1.00 98.00 339 LEU A O 1
ATOM 2769 N N . PHE A 1 340 ? -14.108 -2.715 23.536 1.00 97.19 340 PHE A N 1
ATOM 2770 C CA . PHE A 1 340 ? -14.955 -2.104 24.559 1.00 97.19 340 PHE A CA 1
ATOM 2771 C C . PHE A 1 340 ? -16.343 -1.833 23.989 1.00 97.19 340 PHE A C 1
ATOM 2773 O O . PHE A 1 340 ? -16.479 -1.102 23.003 1.00 97.19 340 PHE A O 1
ATOM 2780 N N . LEU A 1 341 ? -17.358 -2.452 24.597 1.00 97.44 341 LEU A N 1
ATOM 2781 C CA . LEU A 1 341 ? -18.740 -2.451 24.128 1.00 97.44 341 LEU A CA 1
ATOM 2782 C C . LEU A 1 341 ? -19.668 -1.689 25.079 1.00 97.44 341 LEU A C 1
ATOM 2784 O O . LEU A 1 341 ? -19.588 -1.856 26.300 1.00 97.44 341 LEU A O 1
ATOM 2788 N N . THR A 1 342 ? -20.593 -0.906 24.521 1.00 96.50 342 THR A N 1
ATOM 2789 C CA . THR A 1 342 ? -21.745 -0.365 25.268 1.00 96.50 342 THR A CA 1
ATOM 2790 C C . THR A 1 342 ? -22.786 -1.465 25.541 1.00 96.50 342 THR A C 1
ATOM 2792 O O . THR A 1 342 ? -22.724 -2.524 24.906 1.00 96.50 342 THR A O 1
ATOM 2795 N N . PRO A 1 343 ? -23.775 -1.243 26.431 1.00 96.38 343 PRO A N 1
ATOM 2796 C CA . PRO A 1 343 ? -24.875 -2.192 26.651 1.00 96.38 343 PRO A CA 1
ATOM 2797 C C . PRO A 1 343 ? -25.630 -2.586 25.368 1.00 96.38 343 PRO A C 1
ATOM 2799 O O . PRO A 1 343 ? -26.111 -3.708 25.235 1.00 96.38 343 PRO A O 1
ATOM 2802 N N . GLU A 1 344 ? -25.681 -1.697 24.374 1.00 96.06 344 GLU A N 1
ATOM 2803 C CA . GLU A 1 344 ? -26.293 -1.931 23.059 1.00 96.06 344 GLU A CA 1
ATOM 2804 C C . GLU A 1 344 ? -25.381 -2.705 22.085 1.00 96.06 344 GLU A C 1
ATOM 2806 O O . GLU A 1 344 ? -25.706 -2.834 20.904 1.00 96.06 344 GLU A O 1
ATOM 2811 N N . ASN A 1 345 ? -24.250 -3.242 22.560 1.00 95.94 345 ASN A N 1
ATOM 2812 C CA . ASN A 1 345 ? -23.230 -3.948 21.773 1.00 95.94 345 ASN A CA 1
ATOM 2813 C C . ASN A 1 345 ? -22.532 -3.077 20.709 1.00 95.94 345 ASN A C 1
ATOM 2815 O O . ASN A 1 345 ? -22.013 -3.606 19.723 1.00 95.94 345 ASN A O 1
ATOM 2819 N N . ASN A 1 346 ? -22.489 -1.755 20.897 1.00 96.62 346 ASN A N 1
ATOM 2820 C CA . ASN A 1 346 ? -21.688 -0.873 20.046 1.00 96.62 346 ASN A CA 1
ATOM 2821 C C . ASN A 1 346 ? -20.226 -0.942 20.466 1.00 96.62 346 ASN A C 1
ATOM 2823 O O . ASN A 1 346 ? -19.918 -0.722 21.638 1.00 96.62 346 ASN A O 1
ATOM 2827 N N . ILE A 1 347 ? -19.327 -1.186 19.519 1.00 96.94 347 ILE A N 1
ATOM 2828 C CA . ILE A 1 347 ? -17.892 -1.014 19.730 1.00 96.94 347 ILE A CA 1
ATOM 2829 C C . ILE A 1 347 ? -17.626 0.487 19.842 1.00 96.94 347 ILE A C 1
ATOM 2831 O O . ILE A 1 347 ? -17.995 1.245 18.952 1.00 96.94 347 ILE A O 1
ATOM 2835 N N . VAL A 1 348 ? -16.973 0.921 20.918 1.00 94.38 348 VAL A N 1
ATOM 2836 C CA . VAL A 1 348 ? -16.599 2.336 21.129 1.00 94.38 348 VAL A CA 1
ATOM 2837 C C . VAL A 1 348 ? -15.091 2.551 21.234 1.00 94.38 348 VAL A C 1
ATOM 2839 O O . VAL A 1 348 ? -14.621 3.690 21.177 1.00 94.38 348 VAL A O 1
ATOM 2842 N N . GLY A 1 349 ? -14.332 1.465 21.366 1.00 94.25 349 GLY A N 1
ATOM 2843 C CA . GLY A 1 349 ? -12.885 1.478 21.501 1.00 94.25 349 GLY A CA 1
ATOM 2844 C C . GLY A 1 349 ? -12.311 0.069 21.598 1.00 94.25 349 GLY A C 1
ATOM 2845 O O . GLY A 1 349 ? -13.008 -0.928 21.391 1.00 94.25 349 GLY A O 1
ATOM 2846 N N . GLY A 1 350 ? -11.032 -0.009 21.934 1.00 94.81 350 GLY A N 1
ATOM 2847 C CA . GLY A 1 350 ? -10.349 -1.269 22.166 1.00 94.81 350 GLY A CA 1
ATOM 2848 C C . GLY A 1 350 ? -8.899 -1.082 22.586 1.00 94.81 350 GLY A C 1
ATOM 2849 O O . GLY A 1 350 ? -8.321 -0.005 22.435 1.00 94.81 350 GLY A O 1
ATOM 2850 N N . LYS A 1 351 ? -8.311 -2.161 23.097 1.00 92.62 351 LYS A N 1
ATOM 2851 C CA . LYS A 1 351 ? -6.945 -2.207 23.621 1.00 92.62 351 LYS A CA 1
ATOM 2852 C C . LYS A 1 351 ? -6.197 -3.402 23.050 1.00 92.62 351 LYS A C 1
ATOM 2854 O O . LYS A 1 351 ? -6.693 -4.524 23.106 1.00 92.62 351 LYS A O 1
ATOM 2859 N N . TRP A 1 352 ? -4.979 -3.185 22.566 1.00 93.25 352 TRP A N 1
ATOM 2860 C CA . TRP A 1 352 ? -4.103 -4.282 22.157 1.00 93.25 352 TRP A CA 1
ATOM 2861 C C . TRP A 1 352 ? -3.571 -5.061 23.355 1.00 93.25 352 TRP A C 1
ATOM 2863 O O . TRP A 1 352 ? -3.116 -4.478 24.338 1.00 93.25 352 TRP A O 1
ATOM 2873 N N . ILE A 1 353 ? -3.600 -6.384 23.231 1.00 93.31 353 ILE A N 1
ATOM 2874 C CA . ILE A 1 353 ? -2.886 -7.320 24.103 1.00 93.31 353 ILE A CA 1
ATOM 2875 C C . ILE A 1 353 ? -1.583 -7.735 23.419 1.00 93.31 353 ILE A C 1
ATOM 2877 O O . ILE A 1 353 ? -0.534 -7.776 24.059 1.00 93.31 353 ILE A O 1
ATOM 2881 N N . SER A 1 354 ? -1.636 -8.025 22.114 1.00 90.94 354 SER A N 1
ATOM 2882 C CA . SER A 1 354 ? -0.440 -8.322 21.332 1.00 90.94 354 SER A CA 1
ATOM 2883 C C . SER A 1 354 ? 0.457 -7.090 21.222 1.00 90.94 354 SER A C 1
ATOM 2885 O O . SER A 1 354 ? -0.013 -5.971 21.013 1.00 90.94 354 SER A O 1
ATOM 2887 N N . TRP A 1 355 ? 1.771 -7.306 21.333 1.00 84.44 355 TRP A N 1
ATOM 2888 C CA . TRP A 1 355 ? 2.753 -6.254 21.060 1.00 84.44 355 TRP A CA 1
ATOM 2889 C C . TRP A 1 355 ? 2.730 -5.861 19.581 1.00 84.44 355 TRP A C 1
ATOM 2891 O O . TRP A 1 355 ? 2.769 -4.680 19.242 1.00 84.44 355 TRP A O 1
ATOM 2901 N N . ASP A 1 356 ? 2.633 -6.860 18.709 1.00 86.50 356 ASP A N 1
ATOM 2902 C CA . ASP A 1 356 ? 2.456 -6.666 17.279 1.00 86.50 356 ASP A CA 1
ATOM 2903 C C . ASP A 1 356 ? 1.055 -6.124 16.977 1.00 86.50 356 ASP A C 1
ATOM 2905 O O . ASP A 1 356 ? 0.051 -6.635 17.482 1.00 86.50 356 ASP A O 1
ATOM 2909 N N . ARG A 1 357 ? 1.005 -5.105 16.119 1.00 90.19 357 ARG A N 1
ATOM 2910 C CA . ARG A 1 357 ? -0.204 -4.457 15.599 1.00 90.19 357 ARG A CA 1
ATOM 2911 C C . ARG A 1 357 ? 0.148 -3.628 14.356 1.00 90.19 357 ARG A C 1
ATOM 2913 O O . ARG A 1 357 ? 1.327 -3.329 14.187 1.00 90.19 357 ARG A O 1
ATOM 2920 N N . PRO A 1 358 ? -0.821 -3.278 13.496 1.00 93.00 358 PRO A N 1
ATOM 2921 C CA . PRO A 1 358 ? -0.592 -2.323 12.413 1.00 93.00 358 PRO A CA 1
ATOM 2922 C C . PRO A 1 358 ? -0.360 -0.901 12.943 1.00 93.00 358 PRO A C 1
ATOM 2924 O O . PRO A 1 358 ? -1.077 -0.487 13.860 1.00 93.00 358 PRO A O 1
ATOM 2927 N N . ASP A 1 359 ? 0.571 -0.154 12.342 1.00 90.12 359 ASP A N 1
ATOM 2928 C CA . ASP A 1 359 ? 0.771 1.273 12.654 1.00 90.12 359 ASP A CA 1
ATOM 2929 C C . ASP A 1 359 ? -0.394 2.116 12.120 1.00 90.12 359 ASP A C 1
ATOM 2931 O O . ASP A 1 359 ? -1.076 2.810 12.873 1.00 90.12 359 ASP A O 1
ATOM 2935 N N . PHE A 1 360 ? -0.710 1.948 10.830 1.00 93.50 360 PHE A N 1
ATOM 2936 C CA . PHE A 1 360 ? -1.819 2.618 10.149 1.00 93.50 360 PHE A CA 1
ATOM 2937 C C . PHE A 1 360 ? -2.426 1.780 9.019 1.00 93.50 360 PHE A C 1
ATOM 2939 O O . PHE A 1 360 ? -1.841 0.822 8.506 1.00 93.50 360 PHE A O 1
ATOM 2946 N N . LEU A 1 361 ? -3.634 2.168 8.609 1.00 96.62 361 LEU A N 1
ATOM 2947 C CA . LEU A 1 361 ? -4.402 1.571 7.523 1.00 96.62 361 LEU A CA 1
ATOM 2948 C C . LEU A 1 361 ? -4.806 2.655 6.528 1.00 96.62 361 LEU A C 1
ATOM 2950 O O . LEU A 1 361 ? -5.225 3.746 6.912 1.00 96.62 361 LEU A O 1
ATOM 2954 N N . TRP A 1 362 ? -4.769 2.342 5.239 1.00 96.00 362 TRP A N 1
ATOM 2955 C CA . TRP A 1 362 ? -5.139 3.297 4.208 1.00 96.00 362 TRP A CA 1
ATOM 2956 C C . TRP A 1 362 ? -5.634 2.645 2.920 1.00 96.00 362 TRP A C 1
ATOM 2958 O O . TRP A 1 362 ? -5.412 1.471 2.626 1.00 96.00 362 TRP A O 1
ATOM 2968 N N . MET A 1 363 ? -6.351 3.428 2.123 1.00 92.81 363 MET A N 1
ATOM 2969 C CA . MET A 1 363 ? -6.739 3.056 0.769 1.00 92.81 363 MET A CA 1
ATOM 2970 C C . MET A 1 363 ? -6.958 4.299 -0.085 1.00 92.81 363 MET A C 1
ATOM 2972 O O . MET A 1 363 ? -7.327 5.372 0.392 1.00 92.81 363 MET A O 1
ATOM 2976 N N . ASN A 1 364 ? -6.795 4.138 -1.388 1.00 88.69 364 ASN A N 1
ATOM 2977 C CA . ASN A 1 364 ? -7.055 5.165 -2.383 1.00 88.69 364 ASN A CA 1
ATOM 2978 C C . ASN A 1 364 ? -8.027 4.657 -3.456 1.00 88.69 364 ASN A C 1
ATOM 2980 O O . ASN A 1 364 ? -8.325 3.470 -3.574 1.00 88.69 364 ASN A O 1
ATOM 2984 N N . GLU A 1 365 ? -8.583 5.581 -4.236 1.00 84.56 365 GLU A N 1
ATOM 2985 C CA . GLU A 1 365 ? -9.313 5.216 -5.452 1.00 84.56 365 GLU A CA 1
ATOM 2986 C C . GLU A 1 365 ? -8.316 4.836 -6.558 1.00 84.56 365 GLU A C 1
ATOM 2988 O O . GLU A 1 365 ? -7.276 5.486 -6.701 1.00 84.56 365 GLU A O 1
ATOM 2993 N N . ARG A 1 366 ? -8.652 3.824 -7.375 1.00 84.44 366 ARG A N 1
ATOM 2994 C CA . ARG A 1 366 ? -7.818 3.430 -8.520 1.00 84.44 366 ARG A CA 1
ATOM 2995 C C . ARG A 1 366 ? -7.575 4.632 -9.438 1.00 84.44 366 ARG A C 1
ATOM 2997 O O . ARG A 1 366 ? -8.545 5.211 -9.939 1.00 84.44 366 ARG A O 1
ATOM 3004 N N . PRO A 1 367 ? -6.313 5.010 -9.690 1.00 81.62 367 PRO A N 1
ATOM 3005 C CA . PRO A 1 367 ? -6.026 6.136 -10.555 1.00 81.62 367 PRO A CA 1
ATOM 3006 C C . PRO A 1 367 ? -6.219 5.792 -12.034 1.00 81.62 367 PRO A C 1
ATOM 3008 O O . PRO A 1 367 ? -5.987 4.664 -12.462 1.00 81.62 367 PRO A O 1
ATOM 3011 N N . TYR A 1 368 ? -6.576 6.799 -12.834 1.00 81.44 368 TYR A N 1
ATOM 3012 C CA . TYR A 1 368 ? -6.365 6.733 -14.281 1.00 81.44 368 TYR A CA 1
ATOM 3013 C C . TYR A 1 368 ? -4.871 6.831 -14.591 1.00 81.44 368 TYR A C 1
ATOM 3015 O O . TYR A 1 368 ? -4.147 7.541 -13.883 1.00 81.44 368 TYR A O 1
ATOM 3023 N N . PHE A 1 369 ? -4.444 6.207 -15.694 1.00 79.75 369 PHE A N 1
ATOM 3024 C CA . PHE A 1 369 ? -3.093 6.404 -16.211 1.00 79.75 369 PHE A CA 1
ATOM 3025 C C . PHE A 1 369 ? -2.804 7.895 -16.409 1.00 79.75 369 PHE A C 1
ATOM 3027 O O . PHE A 1 369 ? -3.625 8.649 -16.936 1.00 79.75 369 PHE A O 1
ATOM 3034 N N . ALA A 1 370 ? -1.656 8.332 -15.894 1.00 67.94 370 ALA A N 1
ATOM 3035 C CA . ALA A 1 370 ? -1.276 9.734 -15.896 1.00 67.94 370 ALA A CA 1
ATOM 3036 C C . ALA A 1 370 ? -1.016 10.198 -17.332 1.00 67.94 370 ALA A C 1
ATOM 3038 O O . ALA A 1 370 ? -0.449 9.458 -18.137 1.00 67.94 370 ALA A O 1
ATOM 3039 N N . GLN A 1 371 ? -1.376 11.446 -17.640 1.00 65.56 371 GLN A N 1
ATOM 3040 C CA . GLN A 1 371 ? -0.992 12.064 -18.907 1.00 65.56 371 GLN A CA 1
ATOM 3041 C C . GLN A 1 371 ? 0.540 12.003 -19.045 1.00 65.56 371 GLN A C 1
ATOM 3043 O O . GLN A 1 371 ? 1.248 12.418 -18.132 1.00 65.56 371 GLN A O 1
ATOM 3048 N N . GLY A 1 372 ? 1.032 11.450 -20.157 1.00 66.31 372 GLY A N 1
ATOM 3049 C CA . GLY A 1 372 ? 2.458 11.154 -20.374 1.00 66.31 372 GLY A CA 1
ATOM 3050 C C . GLY A 1 372 ? 2.858 9.692 -20.122 1.00 66.31 372 GLY A C 1
ATOM 3051 O O . GLY A 1 372 ? 3.862 9.250 -20.659 1.00 66.31 372 GLY A O 1
ATOM 3052 N N . LEU A 1 373 ? 2.042 8.913 -19.403 1.00 78.62 373 LEU A N 1
ATOM 3053 C CA . LEU A 1 373 ? 2.229 7.470 -19.171 1.00 78.62 373 LEU A CA 1
ATOM 3054 C C . LEU A 1 373 ? 1.023 6.641 -19.649 1.00 78.62 373 LEU A C 1
ATOM 3056 O O . LEU A 1 373 ? 0.806 5.520 -19.196 1.00 78.62 373 LEU A O 1
ATOM 3060 N N . ASN A 1 374 ? 0.234 7.176 -20.587 1.00 78.25 374 ASN A N 1
ATOM 3061 C CA . ASN A 1 374 ? -0.908 6.471 -21.185 1.00 78.25 374 ASN A CA 1
ATOM 3062 C C . ASN A 1 374 ? -0.491 5.145 -21.840 1.00 78.25 374 ASN A C 1
ATOM 3064 O O . ASN A 1 374 ? -1.249 4.179 -21.817 1.00 78.25 374 ASN A O 1
ATOM 3068 N N . ASP A 1 375 ? 0.726 5.096 -22.379 1.00 87.75 375 ASP A N 1
ATOM 3069 C CA . ASP A 1 375 ? 1.302 3.920 -23.026 1.00 87.75 375 ASP A CA 1
ATOM 3070 C C . ASP A 1 375 ? 1.560 2.764 -22.039 1.00 87.75 375 ASP A C 1
ATOM 3072 O O . ASP A 1 375 ? 1.463 1.602 -22.428 1.00 87.75 375 ASP A O 1
ATOM 3076 N N . VAL A 1 376 ? 1.739 3.040 -20.737 1.00 91.50 376 VAL A N 1
ATOM 3077 C CA . VAL A 1 376 ? 1.710 1.989 -19.695 1.00 91.50 376 VAL A CA 1
ATOM 3078 C C . VAL A 1 376 ? 0.338 1.308 -19.665 1.00 91.50 376 VAL A C 1
ATOM 3080 O O . VAL A 1 376 ? 0.244 0.097 -19.473 1.00 91.50 376 VAL A O 1
ATOM 3083 N N . GLY A 1 377 ? -0.734 2.061 -19.928 1.00 90.62 377 GLY A N 1
ATOM 3084 C CA . GLY A 1 377 ? -2.080 1.515 -20.067 1.00 90.62 377 GLY A CA 1
ATOM 3085 C C . GLY A 1 377 ? -2.263 0.622 -21.286 1.00 90.62 377 GLY A C 1
ATOM 3086 O O . GLY A 1 377 ? -2.989 -0.367 -21.194 1.00 90.62 377 GLY A O 1
ATOM 3087 N N . THR A 1 378 ? -1.559 0.905 -22.383 1.00 90.56 378 THR A N 1
ATOM 3088 C CA . THR A 1 378 ? -1.486 0.007 -23.543 1.00 90.56 378 THR A CA 1
ATOM 3089 C C . THR A 1 378 ? -0.831 -1.315 -23.147 1.00 90.56 378 THR A C 1
ATOM 3091 O O . THR A 1 378 ? -1.424 -2.372 -23.362 1.00 90.56 378 THR A O 1
ATOM 3094 N N . LEU A 1 379 ? 0.337 -1.273 -22.495 1.00 95.19 379 LEU A N 1
ATOM 3095 C CA . LEU A 1 379 ? 1.024 -2.483 -22.019 1.00 95.19 379 LEU A CA 1
ATOM 3096 C C . LEU A 1 379 ? 0.130 -3.294 -21.068 1.00 95.19 379 LEU A C 1
ATOM 3098 O O . LEU A 1 379 ? -0.063 -4.493 -21.262 1.00 95.19 379 LEU A O 1
ATOM 3102 N N . TYR A 1 380 ? -0.489 -2.628 -20.091 1.00 95.06 380 TYR A N 1
ATOM 3103 C CA . TYR A 1 380 ? -1.418 -3.251 -19.148 1.00 95.06 380 TYR A CA 1
ATOM 3104 C C . TYR A 1 380 ? -2.610 -3.916 -19.850 1.00 95.06 380 TYR A C 1
ATOM 3106 O O . TYR A 1 380 ? -2.960 -5.053 -19.523 1.00 95.06 380 TYR A O 1
ATOM 3114 N N . TYR A 1 381 ? -3.216 -3.246 -20.835 1.00 93.75 381 TYR A N 1
ATOM 3115 C CA . TYR A 1 381 ? -4.333 -3.798 -21.599 1.00 93.75 381 TYR A CA 1
ATOM 3116 C C . TYR A 1 381 ? -3.933 -5.067 -22.353 1.00 93.75 381 TYR A C 1
ATOM 3118 O O . TYR A 1 381 ? -4.637 -6.069 -22.271 1.00 93.75 381 TYR A O 1
ATOM 3126 N N . HIS A 1 382 ? -2.785 -5.073 -23.031 1.00 95.06 382 HIS A N 1
ATOM 3127 C CA . HIS A 1 382 ? -2.305 -6.274 -23.721 1.00 95.06 382 HIS A CA 1
ATOM 3128 C C . HIS A 1 382 ? -1.959 -7.415 -22.749 1.00 95.06 382 HIS A C 1
ATOM 3130 O O . HIS A 1 382 ? -2.144 -8.588 -23.079 1.00 95.06 382 HIS A O 1
ATOM 3136 N N . ALA A 1 383 ? -1.506 -7.083 -21.539 1.00 96.38 383 ALA A N 1
ATOM 3137 C CA . ALA A 1 383 ? -1.134 -8.057 -20.518 1.00 96.38 383 ALA A CA 1
ATOM 3138 C C . ALA A 1 383 ? -2.323 -8.675 -19.767 1.00 96.38 383 ALA A C 1
ATOM 3140 O O . ALA A 1 383 ? -2.211 -9.784 -19.247 1.00 96.38 383 ALA A O 1
ATOM 3141 N N . THR A 1 384 ? -3.453 -7.972 -19.679 1.00 94.25 384 THR A N 1
ATOM 3142 C CA . THR A 1 384 ? -4.580 -8.371 -18.810 1.00 94.25 384 THR A CA 1
ATOM 3143 C C . THR A 1 384 ? -5.917 -8.486 -19.536 1.00 94.25 384 THR A C 1
ATOM 3145 O O . THR A 1 384 ? -6.835 -9.126 -19.034 1.00 94.25 384 THR A O 1
ATOM 3148 N N . GLY A 1 385 ? -6.057 -7.859 -20.704 1.00 91.06 385 GLY A N 1
ATOM 3149 C CA . GLY A 1 385 ? -7.338 -7.650 -21.380 1.00 91.06 385 GLY A CA 1
ATOM 3150 C C . GLY A 1 385 ? -8.215 -6.572 -20.730 1.00 91.06 385 GLY A C 1
ATOM 3151 O O . GLY A 1 385 ? -9.293 -6.273 -21.245 1.00 91.06 385 GLY A O 1
ATOM 3152 N N . GLN A 1 386 ? -7.775 -5.963 -19.623 1.00 85.69 386 GLN A N 1
ATOM 3153 C CA . GLN A 1 386 ? -8.539 -4.949 -18.904 1.00 85.69 386 GLN A CA 1
ATOM 3154 C C . GLN A 1 386 ? -8.123 -3.543 -19.304 1.00 85.69 386 GLN A C 1
ATOM 3156 O O . GLN A 1 386 ? -6.942 -3.237 -19.466 1.00 85.69 386 GLN A O 1
ATOM 3161 N N . ARG A 1 387 ? -9.104 -2.644 -19.384 1.00 75.75 387 ARG A N 1
ATOM 3162 C CA . ARG A 1 387 ? -8.831 -1.213 -19.497 1.00 75.75 387 ARG A CA 1
ATOM 3163 C C . ARG A 1 387 ? -9.092 -0.503 -18.179 1.00 75.75 387 ARG A C 1
ATOM 3165 O O . ARG A 1 387 ? -10.056 -0.798 -17.478 1.00 75.75 387 ARG A O 1
ATOM 3172 N N . VAL A 1 388 ? -8.239 0.463 -17.862 1.00 67.19 388 VAL A N 1
ATOM 3173 C CA . VAL A 1 388 ? -8.311 1.231 -16.608 1.00 67.19 388 VAL A CA 1
ATOM 3174 C C . VAL A 1 388 ? -9.315 2.380 -16.691 1.00 67.19 388 VAL A C 1
ATOM 3176 O O . VAL A 1 388 ? -9.827 2.830 -15.673 1.00 67.19 388 VAL A O 1
ATOM 3179 N N . ASP A 1 389 ? -9.676 2.808 -17.901 1.00 60.72 389 ASP A N 1
ATOM 3180 C CA . ASP A 1 389 ? -10.719 3.804 -18.171 1.00 60.72 389 ASP A CA 1
ATOM 3181 C C . ASP A 1 389 ? -12.156 3.247 -18.053 1.00 60.72 389 ASP A C 1
ATOM 3183 O O . ASP A 1 389 ? -13.126 3.994 -18.202 1.00 60.72 389 ASP A O 1
ATOM 3187 N N . GLY A 1 390 ? -12.303 1.957 -17.717 1.00 48.34 390 GLY A N 1
ATOM 3188 C CA . GLY A 1 390 ? -13.581 1.250 -17.678 1.00 48.34 390 GLY A CA 1
ATOM 3189 C C . GLY A 1 390 ? -14.169 1.031 -19.077 1.00 48.34 390 GLY A C 1
ATOM 3190 O O . GLY A 1 390 ? -13.760 1.640 -20.065 1.00 48.34 390 GLY A O 1
ATOM 3191 N N . LYS A 1 391 ? -15.180 0.158 -19.199 1.00 41.81 391 LYS A N 1
ATOM 3192 C CA . LYS A 1 391 ? -15.991 0.126 -20.428 1.00 41.81 391 LYS A CA 1
ATOM 3193 C C . LYS A 1 391 ? -16.590 1.519 -20.623 1.00 41.81 391 LYS A C 1
ATOM 3195 O O . LYS A 1 391 ? -17.312 2.009 -19.752 1.00 41.81 391 LYS A O 1
ATOM 3200 N N . ARG A 1 392 ? -16.313 2.153 -21.765 1.00 42.69 392 ARG A N 1
ATOM 3201 C CA . ARG A 1 392 ? -16.972 3.398 -22.172 1.00 42.69 392 ARG A CA 1
ATOM 3202 C C . ARG A 1 392 ? -18.484 3.157 -22.082 1.00 42.69 392 ARG A C 1
ATOM 3204 O O . ARG A 1 392 ? -19.002 2.335 -22.834 1.00 42.69 392 ARG A O 1
ATOM 3211 N N . LYS A 1 393 ? -19.165 3.807 -21.124 1.00 47.88 393 LYS A N 1
ATOM 3212 C CA . LYS A 1 393 ? -20.620 3.667 -20.942 1.00 47.88 393 LYS A CA 1
ATOM 3213 C C . LYS A 1 393 ? -21.289 3.895 -22.289 1.00 47.88 393 LYS A C 1
ATOM 3215 O O . LYS A 1 393 ? -20.998 4.881 -22.971 1.00 47.88 393 LYS A O 1
ATOM 3220 N N . SER A 1 394 ? -22.160 2.977 -22.669 1.00 51.38 394 SER A N 1
ATOM 3221 C CA . SER A 1 394 ? -22.906 3.080 -23.910 1.00 51.38 394 SER A CA 1
ATOM 3222 C C . SER A 1 394 ? -23.733 4.369 -23.924 1.00 51.38 394 SER A C 1
ATOM 3224 O O . SER A 1 394 ? -24.107 4.935 -22.889 1.00 51.38 394 SER A O 1
ATOM 3226 N N . LYS A 1 395 ? -24.068 4.833 -25.129 1.00 45.41 395 LYS A N 1
ATOM 3227 C CA . LYS A 1 395 ? -24.932 6.005 -25.338 1.00 45.41 395 LYS A CA 1
ATOM 3228 C C . LYS A 1 395 ? -26.260 5.882 -24.573 1.00 45.41 395 LYS A C 1
ATOM 3230 O O . LYS A 1 395 ? -26.785 6.884 -24.090 1.00 45.41 395 LYS A O 1
ATOM 3235 N N . ALA A 1 396 ? -26.775 4.660 -24.433 1.00 54.22 396 ALA A N 1
ATOM 3236 C CA . ALA A 1 396 ? -27.990 4.355 -23.687 1.00 54.22 396 ALA A CA 1
ATOM 3237 C C . ALA A 1 396 ? -27.810 4.554 -22.172 1.00 54.22 396 ALA A C 1
ATOM 3239 O O . ALA A 1 396 ? -28.619 5.235 -21.541 1.00 54.22 396 ALA A O 1
ATOM 3240 N N . GLU A 1 397 ? -26.716 4.050 -21.596 1.00 49.50 397 GLU A N 1
ATOM 3241 C CA . GLU A 1 397 ? -26.424 4.194 -20.163 1.00 49.50 397 GLU A CA 1
ATOM 3242 C C . GLU A 1 397 ? -26.197 5.655 -19.759 1.00 49.50 397 GLU A C 1
ATOM 3244 O O . GLU A 1 397 ? -26.660 6.093 -18.703 1.00 49.50 397 GLU A O 1
ATOM 3249 N N . LEU A 1 398 ? -25.525 6.437 -20.609 1.00 46.22 398 LEU A N 1
ATOM 3250 C CA . LEU A 1 398 ? -25.314 7.868 -20.373 1.00 46.22 398 LEU A CA 1
ATOM 3251 C C . LEU A 1 398 ? -26.629 8.655 -20.427 1.00 46.22 398 LEU A C 1
ATOM 3253 O O . LEU A 1 398 ? -26.879 9.495 -19.560 1.00 46.22 398 LEU A O 1
ATOM 3257 N N . ARG A 1 399 ? -27.506 8.341 -21.391 1.00 54.41 399 ARG A N 1
ATOM 3258 C CA . ARG A 1 399 ? -28.856 8.923 -21.471 1.00 54.41 399 ARG A CA 1
ATOM 3259 C C . ARG A 1 399 ? -29.682 8.589 -20.232 1.00 54.41 399 ARG A C 1
ATOM 3261 O O . ARG A 1 399 ? -30.279 9.490 -19.650 1.00 54.41 399 ARG A O 1
ATOM 3268 N N . ALA A 1 400 ? -29.674 7.335 -19.784 1.00 57.94 400 ALA A N 1
ATOM 3269 C CA . ALA A 1 400 ? -30.402 6.915 -18.589 1.00 57.94 400 ALA A CA 1
ATOM 3270 C C . ALA A 1 400 ? -29.925 7.661 -17.328 1.00 57.94 400 ALA A C 1
ATOM 3272 O O . ALA A 1 400 ? -30.738 8.146 -16.536 1.00 57.94 400 ALA A O 1
ATOM 3273 N N . LEU A 1 401 ? -28.607 7.823 -17.170 1.00 48.25 401 LEU A N 1
ATOM 3274 C CA . LEU A 1 401 ? -28.015 8.535 -16.036 1.00 48.25 401 LEU A CA 1
ATOM 3275 C C . LEU A 1 401 ? -28.359 10.036 -16.043 1.00 48.25 401 LEU A C 1
ATOM 3277 O O . LEU A 1 401 ? -28.682 10.611 -14.997 1.00 48.25 401 LEU A O 1
ATOM 3281 N N . PHE A 1 402 ? -28.322 10.667 -17.220 1.00 48.22 402 PHE A N 1
ATOM 3282 C CA . PHE A 1 402 ? -28.682 12.073 -17.403 1.00 48.22 402 PHE A CA 1
ATOM 3283 C C . PHE A 1 402 ? -30.165 12.319 -17.098 1.00 48.22 402 PHE A C 1
ATOM 3285 O O . PHE A 1 402 ? -30.499 13.197 -16.299 1.00 48.22 402 PHE A O 1
ATOM 3292 N N . THR A 1 403 ? -31.051 11.482 -17.642 1.00 60.97 403 THR A N 1
ATOM 3293 C CA . THR A 1 403 ? -32.500 11.543 -17.403 1.00 60.97 403 THR A CA 1
ATOM 3294 C C . THR A 1 403 ? -32.841 11.360 -15.925 1.00 60.97 403 THR A C 1
ATOM 3296 O O . THR A 1 403 ? -33.608 12.148 -15.368 1.00 60.97 403 THR A O 1
ATOM 3299 N N . LYS A 1 404 ? -32.220 10.382 -15.251 1.00 56.09 404 LYS A N 1
ATOM 3300 C CA . LYS A 1 404 ? -32.378 10.176 -13.802 1.00 56.09 404 LYS A CA 1
ATOM 3301 C C . LYS A 1 404 ? -31.999 11.433 -13.013 1.00 56.09 404 LYS A C 1
ATOM 3303 O O . LYS A 1 404 ? -32.763 11.900 -12.173 1.00 56.09 404 LYS A O 1
ATOM 3308 N N . THR A 1 405 ? -30.861 12.032 -13.353 1.00 42.75 405 THR A N 1
ATOM 3309 C CA . THR A 1 405 ? -30.345 13.232 -12.681 1.00 42.75 405 THR A CA 1
ATOM 3310 C C . THR A 1 405 ? -31.255 14.451 -12.887 1.00 42.75 405 THR A C 1
ATOM 3312 O O . THR A 1 405 ? -31.500 15.205 -11.943 1.00 42.75 405 THR A O 1
ATOM 3315 N N . ILE A 1 406 ? -31.806 14.641 -14.091 1.00 58.09 406 ILE A N 1
ATOM 3316 C CA . ILE A 1 406 ? -32.797 15.695 -14.366 1.00 58.09 406 ILE A CA 1
ATOM 3317 C C . ILE A 1 406 ? -34.062 15.492 -13.529 1.00 58.09 406 ILE A C 1
ATOM 3319 O O . ILE A 1 406 ? -34.584 16.451 -12.953 1.00 58.09 406 ILE A O 1
ATOM 3323 N N . ASN A 1 407 ? -34.550 14.257 -13.433 1.00 55.97 407 ASN A N 1
ATOM 3324 C CA . ASN A 1 407 ? -35.753 13.945 -12.667 1.00 55.97 407 ASN A CA 1
ATOM 3325 C C . ASN A 1 407 ? -35.562 14.210 -11.167 1.00 55.97 407 ASN A C 1
ATOM 3327 O O . ASN A 1 407 ? -36.442 14.805 -10.539 1.00 55.97 407 ASN A O 1
ATOM 3331 N N . ASP A 1 408 ? -34.390 13.896 -10.615 1.00 45.59 408 ASP A N 1
ATOM 3332 C CA . ASP A 1 408 ? -34.042 14.217 -9.226 1.00 45.59 408 ASP A CA 1
ATOM 3333 C C . ASP A 1 408 ? -34.009 15.735 -8.972 1.00 45.59 408 ASP A C 1
ATOM 3335 O O . ASP A 1 408 ? -34.505 16.224 -7.950 1.00 45.59 408 ASP A O 1
ATOM 3339 N N . VAL A 1 409 ? -33.480 16.517 -9.923 1.00 45.94 409 VAL A N 1
ATOM 3340 C CA . VAL A 1 409 ? -33.480 17.989 -9.851 1.00 45.94 409 VAL A CA 1
ATOM 3341 C C . VAL A 1 409 ? -34.904 18.544 -9.885 1.00 45.94 409 VAL A C 1
ATOM 3343 O O . VAL A 1 409 ? -35.245 19.381 -9.045 1.00 45.94 409 VAL A O 1
ATOM 3346 N N . ARG A 1 410 ? -35.754 18.049 -10.791 1.00 58.28 410 ARG A N 1
ATOM 3347 C CA . ARG A 1 410 ? -37.164 18.460 -10.898 1.00 58.28 410 ARG A CA 1
ATOM 3348 C C . ARG A 1 410 ? -37.952 18.123 -9.634 1.00 58.28 410 ARG A C 1
ATOM 3350 O O . ARG A 1 410 ? -38.706 18.962 -9.142 1.00 58.28 410 ARG A O 1
ATOM 3357 N N . LYS A 1 411 ? -37.747 16.931 -9.061 1.00 50.12 411 LYS A N 1
ATOM 3358 C CA . LYS A 1 411 ? -38.386 16.511 -7.802 1.00 50.12 411 LYS A CA 1
ATOM 3359 C C . LYS A 1 411 ? -38.029 17.470 -6.663 1.00 50.12 411 LYS A C 1
ATOM 3361 O O . LYS A 1 411 ? -38.904 17.895 -5.913 1.00 50.12 411 LYS A O 1
ATOM 3366 N N . MET A 1 412 ? -36.770 17.897 -6.593 1.00 43.44 412 MET A N 1
ATOM 3367 C CA . MET A 1 412 ? -36.300 18.857 -5.594 1.00 43.44 412 MET A CA 1
ATOM 3368 C C . MET A 1 412 ? -36.853 20.276 -5.815 1.00 43.44 412 MET A C 1
ATOM 3370 O O . MET A 1 412 ? -37.205 20.952 -4.851 1.00 43.44 412 MET A O 1
ATOM 3374 N N . GLN A 1 413 ? -36.976 20.725 -7.068 1.00 48.56 413 GLN A N 1
ATOM 3375 C CA . GLN A 1 413 ? -37.570 22.026 -7.399 1.00 48.56 413 GLN A CA 1
ATOM 3376 C C . GLN A 1 413 ? -39.057 22.098 -7.029 1.00 48.56 413 GLN A C 1
ATOM 3378 O O . GLN A 1 413 ? -39.492 23.123 -6.510 1.00 48.56 413 GLN A O 1
ATOM 3383 N N . ARG A 1 414 ? -39.820 21.008 -7.197 1.00 53.94 414 ARG A N 1
ATOM 3384 C CA . ARG A 1 414 ? -41.219 20.937 -6.728 1.00 53.94 414 ARG A CA 1
ATOM 3385 C C . ARG A 1 414 ? -41.326 21.065 -5.211 1.00 53.94 414 ARG A C 1
ATOM 3387 O O . ARG A 1 414 ? -42.200 21.773 -4.722 1.00 53.94 414 ARG A O 1
ATOM 3394 N N . VAL A 1 415 ? -40.421 20.423 -4.468 1.00 46.31 415 VAL A N 1
ATOM 3395 C CA . VAL A 1 415 ? -40.352 20.578 -3.007 1.00 46.31 415 VAL A CA 1
ATOM 3396 C C . VAL A 1 415 ? -40.053 22.036 -2.653 1.00 46.31 415 VAL A C 1
ATOM 3398 O O . VAL A 1 415 ? -40.752 22.610 -1.836 1.00 46.31 415 VAL A O 1
ATOM 3401 N N . ILE A 1 416 ? -39.092 22.686 -3.309 1.00 43.28 416 ILE A N 1
ATOM 3402 C CA . ILE A 1 416 ? -38.775 24.103 -3.051 1.00 43.28 416 ILE A CA 1
ATOM 3403 C C . ILE A 1 416 ? -39.949 25.037 -3.405 1.00 43.28 416 ILE A C 1
ATOM 3405 O O . ILE A 1 416 ? -40.183 26.003 -2.680 1.00 43.28 416 ILE A O 1
ATOM 3409 N N . GLY A 1 417 ? -40.700 24.741 -4.471 1.00 44.41 417 GLY A N 1
ATOM 3410 C CA . GLY A 1 417 ? -41.911 25.474 -4.862 1.00 44.41 417 GLY A CA 1
ATOM 3411 C C . GLY A 1 417 ? -42.990 25.441 -3.779 1.00 44.41 417 GLY A C 1
ATOM 3412 O O . GLY A 1 417 ? -43.392 26.497 -3.304 1.00 44.41 417 GLY A O 1
ATOM 3413 N N . LYS A 1 418 ? -43.334 24.245 -3.276 1.00 47.03 418 LYS A N 1
ATOM 3414 C CA . LYS A 1 418 ? -44.297 24.078 -2.167 1.00 47.03 418 LYS A CA 1
ATOM 3415 C C . LYS A 1 418 ? -43.918 24.876 -0.909 1.00 47.03 418 LYS A C 1
ATOM 3417 O O . LYS A 1 418 ? -44.781 25.323 -0.166 1.00 47.03 418 LYS A O 1
ATOM 3422 N N . TRP A 1 419 ? -42.621 25.081 -0.673 1.00 41.69 419 TRP A N 1
ATOM 3423 C CA . TRP A 1 419 ? -42.120 25.871 0.457 1.00 41.69 419 TRP A CA 1
ATOM 3424 C C . TRP A 1 419 ? -42.134 27.392 0.213 1.00 41.69 419 TRP A C 1
ATOM 3426 O O . TRP A 1 419 ? -42.124 28.158 1.180 1.00 41.69 419 TRP A O 1
ATOM 3436 N N . LYS A 1 420 ? -42.136 27.848 -1.048 1.00 39.69 420 LYS A N 1
ATOM 3437 C CA . LYS A 1 420 ? -42.250 29.272 -1.412 1.00 39.69 420 LYS A CA 1
ATOM 3438 C C . LYS A 1 420 ? -43.673 29.799 -1.240 1.00 39.69 420 LYS A C 1
ATOM 3440 O O . LYS A 1 420 ? -43.829 30.930 -0.790 1.00 39.69 420 LYS A O 1
ATOM 3445 N N . ASP A 1 421 ? -44.682 28.985 -1.533 1.00 47.03 421 ASP A N 1
ATOM 3446 C CA . ASP A 1 421 ? -46.082 29.399 -1.381 1.00 47.03 421 ASP A CA 1
ATOM 3447 C C . ASP A 1 421 ? -46.441 29.586 0.100 1.00 47.03 421 ASP A C 1
ATOM 3449 O O . ASP A 1 421 ? -46.953 30.634 0.480 1.00 47.03 421 ASP A O 1
ATOM 3453 N N . ALA A 1 422 ? -45.970 28.687 0.971 1.00 44.66 422 ALA A N 1
ATOM 3454 C CA . ALA A 1 422 ? -46.116 28.800 2.426 1.00 44.66 422 ALA A CA 1
ATOM 3455 C C . ALA A 1 422 ? -45.397 30.013 3.068 1.00 44.66 422 ALA A C 1
ATOM 3457 O O . ALA A 1 422 ? -45.579 30.281 4.252 1.00 44.66 422 ALA A O 1
ATOM 3458 N N . THR A 1 423 ? -44.537 30.738 2.336 1.00 44.25 423 THR A N 1
ATOM 3459 C CA . THR A 1 423 ? -43.799 31.902 2.871 1.00 44.25 423 THR A CA 1
ATOM 3460 C C . THR A 1 423 ? -44.346 33.261 2.435 1.00 44.25 423 THR A C 1
ATOM 3462 O O . THR A 1 423 ? -43.904 34.267 2.991 1.00 44.25 423 THR A O 1
ATOM 3465 N N . LYS A 1 424 ? -45.306 33.323 1.500 1.00 46.53 424 LYS A N 1
ATOM 3466 C CA . LYS A 1 424 ? -45.927 34.591 1.072 1.00 46.53 424 LYS A CA 1
ATOM 3467 C C . LYS A 1 424 ? -46.886 35.163 2.120 1.00 46.53 424 LYS A C 1
ATOM 3469 O O . LYS A 1 424 ? -46.838 36.366 2.370 1.00 46.53 424 LYS A O 1
ATOM 3474 N N . ASP A 1 425 ? -47.662 34.316 2.793 1.00 49.78 425 ASP A N 1
ATOM 3475 C CA . ASP A 1 425 ? -48.618 34.758 3.819 1.00 49.78 425 ASP A CA 1
ATOM 3476 C C . ASP A 1 425 ? -47.919 35.407 5.022 1.00 49.78 425 ASP A C 1
ATOM 3478 O O . ASP A 1 425 ? -48.325 36.463 5.500 1.00 49.78 425 ASP A O 1
ATOM 3482 N N . TYR A 1 426 ? -46.762 34.867 5.413 1.00 44.88 426 TYR A N 1
ATOM 3483 C CA . TYR A 1 426 ? -45.955 35.387 6.520 1.00 44.88 426 TYR A CA 1
ATOM 3484 C C . TYR A 1 426 ? -45.350 36.783 6.258 1.00 44.88 426 TYR A C 1
ATOM 3486 O O . TYR A 1 426 ? -45.166 37.572 7.187 1.00 44.88 426 TYR A O 1
ATOM 3494 N N . VAL A 1 427 ? -45.013 37.114 5.004 1.00 47.06 427 VAL A N 1
ATOM 3495 C CA . VAL A 1 427 ? -44.461 38.440 4.651 1.00 47.06 427 VAL A CA 1
ATOM 3496 C C . VAL A 1 427 ? -45.546 39.516 4.723 1.00 47.06 427 VAL A C 1
ATOM 3498 O O . VAL A 1 427 ? -45.279 40.619 5.203 1.00 47.06 427 VAL A O 1
ATOM 3501 N N . ARG A 1 428 ? -46.776 39.180 4.319 1.00 53.47 428 ARG A N 1
ATOM 3502 C CA . ARG A 1 428 ? -47.923 40.096 4.332 1.00 53.47 428 ARG A CA 1
ATOM 3503 C C . ARG A 1 428 ? -48.306 40.530 5.754 1.00 53.47 428 ARG A C 1
ATOM 3505 O O . ARG A 1 428 ? -48.554 41.715 5.980 1.00 53.47 428 ARG A O 1
ATOM 3512 N N . ASP A 1 429 ? -48.274 39.617 6.722 1.00 53.91 429 ASP A N 1
ATOM 3513 C CA . ASP A 1 429 ? -48.617 39.931 8.120 1.00 53.91 429 ASP A CA 1
ATOM 3514 C C . ASP A 1 429 ? -47.556 40.804 8.812 1.00 53.91 429 ASP A C 1
ATOM 3516 O O . ASP A 1 429 ? -47.877 41.732 9.559 1.00 53.91 429 ASP A O 1
ATOM 3520 N N . ARG A 1 430 ? -46.275 40.602 8.481 1.00 46.28 430 ARG A N 1
ATOM 3521 C CA . ARG A 1 430 ? -45.159 41.414 8.999 1.00 46.28 430 ARG A CA 1
ATOM 3522 C C . ARG A 1 430 ? -45.190 42.868 8.524 1.00 46.28 430 ARG A C 1
ATOM 3524 O O . ARG A 1 430 ? -44.768 43.758 9.265 1.00 46.28 430 ARG A O 1
ATOM 3531 N N . GLU A 1 431 ? -45.669 43.137 7.311 1.00 57.38 431 GLU A N 1
ATOM 3532 C CA . GLU A 1 431 ? -45.805 44.516 6.826 1.00 57.38 431 GLU A CA 1
ATOM 3533 C C . GLU A 1 431 ? -46.924 45.282 7.540 1.00 57.38 431 GLU A C 1
ATOM 3535 O O . GLU A 1 431 ? -46.760 46.478 7.809 1.00 57.38 431 GLU A O 1
ATOM 3540 N N . LYS A 1 432 ? -48.018 44.602 7.915 1.00 62.56 432 LYS A N 1
ATOM 3541 C CA . LYS A 1 432 ? -49.082 45.179 8.753 1.00 62.56 432 LYS A CA 1
ATOM 3542 C C . LYS A 1 432 ? -48.554 45.581 10.133 1.00 62.56 432 LYS A C 1
ATOM 3544 O O . LYS A 1 432 ? -48.752 46.724 10.549 1.00 62.56 432 LYS A O 1
ATOM 3549 N N . GLU A 1 433 ? -47.814 44.690 10.788 1.00 53.66 433 GLU A N 1
ATOM 3550 C CA . GLU A 1 433 ? -47.192 44.932 12.099 1.00 53.66 433 GLU A CA 1
ATOM 3551 C C . GLU A 1 433 ? -46.193 46.105 12.061 1.00 53.66 433 GLU A C 1
ATOM 3553 O O . GLU A 1 433 ? -46.252 47.025 12.882 1.00 53.66 433 GLU A O 1
ATOM 3558 N N . ARG A 1 434 ? -45.333 46.163 11.033 1.00 50.28 434 ARG A N 1
ATOM 3559 C CA . ARG A 1 434 ? -44.348 47.249 10.862 1.00 50.28 434 ARG A CA 1
ATOM 3560 C C . ARG A 1 434 ? -45.006 48.625 10.703 1.00 50.28 434 ARG A C 1
ATOM 3562 O O . ARG A 1 434 ? -44.514 49.616 11.243 1.00 50.28 434 ARG A O 1
ATOM 3569 N N . ARG A 1 435 ? -46.137 48.708 9.993 1.00 65.19 435 ARG A N 1
ATOM 3570 C CA . ARG A 1 435 ? -46.906 49.961 9.841 1.00 65.19 435 ARG A CA 1
ATOM 3571 C C . ARG A 1 435 ? -47.564 50.411 11.150 1.00 65.19 435 ARG A C 1
ATOM 3573 O O . ARG A 1 435 ? -47.765 51.610 11.343 1.00 65.19 435 ARG A O 1
ATOM 3580 N N . LYS A 1 436 ? -47.907 49.480 12.046 1.00 63.31 436 LYS A N 1
ATOM 3581 C CA . LYS A 1 436 ? -48.446 49.782 13.384 1.00 63.31 436 LYS A CA 1
ATOM 3582 C C . LYS A 1 436 ? -47.349 50.343 14.296 1.00 63.31 436 LYS A C 1
ATOM 3584 O O . LYS A 1 436 ? -47.532 51.402 14.891 1.00 63.31 436 LYS A O 1
ATOM 3589 N N . TYR A 1 437 ? -46.177 49.708 14.296 1.00 44.25 437 TYR A N 1
ATOM 3590 C CA . TYR A 1 437 ? -45.017 50.124 15.089 1.00 44.25 437 TYR A CA 1
ATOM 3591 C C . TYR A 1 437 ? -44.487 51.521 14.710 1.00 44.25 437 TYR A C 1
ATOM 3593 O O . TYR A 1 437 ? -44.271 52.364 15.579 1.00 44.25 437 TYR A O 1
ATOM 3601 N N . ASN A 1 438 ? -44.380 51.828 13.412 1.00 50.75 438 ASN A N 1
ATOM 3602 C CA . ASN A 1 438 ? -43.903 53.142 12.957 1.00 50.75 438 ASN A CA 1
ATOM 3603 C C . ASN A 1 438 ? -44.859 54.299 13.301 1.00 50.75 438 ASN A C 1
ATOM 3605 O O . ASN A 1 438 ? -44.406 55.428 13.491 1.00 50.75 438 ASN A O 1
ATOM 3609 N N . ARG A 1 439 ? -46.172 54.043 13.406 1.00 63.38 439 ARG A N 1
ATOM 3610 C CA . ARG A 1 439 ? -47.145 55.057 13.854 1.00 63.38 439 ARG A CA 1
ATOM 3611 C C . ARG A 1 439 ? -46.972 55.393 15.336 1.00 63.38 439 ARG A C 1
ATOM 3613 O O . ARG A 1 439 ? -46.993 56.566 15.693 1.00 63.38 439 ARG A O 1
ATOM 3620 N N . MET A 1 440 ? -46.721 54.383 16.166 1.00 60.72 440 MET A N 1
ATOM 3621 C CA . MET A 1 440 ? -46.452 54.547 17.598 1.00 60.72 440 MET A CA 1
ATOM 3622 C C . MET A 1 440 ? -45.123 55.274 17.872 1.00 60.72 440 MET A C 1
ATOM 3624 O O . MET A 1 440 ? -45.043 56.104 18.771 1.00 60.72 440 MET A O 1
ATOM 3628 N N . LEU A 1 441 ? -44.077 55.010 17.083 1.00 46.16 441 LEU A N 1
ATOM 3629 C CA . LEU A 1 441 ? -42.798 55.720 17.217 1.00 46.16 441 LEU A CA 1
ATOM 3630 C C . LEU A 1 441 ? -42.918 57.211 16.881 1.00 46.16 441 LEU A C 1
ATOM 3632 O O . LEU A 1 441 ? -42.379 58.046 17.605 1.00 46.16 441 LEU A O 1
ATOM 3636 N N . LYS A 1 442 ? -43.662 57.563 15.823 1.00 53.88 442 LYS A N 1
ATOM 3637 C CA . LYS A 1 442 ? -43.888 58.969 15.454 1.00 53.88 442 LYS A CA 1
ATOM 3638 C C . LYS A 1 442 ? -44.665 59.748 16.520 1.00 53.88 442 LYS A C 1
ATOM 3640 O O . LYS A 1 442 ? -44.379 60.927 16.702 1.00 53.88 442 LYS A O 1
ATOM 3645 N N . SER A 1 443 ? -45.600 59.121 17.242 1.00 55.16 443 SER A N 1
ATOM 3646 C CA . SER A 1 443 ? -46.306 59.800 18.341 1.00 55.16 443 SER A CA 1
ATOM 3647 C C . SER A 1 443 ? -45.402 60.029 19.556 1.00 55.16 443 SER A C 1
ATOM 3649 O O . SER A 1 443 ? -45.431 61.114 20.130 1.00 55.16 443 SER A O 1
ATOM 3651 N N . LYS A 1 444 ? -44.533 59.064 19.897 1.00 48.81 444 LYS A N 1
ATOM 3652 C CA . LYS A 1 444 ? -43.569 59.202 21.004 1.00 48.81 444 LYS A CA 1
ATOM 3653 C C . LYS A 1 444 ? -42.477 60.241 20.730 1.00 48.81 444 LYS A C 1
ATOM 3655 O O . LYS A 1 444 ? -42.155 61.018 21.620 1.00 48.81 444 LYS A O 1
ATOM 3660 N N . PHE A 1 445 ? -41.953 60.321 19.505 1.00 47.91 445 PHE A N 1
ATOM 3661 C CA . PHE A 1 445 ? -40.948 61.337 19.148 1.00 47.91 445 PHE A CA 1
ATOM 3662 C C . PHE A 1 445 ? -41.499 62.771 19.191 1.00 47.91 445 PHE A C 1
ATOM 3664 O O . PHE A 1 445 ? -40.773 63.693 19.554 1.00 47.91 445 PHE A O 1
ATOM 3671 N N . LYS A 1 446 ? -42.790 62.961 18.891 1.00 47.78 446 LYS A N 1
ATOM 3672 C CA . LYS A 1 446 ? -43.453 64.274 18.957 1.00 47.78 446 LYS A CA 1
ATOM 3673 C C . LYS A 1 446 ? -43.660 64.772 20.399 1.00 47.78 446 LYS A C 1
ATOM 3675 O O . LYS A 1 446 ? -43.729 65.973 20.611 1.00 47.78 446 LYS A O 1
ATOM 3680 N N . LEU A 1 447 ? -43.719 63.860 21.377 1.00 49.25 447 LEU A N 1
ATOM 3681 C CA . LEU A 1 447 ? -43.808 64.170 22.813 1.00 49.25 447 LEU A CA 1
ATOM 3682 C C . LEU A 1 447 ? -42.449 64.555 23.424 1.00 49.25 447 LEU A C 1
ATOM 3684 O O . LEU A 1 447 ? -42.398 65.416 24.293 1.00 49.25 447 LEU A O 1
ATOM 3688 N N . VAL A 1 448 ? -41.350 63.954 22.953 1.00 45.94 448 VAL A N 1
ATOM 3689 C CA . VAL A 1 448 ? -39.991 64.192 23.484 1.00 45.94 448 VAL A CA 1
ATOM 3690 C C . VAL A 1 448 ? -39.360 65.477 22.925 1.00 45.94 448 VAL A C 1
ATOM 3692 O O . VAL A 1 448 ? -38.638 66.166 23.638 1.00 45.94 448 VAL A O 1
ATOM 3695 N N . ALA A 1 449 ? -39.671 65.851 21.680 1.00 46.50 449 ALA A N 1
ATOM 3696 C CA . ALA A 1 449 ? -39.129 67.058 21.043 1.00 46.50 449 ALA A CA 1
ATOM 3697 C C . ALA A 1 449 ? -39.620 68.386 21.662 1.00 46.50 449 ALA A C 1
ATOM 3699 O O . ALA A 1 449 ? -38.990 69.417 21.453 1.00 46.50 449 ALA A O 1
ATOM 3700 N N . ASN A 1 450 ? -40.704 68.371 22.445 1.00 46.59 450 ASN A N 1
ATOM 3701 C CA . ASN A 1 450 ? -41.280 69.573 23.059 1.00 46.59 450 ASN A CA 1
ATOM 3702 C C . ASN A 1 450 ? -40.749 69.870 24.478 1.00 46.59 450 ASN A C 1
ATOM 3704 O O . ASN A 1 450 ? -41.192 70.842 25.080 1.00 46.59 450 ASN A O 1
ATOM 3708 N N . ALA A 1 451 ? -39.840 69.052 25.030 1.00 50.81 451 ALA A N 1
ATOM 3709 C CA . ALA A 1 451 ? -39.514 69.091 26.461 1.00 50.81 451 ALA A CA 1
ATOM 3710 C C . ALA A 1 451 ? -38.084 69.544 26.838 1.00 50.81 451 ALA A C 1
ATOM 3712 O O . ALA A 1 451 ? -37.860 69.790 28.019 1.00 50.81 451 ALA A O 1
ATOM 3713 N N . ILE A 1 452 ? -37.103 69.665 25.923 1.00 44.19 452 ILE A N 1
ATOM 3714 C CA . ILE A 1 452 ? -35.708 70.025 26.294 1.00 44.19 452 ILE A CA 1
ATOM 3715 C C . ILE A 1 452 ? -35.015 70.869 25.203 1.00 44.19 452 ILE A C 1
ATOM 3717 O O . ILE A 1 452 ? -34.974 70.477 24.039 1.00 44.19 452 ILE A O 1
ATOM 3721 N N . SER A 1 453 ? -34.432 72.015 25.587 1.00 46.06 453 SER A N 1
ATOM 3722 C CA . SER A 1 453 ? -33.628 72.896 24.716 1.00 46.06 453 SER A CA 1
ATOM 3723 C C . SER A 1 453 ? -32.292 72.232 24.306 1.00 46.06 453 SER A C 1
ATOM 3725 O O . SER A 1 453 ? -31.501 71.880 25.187 1.00 46.06 453 SER A O 1
ATOM 3727 N N . PRO A 1 454 ? -31.978 72.096 22.999 1.00 50.47 454 PRO A N 1
ATOM 3728 C CA . PRO A 1 454 ? -30.790 71.384 22.498 1.00 50.47 454 PRO A CA 1
ATOM 3729 C C . PRO A 1 454 ? -29.424 71.950 22.931 1.00 50.47 454 PRO A C 1
ATOM 3731 O O . PRO A 1 454 ? -28.418 71.246 22.875 1.00 50.47 454 PRO A O 1
ATOM 3734 N N . LEU A 1 455 ? -29.361 73.210 23.369 1.00 49.25 455 LEU A N 1
ATOM 3735 C CA . LEU A 1 455 ? -28.097 73.902 23.664 1.00 49.25 455 LEU A CA 1
ATOM 3736 C C . LEU A 1 455 ? -27.516 73.584 25.053 1.00 49.25 455 LEU A C 1
ATOM 3738 O O . LEU A 1 455 ? -26.315 73.754 25.260 1.00 49.25 455 LEU A O 1
ATOM 3742 N N . ALA A 1 456 ? -28.327 73.083 25.990 1.00 48.25 456 ALA A N 1
ATOM 3743 C CA . ALA A 1 456 ? -27.857 72.702 27.325 1.00 48.25 456 ALA A CA 1
ATOM 3744 C C . ALA A 1 456 ? -27.114 71.350 27.329 1.00 48.25 456 ALA A C 1
ATOM 3746 O O . ALA A 1 456 ? -26.180 71.161 28.103 1.00 48.25 456 ALA A O 1
ATOM 3747 N N . TRP A 1 457 ? -27.477 70.437 26.422 1.00 50.09 457 TRP A N 1
ATOM 3748 C CA . TRP A 1 457 ? -26.920 69.080 26.351 1.00 50.09 457 TRP A CA 1
ATOM 3749 C C . TRP A 1 457 ? -25.489 69.045 25.785 1.00 50.09 457 TRP A C 1
ATOM 3751 O O . TRP A 1 457 ? -24.642 68.296 26.266 1.00 50.09 457 TRP A O 1
ATOM 3761 N N . ILE A 1 458 ? -25.184 69.911 24.813 1.00 49.34 458 ILE A N 1
ATOM 3762 C CA . ILE A 1 458 ? -23.869 69.948 24.148 1.00 49.34 458 ILE A CA 1
ATOM 3763 C C . ILE A 1 458 ? -22.772 70.472 25.093 1.00 49.34 458 ILE A C 1
ATOM 3765 O O . ILE A 1 458 ? -21.666 69.942 25.102 1.00 49.34 458 ILE A O 1
ATOM 3769 N N . ARG A 1 459 ? -23.075 71.450 25.961 1.00 46.91 459 ARG A N 1
ATOM 3770 C CA . ARG A 1 459 ? -22.093 72.013 26.912 1.00 46.91 459 ARG A CA 1
ATOM 3771 C C . ARG A 1 459 ? -21.723 71.075 28.067 1.00 46.91 459 ARG A C 1
ATOM 3773 O O . ARG A 1 459 ? -20.704 71.301 28.713 1.00 46.91 459 ARG A O 1
ATOM 3780 N N . GLN A 1 460 ? -22.537 70.057 28.342 1.00 47.09 460 GLN A N 1
ATOM 3781 C CA . GLN A 1 460 ? -22.291 69.098 29.421 1.00 47.09 460 GLN A CA 1
ATOM 3782 C C . GLN A 1 460 ? -21.362 67.954 28.975 1.00 47.09 460 GLN A C 1
ATOM 3784 O O . GLN A 1 460 ? -20.575 67.466 29.778 1.00 47.09 460 GLN A O 1
ATOM 3789 N N . MET A 1 461 ? -21.374 67.596 27.684 1.00 45.88 461 MET A N 1
ATOM 3790 C CA . MET A 1 461 ? -20.543 66.515 27.132 1.00 45.88 461 MET A CA 1
ATOM 3791 C C . MET A 1 461 ? -19.056 66.887 26.976 1.00 45.88 461 MET A C 1
ATOM 3793 O O . MET A 1 461 ? -18.201 66.039 27.217 1.00 45.88 461 MET A O 1
ATOM 3797 N N . ASP A 1 462 ? -18.727 68.149 26.671 1.00 50.00 462 ASP A N 1
ATOM 3798 C CA . ASP A 1 462 ? -17.327 68.603 26.517 1.00 50.00 462 ASP A CA 1
ATOM 3799 C C . ASP A 1 462 ? -16.560 68.739 27.850 1.00 50.00 462 ASP A C 1
ATOM 3801 O O . ASP A 1 462 ? -15.332 68.811 27.856 1.00 50.00 462 ASP A O 1
ATOM 3805 N N . LYS A 1 463 ? -17.255 68.754 28.997 1.00 46.53 463 LYS A N 1
ATOM 3806 C CA . LYS A 1 463 ? -16.629 68.827 30.332 1.00 46.53 463 LYS A CA 1
ATOM 3807 C C . LYS A 1 463 ? -16.291 67.462 30.941 1.00 46.53 463 LYS A C 1
ATOM 3809 O O . LYS A 1 463 ? -15.475 67.419 31.856 1.00 46.53 463 LYS A O 1
ATOM 3814 N N . GLU A 1 464 ? -16.885 66.369 30.457 1.00 46.41 464 GLU A N 1
ATOM 3815 C CA . GLU A 1 464 ? -16.726 65.033 31.057 1.00 46.41 464 GLU A CA 1
ATOM 3816 C C . GLU A 1 464 ? -15.655 64.150 30.379 1.00 46.41 464 GLU A C 1
ATOM 3818 O O . GLU A 1 464 ? -15.237 63.164 30.983 1.00 46.41 464 GLU A O 1
ATOM 3823 N N . TYR A 1 465 ? -15.144 64.494 29.182 1.00 41.88 465 TYR A N 1
ATOM 3824 C CA . TYR A 1 465 ? -14.203 63.627 28.441 1.00 41.88 465 TYR A CA 1
ATOM 3825 C C . TYR A 1 465 ? -13.087 64.378 27.672 1.00 41.88 465 TYR A C 1
ATOM 3827 O O . TYR A 1 465 ? -13.201 64.575 26.461 1.00 41.88 465 TYR A O 1
ATOM 3835 N N . PRO A 1 466 ? -11.955 64.748 28.308 1.00 42.50 466 PRO A N 1
ATOM 3836 C CA . PRO A 1 466 ? -10.775 65.234 27.587 1.00 42.50 466 PRO A CA 1
ATOM 3837 C C . PRO A 1 466 ? -10.026 64.082 26.881 1.00 42.50 466 PRO A C 1
ATOM 3839 O O . PRO A 1 466 ? -9.703 63.061 27.486 1.00 42.50 466 PRO A O 1
ATOM 3842 N N . THR A 1 467 ? -9.728 64.233 25.588 1.00 39.94 467 THR A N 1
ATOM 3843 C CA . THR A 1 467 ? -9.074 63.216 24.736 1.00 39.94 467 THR A CA 1
ATOM 3844 C C . THR A 1 467 ? -7.552 63.099 24.960 1.00 39.94 467 THR A C 1
ATOM 3846 O O . THR A 1 467 ? -6.858 64.103 24.790 1.00 39.94 467 THR A O 1
ATOM 3849 N N . PRO A 1 468 ? -6.980 61.900 25.215 1.00 36.53 468 PRO A N 1
ATOM 3850 C CA . PRO A 1 468 ? -5.530 61.662 25.150 1.00 36.53 468 PRO A CA 1
ATOM 3851 C C . PRO A 1 468 ? -5.044 61.304 23.730 1.00 36.53 468 PRO A C 1
ATOM 3853 O O . PRO A 1 468 ? -5.722 60.599 22.982 1.00 36.53 468 PRO A O 1
ATOM 3856 N N . GLY A 1 469 ? -3.846 61.784 23.373 1.00 36.25 469 GLY A N 1
ATOM 3857 C CA . GLY A 1 469 ? -3.272 61.768 22.020 1.00 36.25 469 GLY A CA 1
ATOM 3858 C C . GLY A 1 469 ? -2.900 60.395 21.435 1.00 36.25 469 GLY A C 1
ATOM 3859 O O . GLY A 1 469 ? -2.433 59.488 22.120 1.00 36.25 469 GLY A O 1
ATOM 3860 N N . VAL A 1 470 ? -3.067 60.279 20.115 1.00 38.97 470 VAL A N 1
ATOM 3861 C CA . VAL A 1 470 ? -2.820 59.081 19.295 1.00 38.97 470 VAL A CA 1
ATOM 3862 C C . VAL A 1 470 ? -1.431 59.156 18.642 1.00 38.97 470 VAL A C 1
ATOM 3864 O O . VAL A 1 470 ? -1.134 60.119 17.939 1.00 38.97 470 VAL A O 1
ATOM 3867 N N . ARG A 1 471 ? -0.587 58.124 18.815 1.00 32.41 471 ARG A N 1
ATOM 3868 C CA . ARG A 1 471 ? 0.601 57.891 17.960 1.00 32.41 471 ARG A CA 1
ATOM 3869 C C . ARG A 1 471 ? 0.186 57.191 16.653 1.00 32.41 471 ARG A C 1
ATOM 3871 O O . ARG A 1 471 ? -0.666 56.302 16.703 1.00 32.41 471 ARG A O 1
ATOM 3878 N N . PRO A 1 472 ? 0.793 57.520 15.499 1.00 38.22 472 PRO A N 1
ATOM 3879 C CA . PRO A 1 472 ? 0.410 56.939 14.215 1.00 38.22 472 PRO A CA 1
ATOM 3880 C C . PRO A 1 472 ? 0.920 55.497 14.052 1.00 38.22 472 PRO A C 1
ATOM 3882 O O . PRO A 1 472 ? 2.086 55.196 14.298 1.00 38.22 472 PRO A O 1
ATOM 3885 N N . THR A 1 473 ? 0.038 54.609 13.591 1.00 36.75 473 THR A N 1
ATOM 3886 C CA . THR A 1 473 ? 0.388 53.280 13.063 1.00 36.75 473 THR A CA 1
ATOM 3887 C C . THR A 1 473 ? 0.586 53.364 11.541 1.00 36.75 473 THR A C 1
ATOM 3889 O O . THR A 1 473 ? -0.110 54.142 10.886 1.00 36.75 473 THR A O 1
ATOM 3892 N N . PRO A 1 474 ? 1.520 52.597 10.946 1.00 35.91 474 PRO A N 1
ATOM 3893 C CA . PRO A 1 474 ? 1.779 52.648 9.507 1.00 35.91 474 PRO A CA 1
ATOM 3894 C C . PRO A 1 474 ? 0.638 52.015 8.680 1.00 35.91 474 PRO A C 1
ATOM 3896 O O . PRO A 1 474 ? -0.046 51.102 9.157 1.00 35.91 474 PRO A O 1
ATOM 3899 N N . PRO A 1 475 ? 0.420 52.471 7.430 1.00 38.59 475 PRO A N 1
ATOM 3900 C CA . PRO A 1 475 ? -0.740 52.088 6.632 1.00 38.59 475 PRO A CA 1
ATOM 3901 C C . PRO A 1 475 ? -0.658 50.641 6.126 1.00 38.59 475 PRO A C 1
ATOM 3903 O O . PRO A 1 475 ? 0.371 50.176 5.636 1.00 38.59 475 PRO A O 1
ATOM 3906 N N . ARG A 1 476 ? -1.792 49.931 6.191 1.00 35.38 476 ARG A N 1
ATOM 3907 C CA . ARG A 1 476 ? -1.979 48.632 5.526 1.00 35.38 476 ARG A CA 1
ATOM 3908 C C . ARG A 1 476 ? -2.018 48.818 4.000 1.00 35.38 476 ARG A C 1
ATOM 3910 O O . ARG A 1 476 ? -2.649 49.767 3.536 1.00 35.38 476 ARG A O 1
ATOM 3917 N N . PRO A 1 477 ? -1.434 47.902 3.207 1.00 35.75 477 PRO A N 1
ATOM 3918 C CA . PRO A 1 477 ? -1.496 47.981 1.752 1.00 35.75 477 PRO A CA 1
ATOM 3919 C C . PRO A 1 477 ? -2.935 47.782 1.251 1.00 35.75 477 PRO A C 1
ATOM 3921 O O . PRO A 1 477 ? -3.635 46.858 1.673 1.00 35.75 477 PRO A O 1
ATOM 3924 N N . GLY A 1 478 ? -3.367 48.679 0.362 1.00 35.69 478 GLY A N 1
ATOM 3925 C CA . GLY A 1 478 ? -4.712 48.716 -0.212 1.00 35.69 478 GLY A CA 1
ATOM 3926 C C . GLY A 1 478 ? -5.059 47.510 -1.101 1.00 35.69 478 GLY A C 1
ATOM 3927 O O . GLY A 1 478 ? -4.188 46.719 -1.480 1.00 35.69 478 GLY A O 1
ATOM 3928 N N . PRO A 1 479 ? -6.349 47.337 -1.442 1.00 35.41 479 PRO A N 1
ATOM 3929 C CA . PRO A 1 479 ? -6.806 46.244 -2.291 1.00 35.41 479 PRO A CA 1
ATOM 3930 C C . PRO A 1 479 ? -6.222 46.368 -3.707 1.00 35.41 479 PRO A C 1
ATOM 3932 O O . PRO A 1 479 ? -6.232 47.440 -4.306 1.00 35.41 479 PRO A O 1
ATOM 3935 N N . ARG A 1 480 ? -5.722 45.250 -4.254 1.00 35.88 480 ARG A N 1
ATOM 3936 C CA . ARG A 1 480 ? -5.220 45.187 -5.638 1.00 35.88 480 ARG A CA 1
ATOM 3937 C C . ARG A 1 480 ? -6.334 45.547 -6.635 1.00 35.88 480 ARG A C 1
ATOM 3939 O O . ARG A 1 480 ? -7.464 45.094 -6.439 1.00 35.88 480 ARG A O 1
ATOM 3946 N N . PRO A 1 481 ? -6.020 46.261 -7.730 1.00 35.44 481 PRO A N 1
ATOM 3947 C CA . PRO A 1 481 ? -6.998 46.590 -8.759 1.00 35.44 481 PRO A CA 1
ATOM 3948 C C . PRO A 1 481 ? -7.543 45.332 -9.456 1.00 35.44 481 PRO A C 1
ATOM 3950 O O . PRO A 1 481 ? -6.817 44.367 -9.721 1.00 35.44 481 PRO A O 1
ATOM 3953 N N . MET A 1 482 ? -8.849 45.349 -9.736 1.00 31.36 482 MET A N 1
ATOM 3954 C CA . MET A 1 482 ? -9.559 44.344 -10.533 1.00 31.36 482 MET A CA 1
ATOM 3955 C C . MET A 1 482 ? -9.002 44.289 -11.963 1.00 31.36 482 MET A C 1
ATOM 3957 O O . MET A 1 482 ? -8.657 45.313 -12.549 1.00 31.36 482 MET A O 1
ATOM 3961 N N . ARG A 1 483 ? -8.916 43.082 -12.538 1.00 33.31 483 ARG A N 1
ATOM 3962 C CA . ARG A 1 483 ? -8.502 42.896 -13.939 1.00 33.31 483 ARG A CA 1
ATOM 3963 C C . ARG A 1 483 ? -9.609 43.375 -14.895 1.00 33.31 483 ARG A C 1
ATOM 3965 O O . ARG A 1 483 ? -10.778 43.235 -14.543 1.00 33.31 483 ARG A O 1
ATOM 3972 N N . PRO A 1 484 ? -9.288 43.798 -16.134 1.00 32.03 484 PRO A N 1
ATOM 3973 C CA . PRO A 1 484 ? -10.241 44.394 -17.087 1.00 32.03 484 PRO A CA 1
ATOM 3974 C C . PRO A 1 484 ? -11.348 43.474 -17.651 1.00 32.03 484 PRO A C 1
ATOM 3976 O O . PRO A 1 484 ? -11.918 43.783 -18.689 1.00 32.03 484 PRO A O 1
ATOM 3979 N N . THR A 1 485 ? -11.668 42.338 -17.022 1.00 36.94 485 THR A N 1
ATOM 3980 C CA . THR A 1 485 ? -12.716 41.408 -17.507 1.00 36.94 485 THR A CA 1
ATOM 3981 C C . THR A 1 485 ? -14.017 41.447 -16.701 1.00 36.94 485 THR A C 1
ATOM 3983 O O . THR A 1 485 ? -14.962 40.749 -17.058 1.00 36.94 485 THR A O 1
ATOM 3986 N N . ASP A 1 486 ? -14.114 42.301 -15.678 1.00 35.28 486 ASP A N 1
ATOM 3987 C CA . ASP A 1 486 ? -15.335 42.505 -14.883 1.00 35.28 486 ASP A CA 1
ATOM 3988 C C . ASP A 1 486 ? -16.168 43.713 -15.369 1.00 35.28 486 ASP A C 1
ATOM 3990 O O . ASP A 1 486 ? -16.746 44.452 -14.573 1.00 35.28 486 ASP A O 1
ATOM 3994 N N . GLN A 1 487 ? -16.276 43.919 -16.688 1.00 31.75 487 GLN A N 1
ATOM 3995 C CA . GLN A 1 487 ? -17.386 44.715 -17.219 1.00 31.75 487 GLN A CA 1
ATOM 3996 C C . GLN A 1 487 ? -18.679 43.908 -17.046 1.00 31.75 487 GLN A C 1
ATOM 3998 O O . GLN A 1 487 ? -18.856 42.839 -17.637 1.00 31.75 487 GLN A O 1
ATOM 4003 N N . ILE A 1 488 ? -19.585 44.413 -16.206 1.00 32.81 488 ILE A N 1
ATOM 4004 C CA . ILE A 1 488 ? -20.945 43.891 -16.063 1.00 32.81 488 ILE A CA 1
ATOM 4005 C C . ILE A 1 488 ? -21.692 44.220 -17.356 1.00 32.81 488 ILE A C 1
ATOM 4007 O O . ILE A 1 488 ? -22.296 45.277 -17.498 1.00 32.81 488 ILE A O 1
ATOM 4011 N N . VAL A 1 489 ? -21.627 43.303 -18.317 1.00 32.22 489 VAL A N 1
ATOM 4012 C CA . VAL A 1 489 ? -22.590 43.244 -19.415 1.00 32.22 489 VAL A CA 1
ATOM 4013 C C . VAL A 1 489 ? -23.856 42.616 -18.840 1.00 32.22 489 VAL A C 1
ATOM 4015 O O . VAL A 1 489 ? -23.800 41.534 -18.247 1.00 32.22 489 VAL A O 1
ATOM 4018 N N . ASP A 1 490 ? -24.992 43.290 -18.990 1.00 37.22 490 ASP A N 1
ATOM 4019 C CA . ASP A 1 490 ? -26.303 42.760 -18.623 1.00 37.22 490 ASP A CA 1
ATOM 4020 C C . ASP A 1 490 ? -26.646 41.583 -19.554 1.00 37.22 490 ASP A C 1
ATOM 4022 O O . ASP A 1 490 ? -27.149 41.744 -20.667 1.00 37.22 490 ASP A O 1
ATOM 4026 N N . VAL A 1 491 ? -26.244 40.369 -19.157 1.00 44.56 491 VAL A N 1
ATOM 4027 C CA . VAL A 1 491 ? -26.427 39.159 -19.966 1.00 44.56 491 VAL A CA 1
ATOM 4028 C C . VAL A 1 491 ? -27.659 38.404 -19.489 1.00 44.56 491 VAL A C 1
ATOM 4030 O O . VAL A 1 491 ? -27.725 37.954 -18.341 1.00 44.56 491 VAL A O 1
ATOM 4033 N N . ARG A 1 492 ? -28.614 38.206 -20.410 1.00 48.78 492 ARG A N 1
ATOM 4034 C CA . ARG A 1 492 ? -29.812 37.376 -20.209 1.00 48.78 492 ARG A CA 1
ATOM 4035 C C . ARG A 1 492 ? -29.477 36.048 -19.501 1.00 48.78 492 ARG A C 1
ATOM 4037 O O . ARG A 1 492 ? -28.460 35.425 -19.813 1.00 48.78 492 ARG A O 1
ATOM 4044 N N . PRO A 1 493 ? -30.337 35.562 -18.581 1.00 55.25 493 PRO A N 1
ATOM 4045 C CA . PRO A 1 493 ? -30.152 34.264 -17.938 1.00 55.25 493 PRO A CA 1
ATOM 4046 C C . PRO A 1 493 ? -30.016 33.118 -18.948 1.00 55.25 493 PRO A C 1
ATOM 4048 O O . PRO A 1 493 ? -30.933 32.889 -19.733 1.00 55.25 493 PRO A O 1
ATOM 4051 N N . LEU A 1 494 ? -28.911 32.370 -18.873 1.00 53.56 494 LEU A N 1
ATOM 4052 C CA . LEU A 1 494 ? -28.662 31.200 -19.719 1.00 53.56 494 LEU A CA 1
ATOM 4053 C C . LEU A 1 494 ? -29.677 30.090 -19.408 1.00 53.56 494 LEU A C 1
ATOM 4055 O O . LEU A 1 494 ? -29.831 29.685 -18.249 1.00 53.56 494 LEU A O 1
ATOM 4059 N N . GLN A 1 495 ? -30.351 29.572 -20.435 1.00 63.47 495 GLN A N 1
ATOM 4060 C CA . GLN A 1 495 ? -31.203 28.387 -20.340 1.00 63.47 495 GLN A CA 1
ATOM 4061 C C . GLN A 1 495 ? -30.419 27.128 -20.742 1.00 63.47 495 GLN A C 1
ATOM 4063 O O . GLN A 1 495 ? -29.446 27.215 -21.488 1.00 63.47 495 GLN A O 1
ATOM 4068 N N . PRO A 1 496 ? -30.846 25.923 -20.314 1.00 53.62 496 PRO A N 1
ATOM 4069 C CA . PRO A 1 496 ? -30.165 24.672 -20.668 1.00 53.62 496 PRO A CA 1
ATOM 4070 C C . PRO A 1 496 ? -29.960 24.452 -22.175 1.00 53.62 496 PRO A C 1
ATOM 4072 O O . PRO A 1 496 ? -28.993 23.815 -22.577 1.00 53.62 496 PRO A O 1
ATOM 4075 N N . ARG A 1 497 ? -30.875 24.969 -23.006 1.00 58.00 497 ARG A N 1
ATOM 4076 C CA . ARG A 1 497 ? -30.822 24.856 -24.473 1.00 58.00 497 ARG A CA 1
ATOM 4077 C C . ARG A 1 497 ? -29.729 25.723 -25.115 1.00 58.00 497 ARG A C 1
ATOM 4079 O O . ARG A 1 497 ? -29.249 25.368 -26.191 1.00 58.00 497 ARG A O 1
ATOM 4086 N N . ASP A 1 498 ? -29.311 26.778 -24.415 1.00 58.16 498 ASP A N 1
ATOM 4087 C CA . ASP A 1 498 ? -28.337 27.783 -24.861 1.00 58.16 498 ASP A CA 1
ATOM 4088 C C . ASP A 1 498 ? -26.884 27.352 -24.570 1.00 58.16 498 ASP A C 1
ATOM 4090 O O . ASP A 1 498 ? -25.944 28.104 -24.796 1.00 58.16 498 ASP A O 1
ATOM 4094 N N . ILE A 1 499 ? -26.679 26.145 -24.026 1.00 63.66 499 ILE A N 1
ATOM 4095 C CA . ILE A 1 499 ? -25.355 25.613 -23.696 1.00 63.66 499 ILE A CA 1
ATOM 4096 C C . ILE A 1 499 ? -24.740 24.990 -24.955 1.00 63.66 499 ILE A C 1
ATOM 4098 O O . ILE A 1 499 ? -25.176 23.925 -25.407 1.00 63.66 499 ILE A O 1
ATOM 4102 N N . SER A 1 500 ? -23.716 25.641 -25.502 1.00 64.75 500 SER A N 1
ATOM 4103 C CA . SER A 1 500 ? -22.930 25.146 -26.643 1.00 64.75 500 SER A CA 1
ATOM 4104 C C . SER A 1 500 ? -21.426 25.119 -26.378 1.00 64.75 500 SER A C 1
ATOM 4106 O O . SER A 1 500 ? -20.680 24.602 -27.194 1.00 64.75 500 SER A O 1
ATOM 4108 N N . SER A 1 501 ? -20.962 25.651 -25.245 1.00 64.00 501 SER A N 1
ATOM 4109 C CA . SER A 1 501 ? -19.542 25.657 -24.899 1.00 64.00 501 SER A CA 1
ATOM 4110 C C . SER A 1 501 ? -19.288 25.362 -23.420 1.00 64.00 501 SER A C 1
ATOM 4112 O O . SER A 1 501 ? -20.149 25.518 -22.542 1.00 64.00 501 SER A O 1
ATOM 4114 N N . ARG A 1 502 ? -18.044 24.980 -23.102 1.00 65.00 502 ARG A N 1
ATOM 4115 C CA . ARG A 1 502 ? -17.577 24.844 -21.710 1.00 65.00 502 ARG A CA 1
ATOM 4116 C C . ARG A 1 502 ? -17.747 26.140 -20.910 1.00 65.00 502 ARG A C 1
ATOM 4118 O O . ARG A 1 502 ? -17.962 26.082 -19.694 1.00 65.00 502 ARG A O 1
ATOM 4125 N N . GLN A 1 503 ? -17.650 27.290 -21.575 1.00 68.25 503 GLN A N 1
ATOM 4126 C CA . GLN A 1 503 ? -17.807 28.603 -20.960 1.00 68.25 503 GLN A CA 1
ATOM 4127 C C . GLN A 1 503 ? -19.272 28.864 -20.589 1.00 68.25 503 GLN A C 1
ATOM 4129 O O . GLN A 1 503 ? -19.540 29.286 -19.462 1.00 68.25 503 GLN A O 1
ATOM 4134 N N . ASP A 1 504 ? -20.220 28.477 -21.443 1.00 61.84 504 ASP A N 1
ATOM 4135 C CA . ASP A 1 504 ? -21.659 28.545 -21.146 1.00 61.84 504 ASP A CA 1
ATOM 4136 C C . ASP A 1 504 ? -22.041 27.618 -19.998 1.00 61.84 504 ASP A C 1
ATOM 4138 O O . ASP A 1 504 ? -22.785 28.008 -19.098 1.00 61.84 504 ASP A O 1
ATOM 4142 N N . CYS A 1 505 ? -21.444 26.427 -19.937 1.00 63.31 505 CYS A N 1
ATOM 4143 C CA . CYS A 1 505 ? -21.610 25.526 -18.800 1.00 63.31 505 CYS A CA 1
ATOM 4144 C C . CYS A 1 505 ? -21.130 26.128 -17.484 1.00 63.31 505 CYS A C 1
ATOM 4146 O O . CYS A 1 505 ? -21.794 26.002 -16.448 1.00 63.31 505 CYS A O 1
ATOM 4148 N N . TRP A 1 506 ? -19.970 26.783 -17.494 1.00 66.62 506 TRP A N 1
ATOM 4149 C CA . TRP A 1 506 ? -19.470 27.462 -16.307 1.00 66.62 506 TRP A CA 1
ATOM 4150 C C . TRP A 1 506 ? -20.402 28.604 -15.888 1.00 66.62 506 TRP A C 1
ATOM 4152 O O . TRP A 1 506 ? -20.760 28.688 -14.712 1.00 66.62 506 TRP A O 1
ATOM 4162 N N . ARG A 1 507 ? -20.870 29.425 -16.837 1.00 67.94 507 ARG A N 1
ATOM 4163 C CA . ARG A 1 507 ? -21.807 30.529 -16.571 1.00 67.94 507 ARG A CA 1
ATOM 4164 C C . ARG A 1 507 ? -23.150 30.025 -16.042 1.00 67.94 507 ARG A C 1
ATOM 4166 O O . ARG A 1 507 ? -23.597 30.491 -14.995 1.00 67.94 507 ARG A O 1
ATOM 4173 N N . TYR A 1 508 ? -23.743 29.023 -16.689 1.00 69.25 508 TYR A N 1
ATOM 4174 C CA . TYR A 1 508 ? -25.014 28.413 -16.294 1.00 69.25 508 TYR A CA 1
ATOM 4175 C C . TYR A 1 508 ? -24.940 27.809 -14.886 1.00 69.25 508 TYR A C 1
ATOM 4177 O O . TYR A 1 508 ? -25.755 28.116 -14.013 1.00 69.25 508 TYR A O 1
ATOM 4185 N N . THR A 1 509 ? -23.922 26.991 -14.610 1.00 64.25 509 THR A N 1
ATOM 4186 C CA . THR A 1 509 ? -23.772 26.357 -13.290 1.00 64.25 509 THR A CA 1
ATOM 4187 C C . THR A 1 509 ? -23.444 27.358 -12.186 1.00 64.25 509 THR A C 1
ATOM 4189 O O . THR A 1 509 ? -23.938 27.206 -11.066 1.00 64.25 509 THR A O 1
ATOM 4192 N N . LYS A 1 510 ? -22.676 28.414 -12.488 1.00 70.50 510 LYS A N 1
ATOM 4193 C CA . LYS A 1 510 ? -22.427 29.531 -11.568 1.00 70.50 510 LYS A CA 1
ATOM 4194 C C . LYS A 1 510 ? -23.717 30.296 -11.267 1.00 70.50 510 LYS A C 1
ATOM 4196 O O . LYS A 1 510 ? -23.991 30.557 -10.098 1.00 70.50 510 LYS A O 1
ATOM 4201 N N . GLN A 1 511 ? -24.535 30.577 -12.282 1.00 70.12 511 GLN A N 1
ATOM 4202 C CA . GLN A 1 511 ? -25.811 31.275 -12.122 1.00 70.12 511 GLN A CA 1
ATOM 4203 C C . GLN A 1 511 ? -26.795 30.483 -11.250 1.00 70.12 511 GLN A C 1
ATOM 4205 O O . GLN A 1 511 ? -27.367 31.036 -10.311 1.00 70.12 511 GLN A O 1
ATOM 4210 N N . GLN A 1 512 ? -26.966 29.183 -11.510 1.00 68.19 512 GLN A N 1
ATOM 4211 C CA . GLN A 1 512 ? -27.863 28.326 -10.720 1.00 68.19 512 GLN A CA 1
ATOM 4212 C C . GLN A 1 512 ? -27.374 28.169 -9.275 1.00 68.19 512 GLN A C 1
ATOM 4214 O O . GLN A 1 512 ? -28.154 28.282 -8.329 1.00 68.19 512 GLN A O 1
ATOM 4219 N N . ARG A 1 513 ? -26.057 28.007 -9.084 1.00 72.50 513 ARG A N 1
ATOM 4220 C CA . ARG A 1 513 ? -25.460 27.968 -7.747 1.00 72.50 513 ARG A CA 1
ATOM 4221 C C . ARG A 1 513 ? -25.671 29.276 -6.991 1.00 72.50 513 ARG A C 1
ATOM 4223 O O . ARG A 1 513 ? -25.937 29.207 -5.798 1.00 72.50 513 ARG A O 1
ATOM 4230 N N . SER A 1 514 ? -25.543 30.429 -7.651 1.00 68.00 514 SER A N 1
ATOM 4231 C CA . SER A 1 514 ? -25.786 31.733 -7.021 1.00 68.00 514 SER A CA 1
ATOM 4232 C C . SER A 1 514 ? -27.227 31.836 -6.534 1.00 68.00 514 SER A C 1
ATOM 4234 O O . SER A 1 514 ? -27.440 32.072 -5.353 1.00 68.00 514 SER A O 1
ATOM 4236 N N . LYS A 1 515 ? -28.205 31.513 -7.392 1.00 68.31 515 LYS A N 1
ATOM 4237 C CA . LYS A 1 515 ? -29.634 31.536 -7.034 1.00 68.31 515 LYS A CA 1
ATOM 4238 C C . LYS A 1 515 ? -29.953 30.667 -5.815 1.00 68.31 515 LYS A C 1
ATOM 4240 O O . LYS A 1 515 ? -30.673 31.097 -4.914 1.00 68.31 515 LYS A O 1
ATOM 4245 N N . ASP A 1 516 ? -29.401 29.455 -5.763 1.00 62.38 516 ASP A N 1
ATOM 4246 C CA . ASP A 1 516 ? -29.577 28.577 -4.605 1.00 62.38 516 ASP A CA 1
ATOM 4247 C C . ASP A 1 516 ? -28.860 29.124 -3.360 1.00 62.38 516 ASP A C 1
ATOM 4249 O O . ASP A 1 516 ? -29.416 29.094 -2.262 1.00 62.38 516 ASP A O 1
ATOM 4253 N N . MET A 1 517 ? -27.635 29.636 -3.508 1.00 67.69 517 MET A N 1
ATOM 4254 C CA . MET A 1 517 ? -26.876 30.238 -2.407 1.00 67.69 517 MET A CA 1
ATOM 4255 C C . MET A 1 517 ? -27.612 31.434 -1.803 1.00 67.69 517 MET A C 1
ATOM 4257 O O . MET A 1 517 ? -27.719 31.497 -0.580 1.00 67.69 517 MET A O 1
ATOM 4261 N N . ASP A 1 518 ? -28.176 32.313 -2.629 1.00 65.94 518 ASP A N 1
ATOM 4262 C CA . ASP A 1 518 ? -28.944 33.482 -2.193 1.00 65.94 518 ASP A CA 1
ATOM 4263 C C . ASP A 1 518 ? -30.193 33.055 -1.410 1.00 65.94 518 ASP A C 1
ATOM 4265 O O . ASP A 1 518 ? -30.469 33.576 -0.327 1.00 65.94 518 ASP A O 1
ATOM 4269 N N . PHE A 1 519 ? -30.900 32.021 -1.880 1.00 72.38 519 PHE A N 1
ATOM 4270 C CA . PHE A 1 519 ? -32.041 31.447 -1.162 1.00 72.38 519 PHE A CA 1
ATOM 4271 C C . PHE A 1 519 ? -31.658 30.940 0.237 1.00 72.38 519 PHE A C 1
ATOM 4273 O O . PHE A 1 519 ? -32.324 31.254 1.233 1.00 72.38 519 PHE A O 1
ATOM 4280 N N . TYR A 1 520 ? -30.586 30.150 0.341 1.00 65.31 520 TYR A N 1
ATOM 4281 C CA . TYR A 1 520 ? -30.152 29.627 1.636 1.00 65.31 520 TYR A CA 1
ATOM 4282 C C . TYR A 1 520 ? -29.539 30.719 2.525 1.00 65.31 520 TYR A C 1
ATOM 4284 O O . TYR A 1 520 ? -29.701 30.634 3.742 1.00 65.31 520 TYR A O 1
ATOM 4292 N N . MET A 1 521 ? -28.916 31.753 1.950 1.00 61.94 521 MET A N 1
ATOM 4293 C CA . MET A 1 521 ? -28.384 32.906 2.681 1.00 61.94 521 MET A CA 1
ATOM 4294 C C . MET A 1 521 ? -29.515 33.715 3.317 1.00 61.94 521 MET A C 1
ATOM 4296 O O . MET A 1 521 ? -29.478 33.991 4.514 1.00 61.94 521 MET A O 1
ATOM 4300 N N . GLN A 1 522 ? -30.589 33.984 2.571 1.00 67.31 522 GLN A N 1
ATOM 4301 C CA . GLN A 1 522 ? -31.794 34.617 3.115 1.00 67.31 522 GLN A CA 1
ATOM 4302 C C . GLN A 1 522 ? -32.445 33.761 4.212 1.00 67.31 522 GLN A C 1
ATOM 4304 O O . GLN A 1 522 ? -33.014 34.277 5.175 1.00 67.31 522 GLN A O 1
ATOM 4309 N N . LYS A 1 523 ? -32.397 32.427 4.096 1.00 70.50 523 LYS A N 1
ATOM 4310 C CA . LYS A 1 523 ? -32.887 31.514 5.146 1.00 70.50 523 LYS A CA 1
ATOM 4311 C C . LYS A 1 523 ? -31.972 31.511 6.374 1.00 70.50 523 LYS A C 1
ATOM 4313 O O . LYS A 1 523 ? -32.473 31.393 7.490 1.00 70.50 523 LYS A O 1
ATOM 4318 N N . TYR A 1 524 ? -30.664 31.649 6.178 1.00 68.31 524 TYR A N 1
ATOM 4319 C CA . TYR A 1 524 ? -29.687 31.781 7.250 1.00 68.31 524 TYR A CA 1
ATOM 4320 C C . TYR A 1 524 ? -29.868 33.104 8.008 1.00 68.31 524 TYR A C 1
ATOM 4322 O O . TYR A 1 524 ? -30.064 33.068 9.219 1.00 68.31 524 TYR A O 1
ATOM 4330 N N . GLN A 1 525 ? -29.961 34.236 7.304 1.00 64.50 525 GLN A N 1
ATOM 4331 C CA . GLN A 1 525 ? -30.264 35.551 7.890 1.00 64.50 525 GLN A CA 1
ATOM 4332 C C . GLN A 1 525 ? -31.576 35.537 8.682 1.00 64.50 525 GLN A C 1
ATOM 4334 O O . GLN A 1 525 ? -31.614 36.011 9.811 1.00 64.50 525 GLN A O 1
ATOM 4339 N N . ARG A 1 526 ? -32.634 34.900 8.154 1.00 66.25 526 ARG A N 1
ATOM 4340 C CA . ARG A 1 526 ? -33.904 34.706 8.884 1.00 66.25 526 ARG A CA 1
ATOM 4341 C C . ARG A 1 526 ? -33.752 33.890 10.170 1.00 66.25 526 ARG A C 1
ATOM 4343 O O . ARG A 1 526 ? -34.481 34.111 11.130 1.00 66.25 526 ARG A O 1
ATOM 4350 N N . ARG A 1 527 ? -32.858 32.902 10.184 1.00 73.56 527 ARG A N 1
ATOM 4351 C CA . ARG A 1 527 ? -32.597 32.059 11.358 1.00 73.56 527 ARG A CA 1
ATOM 4352 C C . ARG A 1 527 ? -31.781 32.805 12.413 1.00 73.56 527 ARG A C 1
ATOM 4354 O O . ARG A 1 527 ? -32.183 32.811 13.564 1.00 73.56 527 ARG A O 1
ATOM 4361 N N . VAL A 1 528 ? -30.723 33.498 12.001 1.00 71.44 528 VAL A N 1
ATOM 4362 C CA . VAL A 1 528 ? -29.900 34.356 12.871 1.00 71.44 528 VAL A CA 1
ATOM 4363 C C . VAL A 1 528 ? -30.704 35.521 13.443 1.00 71.44 528 VAL A C 1
ATOM 4365 O O . VAL A 1 528 ? -30.613 35.800 14.633 1.00 71.44 528 VAL A O 1
ATOM 4368 N N . GLY A 1 529 ? -31.554 36.158 12.635 1.00 69.44 529 GLY A N 1
ATOM 4369 C CA . GLY A 1 529 ? -32.423 37.243 13.096 1.00 69.44 529 GLY A CA 1
ATOM 4370 C C . GLY A 1 529 ? -33.392 36.811 14.202 1.00 69.44 529 GLY A C 1
ATOM 4371 O O . GLY A 1 529 ? -33.676 37.600 15.091 1.00 69.44 529 GLY A O 1
ATOM 4372 N N . ARG A 1 530 ? -33.834 35.543 14.208 1.00 71.38 530 ARG A N 1
ATOM 4373 C CA . ARG A 1 530 ? -34.668 34.981 15.288 1.00 71.38 530 ARG A CA 1
ATOM 4374 C C . ARG A 1 530 ? -33.905 34.709 16.584 1.00 71.38 530 ARG A C 1
ATOM 4376 O O . ARG A 1 530 ? -34.531 34.655 17.632 1.00 71.38 530 ARG A O 1
ATOM 4383 N N . CYS A 1 531 ? -32.581 34.574 16.528 1.00 69.31 531 CYS A N 1
ATOM 4384 C CA . CYS A 1 531 ? -31.760 34.469 17.736 1.00 69.31 531 CYS A CA 1
ATOM 4385 C C . CYS A 1 531 ? -31.710 35.777 18.524 1.00 69.31 531 CYS A C 1
ATOM 4387 O O . CYS A 1 531 ? -31.475 35.743 19.719 1.00 69.31 531 CYS A O 1
ATOM 4389 N N . HIS A 1 532 ? -31.925 36.916 17.862 1.00 62.34 532 HIS A N 1
ATOM 4390 C CA . HIS A 1 532 ? -31.894 38.236 18.497 1.00 62.34 532 HIS A CA 1
ATOM 4391 C C . HIS A 1 532 ? -33.259 38.644 19.071 1.00 62.34 532 HIS A C 1
ATOM 4393 O O . HIS A 1 532 ? -33.385 39.718 19.643 1.00 62.34 532 HIS A O 1
ATOM 4399 N N . SER A 1 533 ? -34.292 37.816 18.879 1.00 57.94 533 SER A N 1
ATOM 4400 C CA . SER A 1 533 ? -35.679 38.113 19.246 1.00 57.94 533 SER A CA 1
ATOM 4401 C C . SER A 1 533 ? -36.304 37.051 20.158 1.00 57.94 533 SER A C 1
ATOM 4403 O O . SER A 1 533 ? -37.526 36.979 20.225 1.00 57.94 533 SER A O 1
ATOM 4405 N N . GLY A 1 534 ? -35.507 36.165 20.761 1.00 56.03 534 GLY A N 1
ATOM 4406 C CA . GLY A 1 534 ? -35.986 35.071 21.611 1.00 56.03 534 GLY A CA 1
ATOM 4407 C C . GLY A 1 534 ? -35.223 34.998 22.933 1.00 56.03 534 GLY A C 1
ATOM 4408 O O . GLY A 1 534 ? -34.129 35.537 23.039 1.00 56.03 534 GLY A O 1
ATOM 4409 N N . GLU A 1 535 ? -35.787 34.296 23.916 1.00 49.69 535 GLU A N 1
ATOM 4410 C CA . GLU A 1 535 ? -35.275 34.164 25.297 1.00 49.69 535 GLU A CA 1
ATOM 4411 C C . GLU A 1 535 ? -34.012 33.284 25.436 1.00 49.69 535 GLU A C 1
ATOM 4413 O O . GLU A 1 535 ? -33.529 33.037 26.537 1.00 49.69 535 GLU A O 1
ATOM 4418 N N . VAL A 1 536 ? -33.449 32.792 24.327 1.00 55.78 536 VAL A N 1
ATOM 4419 C CA . VAL A 1 536 ? -32.237 31.955 24.328 1.00 55.78 536 VAL A CA 1
ATOM 4420 C C . VAL A 1 536 ? -31.002 32.833 24.149 1.00 55.78 536 VAL A C 1
ATOM 4422 O O . VAL A 1 536 ? -31.008 33.751 23.332 1.00 55.78 536 VAL A O 1
ATOM 4425 N N . ALA A 1 537 ? -29.904 32.497 24.835 1.00 58.78 537 ALA A N 1
ATOM 4426 C CA . ALA A 1 537 ? -28.615 33.158 24.655 1.00 58.78 537 ALA A CA 1
ATOM 4427 C C . ALA A 1 537 ? -28.244 33.289 23.159 1.00 58.78 537 ALA A C 1
ATOM 4429 O O . ALA A 1 537 ? -28.154 32.304 22.412 1.00 58.78 537 ALA A O 1
ATOM 4430 N N . VAL A 1 538 ? -28.025 34.534 22.731 1.00 62.28 538 VAL A N 1
ATOM 4431 C CA . VAL A 1 538 ? -27.857 34.930 21.323 1.00 62.28 538 VAL A CA 1
ATOM 4432 C C . VAL A 1 538 ? -26.679 34.192 20.667 1.00 62.28 538 VAL A C 1
ATOM 4434 O O . VAL A 1 538 ? -26.802 33.692 19.548 1.00 62.28 538 VAL A O 1
ATOM 4437 N N . GLY A 1 539 ? -25.561 34.032 21.384 1.00 66.12 539 GLY A N 1
ATOM 4438 C CA . GLY A 1 539 ? -24.341 33.379 20.886 1.00 66.12 539 GLY A CA 1
ATOM 4439 C C . GLY A 1 539 ? -24.532 31.913 20.451 1.00 66.12 539 GLY A C 1
ATOM 4440 O O . GLY A 1 539 ? -24.308 31.596 19.276 1.00 66.12 539 GLY A O 1
ATOM 4441 N N . PRO A 1 540 ? -24.987 31.006 21.338 1.00 71.88 540 PRO A N 1
ATOM 4442 C CA . PRO A 1 540 ? -25.239 29.601 20.997 1.00 71.88 540 PRO A CA 1
ATOM 4443 C C . PRO A 1 540 ? -26.241 29.402 19.849 1.00 71.88 540 PRO A C 1
ATOM 4445 O O . PRO A 1 540 ? -26.054 28.535 18.987 1.00 71.88 540 PRO A O 1
ATOM 4448 N N . CYS A 1 541 ? -27.282 30.237 19.781 1.00 66.81 541 CYS A N 1
ATOM 4449 C CA . CYS A 1 541 ? -28.275 30.185 18.709 1.00 66.81 541 CYS A CA 1
ATOM 4450 C C . CYS A 1 541 ? -27.673 30.565 17.342 1.00 66.81 541 CYS A C 1
ATOM 4452 O O . CYS A 1 541 ? -27.884 29.858 16.346 1.00 66.81 541 CYS A O 1
ATOM 4454 N N . ILE A 1 542 ? -26.867 31.634 17.288 1.00 70.81 542 ILE A N 1
ATOM 4455 C CA . ILE A 1 542 ? -26.165 32.048 16.064 1.00 70.81 542 ILE A CA 1
ATOM 4456 C C . ILE A 1 542 ? -25.185 30.960 15.621 1.00 70.81 542 ILE A C 1
ATOM 4458 O O . ILE A 1 542 ? -25.194 30.577 14.449 1.00 70.81 542 ILE A O 1
ATOM 4462 N N . SER A 1 543 ? -24.411 30.396 16.554 1.00 68.50 543 SER A N 1
ATOM 4463 C CA . SER A 1 543 ? -23.448 29.323 16.272 1.00 68.50 543 SER A CA 1
ATOM 4464 C C . SER A 1 543 ? -24.121 28.084 15.658 1.00 68.50 543 SER A C 1
ATOM 4466 O O . SER A 1 543 ? -23.708 27.591 14.602 1.00 68.50 543 SER A O 1
ATOM 4468 N N . LYS A 1 544 ? -25.259 27.646 16.215 1.00 75.50 544 LYS A N 1
ATOM 4469 C CA . LYS A 1 544 ? -26.069 26.542 15.664 1.00 75.50 544 LYS A CA 1
ATOM 4470 C C . LYS A 1 544 ? -26.521 26.813 14.226 1.00 75.50 544 LYS A C 1
ATOM 4472 O O . LYS A 1 544 ? -26.506 25.922 13.367 1.00 75.50 544 LYS A O 1
ATOM 4477 N N . HIS A 1 545 ? -26.944 28.039 13.931 1.00 76.56 545 HIS A N 1
ATOM 4478 C CA . HIS A 1 545 ? -27.387 28.407 12.590 1.00 76.56 545 HIS A CA 1
ATOM 4479 C C . HIS A 1 545 ? -26.231 28.598 11.608 1.00 76.56 545 HIS A C 1
ATOM 4481 O O . HIS A 1 545 ? -26.393 28.237 10.438 1.00 76.56 545 HIS A O 1
ATOM 4487 N N . GLN A 1 546 ? -25.068 29.056 12.074 1.00 70.31 546 GLN A N 1
ATOM 4488 C CA . GLN A 1 546 ? -23.833 29.105 11.294 1.00 70.31 546 GLN A CA 1
ATOM 4489 C C . GLN A 1 546 ? -23.384 27.684 10.913 1.00 70.31 546 GLN A C 1
ATOM 4491 O O . GLN A 1 546 ? -23.068 27.429 9.750 1.00 70.31 546 GLN A O 1
ATOM 4496 N N . GLY A 1 547 ? -23.467 26.718 11.836 1.00 67.06 547 GLY A N 1
ATOM 4497 C CA . GLY A 1 547 ? -23.224 25.299 11.548 1.00 67.06 547 GLY A CA 1
ATOM 4498 C C . GLY A 1 547 ? -24.180 24.733 10.489 1.00 67.06 547 GLY A C 1
ATOM 4499 O O . GLY A 1 547 ? -23.763 24.058 9.541 1.00 67.06 547 GLY A O 1
ATOM 4500 N N . TRP A 1 548 ? -25.470 25.075 10.575 1.00 84.25 548 TRP A N 1
ATOM 4501 C CA . TRP A 1 548 ? -26.447 24.710 9.544 1.00 84.25 548 TRP A CA 1
ATOM 4502 C C . TRP A 1 548 ? -26.133 25.348 8.181 1.00 84.25 548 TRP A C 1
ATOM 4504 O O . TRP A 1 548 ? -26.218 24.659 7.160 1.00 84.25 548 TRP A O 1
ATOM 4514 N N . TRP A 1 549 ? -25.755 26.628 8.150 1.00 74.00 549 TRP A N 1
ATOM 4515 C CA . TRP A 1 549 ? -25.380 27.350 6.931 1.00 74.00 549 TRP A CA 1
ATOM 4516 C C . TRP A 1 549 ? -24.163 26.716 6.259 1.00 74.00 549 TRP A C 1
ATOM 4518 O O . TRP A 1 549 ? -24.230 26.355 5.082 1.00 74.00 549 TRP A O 1
ATOM 4528 N N . ASN A 1 550 ? -23.113 26.433 7.031 1.00 66.31 550 ASN A N 1
ATOM 4529 C CA . ASN A 1 550 ? -21.919 25.734 6.561 1.00 66.31 550 ASN A CA 1
ATOM 4530 C C . ASN A 1 550 ? -22.273 24.359 5.953 1.00 66.31 550 ASN A C 1
ATOM 4532 O O . ASN A 1 550 ? -21.760 23.986 4.891 1.00 66.31 550 ASN A O 1
ATOM 4536 N N . LYS A 1 551 ? -23.217 23.617 6.556 1.00 73.38 551 LYS A N 1
ATOM 4537 C CA . LYS A 1 551 ? -23.715 22.333 6.021 1.00 73.38 551 LYS A CA 1
ATOM 4538 C C . LYS A 1 551 ? -24.434 22.500 4.676 1.00 73.38 551 LYS A C 1
ATOM 4540 O O . LYS A 1 551 ? -24.221 21.684 3.776 1.00 73.38 551 LYS A O 1
ATOM 4545 N N . GLN A 1 552 ? -25.245 23.547 4.496 1.00 74.88 552 GLN A N 1
ATOM 4546 C CA . GLN A 1 552 ? -25.899 23.821 3.206 1.00 74.88 552 GLN A CA 1
ATOM 4547 C C . GLN A 1 552 ? -24.893 24.241 2.132 1.00 74.88 552 GLN A C 1
ATOM 4549 O O . GLN A 1 552 ? -24.944 23.725 1.015 1.00 74.88 552 GLN A O 1
ATOM 4554 N N . GLN A 1 553 ? -23.915 25.082 2.477 1.00 62.69 553 GLN A N 1
ATOM 4555 C CA . GLN A 1 553 ? -22.841 25.462 1.560 1.00 62.69 553 GLN A CA 1
ATOM 4556 C C . GLN A 1 553 ? -22.045 24.242 1.074 1.00 62.69 553 GLN A C 1
ATOM 4558 O O . GLN A 1 553 ? -21.782 24.115 -0.124 1.00 62.69 553 GLN A O 1
ATOM 4563 N N . ARG A 1 554 ? -21.701 23.304 1.972 1.00 68.94 554 ARG A N 1
ATOM 4564 C CA . ARG A 1 554 ? -21.022 22.042 1.613 1.00 68.94 554 ARG A CA 1
ATOM 4565 C C . ARG A 1 554 ? -21.879 21.181 0.674 1.00 68.94 554 ARG A C 1
ATOM 4567 O O . ARG A 1 554 ? -21.367 20.692 -0.336 1.00 68.94 554 ARG A O 1
ATOM 4574 N N . LYS A 1 555 ? -23.184 21.047 0.946 1.00 70.69 555 LYS A N 1
ATOM 4575 C CA . LYS A 1 555 ? -24.127 20.310 0.080 1.00 70.69 555 LYS A CA 1
ATOM 4576 C C . LYS A 1 555 ? -24.230 20.923 -1.320 1.00 70.69 555 LYS A C 1
ATOM 4578 O O . LYS A 1 555 ? -24.120 20.195 -2.308 1.00 70.69 555 LYS A O 1
ATOM 4583 N N . LEU A 1 556 ? -24.369 22.247 -1.417 1.00 65.81 556 LEU A N 1
ATOM 4584 C CA . LEU A 1 556 ? -24.432 22.959 -2.696 1.00 65.81 556 LEU A CA 1
ATOM 4585 C C . LEU A 1 556 ? -23.123 22.828 -3.477 1.00 65.81 556 LEU A C 1
ATOM 4587 O O . LEU A 1 556 ? -23.155 22.503 -4.660 1.00 65.81 556 LEU A O 1
ATOM 4591 N N . ARG A 1 557 ? -21.963 22.985 -2.824 1.00 67.31 557 ARG A N 1
ATOM 4592 C CA . ARG A 1 557 ? -20.650 22.792 -3.468 1.00 67.31 557 ARG A CA 1
ATOM 4593 C C . ARG A 1 557 ? -20.516 21.392 -4.076 1.00 67.31 557 ARG A C 1
ATOM 4595 O O . ARG A 1 557 ? -20.151 21.280 -5.244 1.00 67.31 557 ARG A O 1
ATOM 4602 N N . LYS A 1 558 ? -20.859 20.335 -3.325 1.00 63.38 558 LYS A N 1
ATOM 4603 C CA . LYS A 1 558 ? -20.790 18.942 -3.809 1.00 63.38 558 LYS A CA 1
ATOM 4604 C C . LYS A 1 558 ? -21.737 18.701 -4.989 1.00 63.38 558 LYS A C 1
ATOM 4606 O O . LYS A 1 558 ? -21.358 18.048 -5.957 1.00 63.38 558 LYS A O 1
ATOM 4611 N N . LYS A 1 559 ? -22.952 19.252 -4.931 1.00 62.94 559 LYS A N 1
ATOM 4612 C CA . LYS A 1 559 ? -23.962 19.111 -5.987 1.00 62.94 559 LYS A CA 1
ATOM 4613 C C . LYS A 1 559 ? -23.572 19.844 -7.274 1.00 62.94 559 LYS A C 1
ATOM 4615 O O . LYS A 1 559 ? -23.608 19.252 -8.347 1.00 62.94 559 LYS A O 1
ATOM 4620 N N . TYR A 1 560 ? -23.166 21.108 -7.171 1.00 69.88 560 TYR A N 1
ATOM 4621 C CA . TYR A 1 560 ? -22.811 21.918 -8.337 1.00 69.88 560 TYR A CA 1
ATOM 4622 C C . TYR A 1 560 ? -21.473 21.517 -8.962 1.00 69.88 560 TYR A C 1
ATOM 4624 O O . TYR A 1 560 ? -21.293 21.728 -10.156 1.00 69.88 560 TYR A O 1
ATOM 4632 N N . LYS A 1 561 ? -20.581 20.857 -8.207 1.00 63.28 561 LYS A N 1
ATOM 4633 C CA . LYS A 1 561 ? -19.413 20.168 -8.775 1.00 63.28 561 LYS A CA 1
ATOM 4634 C C . LYS A 1 561 ? -19.843 19.062 -9.749 1.00 63.28 561 LYS A C 1
ATOM 4636 O O . LYS A 1 561 ? -19.423 19.085 -10.900 1.00 63.28 561 LYS A O 1
ATOM 4641 N N . LYS A 1 562 ? -20.761 18.181 -9.328 1.00 60.59 562 LYS A N 1
ATOM 4642 C CA . LYS A 1 562 ? -21.315 17.120 -10.191 1.00 60.59 562 LYS A CA 1
ATOM 4643 C C . LYS A 1 562 ? -22.046 17.680 -11.415 1.00 60.59 562 LYS A C 1
ATOM 4645 O O . LYS A 1 562 ? -21.886 17.165 -12.514 1.00 60.59 562 LYS A O 1
ATOM 4650 N N . LEU A 1 563 ? -22.828 18.750 -11.238 1.00 56.66 563 LEU A N 1
ATOM 4651 C CA . LEU A 1 563 ? -23.528 19.402 -12.350 1.00 56.66 563 LEU A CA 1
ATOM 4652 C C . LEU A 1 563 ? -22.552 20.028 -13.357 1.00 56.66 563 LEU A C 1
ATOM 4654 O O . LEU A 1 563 ? -22.775 19.935 -14.557 1.00 56.66 563 LEU A O 1
ATOM 4658 N N . MET A 1 564 ? -21.470 20.650 -12.882 1.00 58.59 564 MET A N 1
ATOM 4659 C CA . MET A 1 564 ? -20.447 21.252 -13.740 1.00 58.59 564 MET A CA 1
ATOM 4660 C C . MET A 1 564 ? -19.663 20.198 -14.527 1.00 58.59 564 MET A C 1
ATOM 4662 O O . MET A 1 564 ? -19.390 20.416 -15.703 1.00 58.59 564 MET A O 1
ATOM 4666 N N . GLU A 1 565 ? -19.342 19.058 -13.913 1.00 56.50 565 GLU A N 1
ATOM 4667 C CA . GLU A 1 565 ? -18.712 17.917 -14.592 1.00 56.50 565 GLU A CA 1
ATOM 4668 C C . GLU A 1 565 ? -19.622 17.353 -15.694 1.00 56.50 565 GLU A C 1
ATOM 4670 O O . GLU A 1 565 ? -19.187 17.237 -16.837 1.00 56.50 565 GLU A O 1
ATOM 4675 N N . ALA A 1 566 ? -20.901 17.110 -15.389 1.00 50.91 566 ALA A N 1
ATOM 4676 C CA . ALA A 1 566 ? -21.875 16.623 -16.368 1.00 50.91 566 ALA A CA 1
ATOM 4677 C C . ALA A 1 566 ? -22.134 17.630 -17.504 1.00 50.91 566 ALA A C 1
ATOM 4679 O O . ALA A 1 566 ? -22.235 17.248 -18.666 1.00 50.91 566 ALA A O 1
ATOM 4680 N N . CYS A 1 567 ? -22.209 18.925 -17.184 1.00 53.53 567 CYS A N 1
ATOM 4681 C CA . CYS A 1 567 ? -22.414 19.970 -18.182 1.00 53.53 567 CYS A CA 1
ATOM 4682 C C . CYS A 1 567 ? -21.217 20.075 -19.132 1.00 53.53 567 CYS A C 1
ATOM 4684 O O . CYS A 1 567 ? -21.404 20.111 -20.341 1.00 53.53 567 CYS A O 1
ATOM 4686 N N . ARG A 1 568 ? -19.982 20.080 -18.610 1.00 56.12 568 ARG A N 1
ATOM 4687 C CA . ARG A 1 568 ? -18.773 20.148 -19.450 1.00 56.12 568 ARG A CA 1
ATOM 4688 C C . ARG A 1 568 ? -18.716 19.002 -20.450 1.00 56.12 568 ARG A C 1
ATOM 4690 O O . ARG A 1 568 ? -18.445 19.247 -21.612 1.00 56.12 568 ARG A O 1
ATOM 4697 N N . GLN A 1 569 ? -19.051 17.794 -20.008 1.00 51.91 569 GLN A N 1
ATOM 4698 C CA . GLN A 1 569 ? -19.122 16.632 -20.891 1.00 51.91 569 GLN A CA 1
ATOM 4699 C C . GLN A 1 569 ? -20.195 16.791 -21.976 1.00 51.91 569 GLN A C 1
ATOM 4701 O O . GLN A 1 569 ? -19.960 16.401 -23.109 1.00 51.91 569 GLN A O 1
ATOM 4706 N N . TYR A 1 570 ? -21.345 17.395 -21.658 1.00 48.12 570 TYR A N 1
ATOM 4707 C CA . TYR A 1 570 ? -22.383 17.705 -22.645 1.00 48.12 570 TYR A CA 1
ATOM 4708 C C . TYR A 1 570 ? -21.942 18.780 -23.654 1.00 48.12 570 TYR A C 1
ATOM 4710 O O . TYR A 1 570 ? -22.226 18.653 -24.840 1.00 48.12 570 TYR A O 1
ATOM 4718 N N . ALA A 1 571 ? -21.230 19.814 -23.200 1.00 50.53 571 ALA A N 1
ATOM 4719 C CA . ALA A 1 571 ? -20.707 20.872 -24.062 1.00 50.53 571 ALA A CA 1
ATOM 4720 C C . ALA A 1 571 ? -19.546 20.415 -24.957 1.00 50.53 571 ALA A C 1
ATOM 4722 O O . ALA A 1 571 ? -19.369 20.982 -26.018 1.00 50.53 571 ALA A O 1
ATOM 4723 N N . ASP A 1 572 ? -18.783 19.399 -24.552 1.00 49.38 572 ASP A N 1
ATOM 4724 C CA . ASP A 1 572 ? -17.719 18.803 -25.375 1.00 49.38 572 ASP A CA 1
ATOM 4725 C C . ASP A 1 572 ? -18.257 17.868 -26.475 1.00 49.38 572 ASP A C 1
ATOM 4727 O O . ASP A 1 572 ? -17.488 17.367 -27.292 1.00 49.38 572 ASP A O 1
ATOM 4731 N N . MET A 1 573 ? -19.560 17.567 -26.448 1.00 47.81 573 MET A N 1
ATOM 4732 C CA . MET A 1 573 ? -20.242 16.689 -27.405 1.00 47.81 573 MET A CA 1
ATOM 4733 C C . MET A 1 573 ? -21.057 17.445 -28.465 1.00 47.81 573 MET A C 1
ATOM 4735 O O . MET A 1 573 ? -21.485 16.813 -29.431 1.00 47.81 573 MET A O 1
ATOM 4739 N N . ARG A 1 574 ? -21.334 18.735 -28.247 1.00 43.59 574 ARG A N 1
ATOM 4740 C CA . ARG A 1 574 ? -21.861 19.659 -29.261 1.00 43.59 574 ARG A CA 1
ATOM 4741 C C . ARG A 1 574 ? -20.690 20.338 -29.946 1.00 43.59 574 ARG A C 1
ATOM 4743 O O . ARG A 1 574 ? -20.858 20.635 -31.145 1.00 43.59 574 ARG A O 1
#

Secondary structure (DSSP, 8-state):
--S-SSSSSSSSSSS---SB--STT-GGGTSTT---BGGGS-SEEE-SSPPPPB----GGGTGGG---SS--STTTTTPPPPPHHHHHHS-GGGS-HHHHHHHHHT-TT-HHHHHHHHHHTGGGGSTTSTT--TT----TT-SSHHHHHHHHHHS--PPPEEEE-TTS-EEEE-HHHHHHHHHHHHHHHHHHHHH-TTT---EEEES----S-HHHHHHHHHTTSS-HHHHHHHHTSHHHHPSPHHHHHHHHIIIIIIS----EEES--SSS--EEEEEEEEEEEEEEEE--STTTSGGG--EEEEEEEEEEEE-B----SS---GGGSEEEEEEEEEEEE-TT-BEEEEEE-SS---S-EEEEPPPPPPTT-HHHHHHHHHHHS--TT-S---HHHHHHHHHHHHHHHHHHHHHHHHHHHTTHHHHHHHHHHHHHHHHHHHHHHHHHTTS--HHHHHHHHTTT-PPPPPPPPPPPPPPPPPPTT-------PPPGGG--SHHHHHHHHHHHHHHHHHHHHHHHHHHHHHHTSSSS-HHHHHHHHHHHHHHHHHHHHHHHHHHHHHHHHHHT--

Sequence (574 aa):
MKYLIILFLFISSVHAEEFFWNEINDPAGLVIGYNDHFNQLPLKGKIGIEPWSGDYWATAYGGVSNRWYNQQGNGNYGYKLLNESNASNFPSENLSPTEKFDLFMGDFNWQMTKWERNRTGIMKVVKGNPEYVPGHKIPTWFGLCHNWAPATIMFDNPKPITLKGKKGHTIKFGSADIKALILMHMQYKSFLDKYYRRYRGKEFFLGGRCELDLKDMYKKFQNGEITKEEYNKGIDMAECKDTNAGSFHIAIANLVGVKKQSFVLDVDRGSEVWNQAIYSYESQVLGNRNITTAGESQRGATTAVRIKTQMTYIVETHKVWDREKNTTGFKTKHYEYELFLTPENNIVGGKWISWDRPDFLWMNERPYFAQGLNDVGTLYYHATGQRVDGKRKSKAELRALFTKTINDVRKMQRVIGKWKDATKDYVRDREKERRKYNRMLKSKFKLVANAISPLAWIRQMDKEYPTPGVRPTPPRPGPRPMRPTDQIVDVRPLQPRDISSRQDCWRYTKQQRSKDMDFYMQKYQRRVGRCHSGEVAVGPCISKHQGWWNKQQRKLRKKYKKLMEACRQYADMR

pLDDT: mean 76.91, std 20.54, range [31.3, 98.81]